Protein AF-A0A8T7FPP7-F1 (afdb_monomer_lite)

Radius of gyration: 76.96 Å; chains: 1; bounding box: 140×82×194 Å

pLDDT: mean 77.8, std 20.41, range [25.75, 98.06]

Secondary structure (DSSP, 8-state):
-B-TTS-B---------HHHHHHHHHT--SSTT-EEEEE-TT-BEEE--HHHHHHHTPPPP-PPTTPPP--BTT--S-HHHHHHHHHHHH-SEEEEEEEETTEEEEEEEEEETTTTEEEEEEEEHHHHHHHHHHHHHHHHHHHHHHHHHHHHHHHHHHHHHHHHHHHHIIIIIHHHHHHHHHHHHHHTT-TT-------SSHHHHHHHHHHHHHHHHHHHHHHHHHHHHHHHHHHHHHHHHHHHHHHHHHHHHHHHHHHHHHS-HHHHHHHHHHHHHHHHT-S--EEEEE-TTSSEEEEEEESSHHHHHHHTTT-EEETTTSHHHHHHHHH-S---HHHHHTTTTS---------------------------------------------------

Sequence (397 aa):
MYSSSGVFKGVLGADIKLASIADRIANISISPSSIAFLVDKNGFVLAMPEAGYQMFGLQPEVVPVNESPKLSILSTDSEIMLFVAQRVVISRSNLLTLPVEGVQTYLAIASLGATEYKLVILAPVNELNQEILASRSEIQNEVAGVLRNASVILVLLIIGSLAVSLLIGQFITRPLKRLTNTVEEIAGGNLTARVKIESQDETGLLARSFNTMADRLNETLRGLEEKVAERTRELERISASNAYRARQFEAIARIANTISSTQTLNRLLPQIAETISEQLGFYHVGIFLLDVHKEYAVLTAANSEGGRRMLARNHRLRVGEVGIVGFVTRSASRASPWTLERMRFSSTIPTSPTPAPRSPCPCSPARRSSARWTCKARKRTLSRRRMSTSFRRWRTR

Structure (mmCIF, N/CA/C/O backbone):
data_AF-A0A8T7FPP7-F1
#
_entry.id   AF-A0A8T7FPP7-F1
#
loop_
_atom_site.group_PDB
_atom_site.id
_atom_site.type_symbol
_atom_site.label_atom_id
_atom_site.label_alt_id
_atom_site.label_comp_id
_atom_site.label_asym_id
_atom_site.label_entity_id
_atom_site.label_seq_id
_atom_site.pdbx_PDB_ins_code
_atom_site.Cartn_x
_atom_site.Cartn_y
_atom_site.Cartn_z
_atom_site.occupancy
_atom_site.B_iso_or_equiv
_atom_site.auth_seq_id
_atom_site.auth_comp_id
_atom_site.auth_asym_id
_atom_site.auth_atom_id
_atom_site.pdbx_PDB_model_num
ATOM 1 N N . MET A 1 1 ? 75.973 -4.178 -58.934 1.00 82.12 1 MET A N 1
ATOM 2 C CA . MET A 1 1 ? 76.782 -5.407 -58.812 1.00 82.12 1 MET A CA 1
ATOM 3 C C . MET A 1 1 ? 78.248 -5.014 -58.781 1.00 82.12 1 MET A C 1
ATOM 5 O O . MET A 1 1 ? 78.742 -4.429 -59.739 1.00 82.12 1 MET A O 1
ATOM 9 N N . TYR A 1 2 ? 78.922 -5.281 -57.667 1.00 83.94 2 TYR A N 1
ATOM 10 C CA . TYR A 1 2 ? 80.354 -5.036 -57.491 1.00 83.94 2 TYR A CA 1
ATOM 11 C C . TYR A 1 2 ? 81.056 -6.376 -57.266 1.00 83.94 2 TYR A C 1
ATOM 13 O O . TYR A 1 2 ? 80.469 -7.297 -56.703 1.00 83.94 2 TYR A O 1
ATOM 21 N N . SER A 1 3 ? 82.293 -6.489 -57.737 1.00 85.94 3 SER A N 1
ATOM 22 C CA . SER A 1 3 ? 83.179 -7.611 -57.420 1.00 85.94 3 SER A CA 1
ATOM 23 C C . SER A 1 3 ? 83.539 -7.605 -55.928 1.00 85.94 3 SER A C 1
ATOM 25 O O . SER A 1 3 ? 83.521 -6.549 -55.297 1.00 85.94 3 SER A O 1
ATOM 27 N N . SER A 1 4 ? 83.963 -8.748 -55.380 1.00 81.19 4 SER A N 1
ATOM 28 C CA . SER A 1 4 ? 84.520 -8.853 -54.018 1.00 81.19 4 SER A CA 1
ATOM 29 C C . SER A 1 4 ? 85.761 -7.974 -53.793 1.00 81.19 4 SER A C 1
ATOM 31 O O . SER A 1 4 ? 86.105 -7.665 -52.660 1.00 81.19 4 SER A O 1
ATOM 33 N N . SER A 1 5 ? 86.398 -7.521 -54.875 1.00 82.88 5 SER A N 1
ATOM 34 C CA . SER A 1 5 ? 87.496 -6.548 -54.891 1.00 82.88 5 SER A CA 1
ATOM 35 C C . SER A 1 5 ? 87.050 -5.077 -54.995 1.00 82.88 5 SER A C 1
ATOM 37 O O . SER A 1 5 ? 87.885 -4.203 -55.205 1.00 82.88 5 SER A O 1
ATOM 39 N N . GLY A 1 6 ? 85.747 -4.780 -54.909 1.00 86.62 6 GLY A N 1
ATOM 40 C CA . GLY A 1 6 ? 85.201 -3.413 -54.947 1.00 86.62 6 GLY A CA 1
ATOM 41 C C . GLY A 1 6 ? 85.050 -2.799 -56.346 1.00 86.62 6 GLY A C 1
ATOM 42 O O . GLY A 1 6 ? 84.590 -1.669 -56.480 1.00 86.62 6 GLY A O 1
ATOM 43 N N . VAL A 1 7 ? 85.389 -3.532 -57.409 1.00 86.88 7 VAL A N 1
ATOM 44 C CA . VAL A 1 7 ? 85.270 -3.047 -58.795 1.00 86.88 7 VAL A CA 1
ATOM 45 C C . VAL A 1 7 ? 83.821 -3.155 -59.279 1.00 86.88 7 VAL A C 1
ATOM 47 O O . VAL A 1 7 ? 83.220 -4.228 -59.193 1.00 86.88 7 VAL A O 1
ATOM 50 N N . PHE A 1 8 ? 83.261 -2.066 -59.814 1.00 89.69 8 PHE A N 1
ATOM 51 C CA . PHE A 1 8 ? 81.918 -2.043 -60.405 1.00 89.69 8 PHE A CA 1
ATOM 52 C C . PHE A 1 8 ? 81.826 -3.006 -61.598 1.00 89.69 8 PHE A C 1
ATOM 54 O O . PHE A 1 8 ? 82.647 -2.955 -62.512 1.00 89.69 8 PHE A O 1
ATOM 61 N N . LYS A 1 9 ? 80.835 -3.904 -61.582 1.00 86.88 9 LYS A N 1
ATOM 62 C CA . LYS A 1 9 ? 80.615 -4.925 -62.622 1.00 86.88 9 LYS A CA 1
ATOM 63 C C . LYS A 1 9 ? 79.322 -4.729 -63.413 1.00 86.88 9 LYS A C 1
ATOM 65 O O . LYS A 1 9 ? 79.174 -5.340 -64.461 1.00 86.88 9 LYS A O 1
ATOM 70 N N . GLY A 1 10 ? 78.408 -3.887 -62.937 1.00 85.50 10 GLY A N 1
ATOM 71 C CA . GLY A 1 10 ? 77.156 -3.580 -63.628 1.00 85.50 10 GLY A CA 1
ATOM 72 C C . GLY A 1 10 ? 76.004 -3.328 -62.665 1.00 85.50 10 GLY A C 1
ATOM 73 O O . GLY A 1 10 ? 76.180 -3.359 -61.446 1.00 85.50 10 GLY A O 1
ATOM 74 N N . VAL A 1 11 ? 74.809 -3.102 -63.197 1.00 87.75 11 VAL A N 1
ATOM 75 C CA . VAL A 1 11 ? 73.565 -2.941 -62.428 1.00 87.75 11 VAL A CA 1
ATOM 76 C C . VAL A 1 11 ? 72.594 -4.029 -62.867 1.00 87.75 11 VAL A C 1
ATOM 78 O O . VAL A 1 11 ? 72.516 -4.336 -64.052 1.00 87.75 11 VAL A O 1
ATOM 81 N N . LEU A 1 12 ? 71.879 -4.620 -61.910 1.00 82.69 12 LEU A N 1
ATOM 82 C CA . LEU A 1 12 ? 70.742 -5.486 -62.199 1.00 82.69 12 LEU A CA 1
ATOM 83 C C . LEU A 1 12 ? 69.492 -4.621 -62.055 1.00 82.69 12 LEU A C 1
ATOM 85 O O . LEU A 1 12 ? 69.198 -4.149 -60.959 1.00 82.69 12 LEU A O 1
ATOM 89 N N . GLY A 1 13 ? 68.837 -4.346 -63.178 1.00 78.25 13 GLY A N 1
ATOM 90 C CA . GLY A 1 13 ? 67.553 -3.657 -63.223 1.00 78.25 13 GLY A CA 1
ATOM 91 C C . GLY A 1 13 ? 66.422 -4.673 -63.308 1.00 78.25 13 GLY A C 1
ATOM 92 O O . GLY A 1 13 ? 66.565 -5.705 -63.962 1.00 78.25 13 GLY A O 1
ATOM 93 N N . ALA A 1 14 ? 65.313 -4.388 -62.636 1.00 77.94 14 ALA A N 1
ATOM 94 C CA . ALA A 1 14 ? 64.059 -5.102 -62.809 1.00 77.94 14 ALA A CA 1
ATOM 95 C C . ALA A 1 14 ? 62.982 -4.064 -63.120 1.00 77.94 14 ALA A C 1
ATOM 97 O O . ALA A 1 14 ? 62.756 -3.156 -62.320 1.00 77.94 14 ALA A O 1
ATOM 98 N N . ASP A 1 15 ? 62.336 -4.202 -64.273 1.00 72.81 15 ASP A N 1
ATOM 99 C CA . ASP A 1 15 ? 61.278 -3.290 -64.687 1.00 72.81 15 ASP A CA 1
ATOM 100 C C . ASP A 1 15 ? 59.934 -3.785 -64.155 1.00 72.81 15 ASP A C 1
ATOM 102 O O . ASP A 1 15 ? 59.521 -4.923 -64.397 1.00 72.81 15 ASP A O 1
ATOM 106 N N . ILE A 1 16 ? 59.233 -2.917 -63.428 1.00 73.31 16 ILE A N 1
ATOM 107 C CA . ILE A 1 16 ? 57.866 -3.168 -62.974 1.00 73.31 16 ILE A CA 1
ATOM 108 C C . ILE A 1 16 ? 56.936 -2.305 -63.816 1.00 73.31 16 ILE A C 1
ATOM 110 O O . ILE A 1 16 ? 57.084 -1.085 -63.878 1.00 73.31 16 ILE A O 1
ATOM 114 N N . LYS A 1 17 ? 55.942 -2.934 -64.448 1.00 72.44 17 LYS A N 1
ATOM 115 C CA . LYS A 1 17 ? 54.902 -2.203 -65.172 1.00 72.44 17 LYS A CA 1
ATOM 116 C C . LYS A 1 17 ? 54.069 -1.398 -64.179 1.00 72.44 17 LYS A C 1
ATOM 118 O O . LYS A 1 17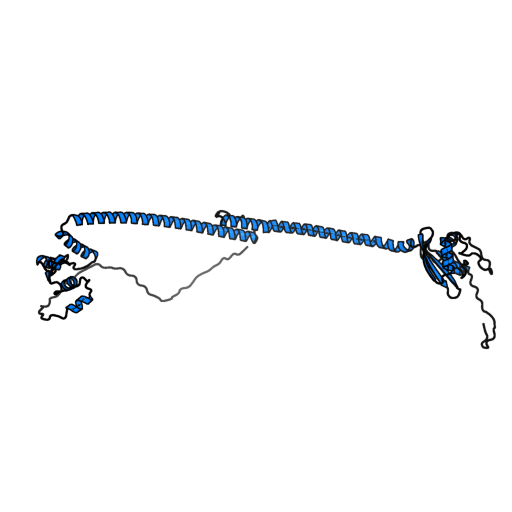 ? 53.385 -1.978 -63.335 1.00 72.44 17 LYS A O 1
ATOM 123 N N . LEU A 1 18 ? 54.083 -0.074 -64.326 1.00 70.12 18 LEU A N 1
ATOM 124 C CA . LEU A 1 18 ? 53.302 0.842 -63.492 1.00 70.12 18 LEU A CA 1
ATOM 125 C C . LEU A 1 18 ? 51.799 0.515 -63.535 1.00 70.12 18 LEU A C 1
ATOM 127 O O . LEU A 1 18 ? 51.142 0.556 -62.500 1.00 70.12 18 LEU A O 1
ATOM 131 N N . ALA A 1 19 ? 51.295 0.059 -64.688 1.00 68.44 19 ALA A N 1
ATOM 132 C CA . ALA A 1 19 ? 49.918 -0.410 -64.858 1.00 68.44 19 ALA A CA 1
ATOM 133 C C . ALA A 1 19 ? 49.518 -1.504 -63.845 1.00 68.44 19 ALA A C 1
ATOM 135 O O . ALA A 1 19 ? 48.435 -1.456 -63.281 1.00 68.44 19 ALA A O 1
ATOM 136 N N . SER A 1 20 ? 50.414 -2.444 -63.518 1.00 72.88 20 SER A N 1
ATOM 137 C CA . SER A 1 20 ? 50.111 -3.520 -62.562 1.00 72.88 20 SER A CA 1
ATOM 138 C C . SER A 1 20 ? 50.024 -3.043 -61.108 1.00 72.88 20 SER A C 1
ATOM 140 O O . SER A 1 20 ? 49.361 -3.678 -60.289 1.00 72.88 20 SER A O 1
ATOM 142 N N . ILE A 1 21 ? 50.707 -1.945 -60.770 1.00 74.56 21 ILE A N 1
ATOM 143 C CA . ILE A 1 21 ? 50.561 -1.273 -59.472 1.00 74.56 21 ILE A CA 1
ATOM 144 C C . ILE A 1 21 ? 49.274 -0.447 -59.482 1.00 74.56 21 ILE A C 1
ATOM 146 O O . ILE A 1 21 ? 48.534 -0.460 -58.500 1.00 74.56 21 ILE A O 1
ATOM 150 N N . ALA A 1 22 ? 48.986 0.210 -60.607 1.00 69.75 22 ALA A N 1
ATOM 151 C CA . ALA A 1 22 ? 47.796 1.020 -60.775 1.00 69.75 22 ALA A CA 1
ATOM 152 C C . ALA A 1 22 ? 46.509 0.214 -60.603 1.00 69.75 22 ALA A C 1
ATOM 154 O O . ALA A 1 22 ? 45.671 0.594 -59.789 1.00 69.75 22 ALA A O 1
ATOM 155 N N . ASP A 1 23 ? 46.411 -0.946 -61.251 1.00 74.12 23 ASP A N 1
ATOM 156 C CA . ASP A 1 23 ? 45.255 -1.839 -61.130 1.00 74.12 23 ASP A CA 1
ATOM 157 C C . ASP A 1 23 ? 45.066 -2.349 -59.694 1.00 74.12 23 ASP A C 1
ATOM 159 O O . ASP A 1 23 ? 43.945 -2.513 -59.216 1.00 74.12 23 ASP A O 1
ATOM 163 N N . ARG A 1 24 ? 46.159 -2.594 -58.961 1.00 81.12 24 ARG A N 1
ATOM 164 C CA . ARG A 1 24 ? 46.081 -3.037 -57.560 1.00 81.12 24 ARG A CA 1
ATOM 165 C C . ARG A 1 24 ? 45.603 -1.931 -56.630 1.00 81.12 24 ARG A C 1
ATOM 167 O O . ARG A 1 24 ? 44.870 -2.229 -55.695 1.00 81.12 24 ARG A O 1
ATOM 174 N N . ILE A 1 25 ? 46.019 -0.690 -56.872 1.00 81.06 25 ILE A N 1
ATOM 175 C CA . ILE A 1 25 ? 45.627 0.466 -56.059 1.00 81.06 25 ILE A CA 1
ATOM 176 C C . ILE A 1 25 ? 44.193 0.891 -56.378 1.00 81.06 25 ILE A C 1
ATOM 178 O O . ILE A 1 25 ? 43.431 1.150 -55.454 1.00 81.06 25 ILE A O 1
ATOM 182 N N . ALA A 1 26 ? 43.800 0.877 -57.653 1.00 69.88 26 ALA A N 1
ATOM 183 C CA . ALA A 1 26 ? 42.439 1.191 -58.083 1.00 69.88 26 ALA A CA 1
ATOM 184 C C . ALA A 1 26 ? 41.389 0.219 -57.511 1.00 69.88 26 ALA A C 1
ATOM 186 O O . ALA A 1 26 ? 40.236 0.598 -57.340 1.00 69.88 26 ALA A O 1
ATOM 187 N N . ASN A 1 27 ? 41.793 -1.009 -57.169 1.00 78.19 27 ASN A N 1
ATOM 188 C CA . ASN A 1 27 ? 40.935 -2.015 -56.537 1.00 78.19 27 ASN A CA 1
ATOM 189 C C . ASN A 1 27 ? 40.874 -1.919 -54.998 1.00 78.19 27 ASN A C 1
ATOM 191 O O . ASN A 1 27 ? 40.245 -2.764 -54.360 1.00 78.19 27 ASN A O 1
ATOM 195 N N . ILE A 1 28 ? 41.524 -0.933 -54.370 1.00 82.56 28 ILE A N 1
ATOM 196 C CA . ILE A 1 28 ? 41.408 -0.714 -52.922 1.00 82.56 28 ILE A CA 1
ATOM 197 C C . ILE A 1 28 ? 40.096 0.031 -52.647 1.00 82.56 28 ILE A C 1
ATOM 199 O O . ILE A 1 28 ? 40.033 1.250 -52.783 1.00 82.56 28 ILE A O 1
ATOM 203 N N . SER A 1 29 ? 39.066 -0.699 -52.217 1.00 73.25 29 SER A N 1
ATOM 204 C CA . SER A 1 29 ? 37.784 -0.138 -51.771 1.00 73.25 29 SER A CA 1
ATOM 205 C C . SER A 1 29 ? 37.620 -0.295 -50.252 1.00 73.25 29 SER A C 1
ATOM 207 O O . SER A 1 29 ? 37.478 -1.413 -49.759 1.00 73.25 29 SER A O 1
ATOM 209 N N . ILE A 1 30 ? 37.635 0.814 -49.507 1.00 80.12 30 ILE A N 1
ATOM 210 C CA . ILE A 1 30 ? 37.319 0.862 -48.063 1.00 80.12 30 ILE A CA 1
ATOM 211 C C . ILE A 1 30 ? 35.808 1.013 -47.840 1.00 80.12 30 ILE A C 1
ATOM 213 O O . ILE A 1 30 ? 35.257 0.442 -46.906 1.00 80.12 30 ILE A O 1
ATOM 217 N N . SER A 1 31 ? 35.143 1.766 -48.714 1.00 82.38 31 SER A N 1
ATOM 218 C CA . SER A 1 31 ? 33.687 1.901 -48.803 1.00 82.38 31 SER A CA 1
ATOM 219 C C . SER A 1 31 ? 33.256 1.872 -50.281 1.00 82.38 31 SER A C 1
ATOM 221 O O . SER A 1 31 ? 34.119 2.026 -51.156 1.00 82.38 31 SER A O 1
ATOM 223 N N . PRO A 1 32 ? 31.957 1.681 -50.590 1.00 81.81 32 PRO A N 1
ATOM 224 C CA . PRO A 1 32 ? 31.458 1.606 -51.966 1.00 81.81 32 PRO A CA 1
ATOM 225 C C . PRO A 1 32 ? 31.878 2.775 -52.868 1.00 81.81 32 PRO A C 1
ATOM 227 O O . PRO A 1 32 ? 32.200 2.542 -54.029 1.00 81.81 32 PRO A O 1
ATOM 230 N N . SER A 1 33 ? 31.936 3.998 -52.334 1.00 85.31 33 SER A N 1
ATOM 231 C CA . SER A 1 33 ? 32.345 5.197 -53.084 1.00 85.31 33 SER A CA 1
ATOM 232 C C . SER A 1 33 ? 33.749 5.693 -52.721 1.00 85.31 33 SER A C 1
ATOM 234 O O . SER A 1 33 ? 34.108 6.831 -53.027 1.00 85.31 33 SER A O 1
ATOM 236 N N . SER A 1 34 ? 34.556 4.876 -52.034 1.00 89.00 34 SER A N 1
ATOM 237 C CA . SER A 1 34 ? 35.936 5.250 -51.717 1.00 89.00 34 SER A CA 1
ATOM 238 C C . SER A 1 34 ? 36.844 5.159 -52.943 1.00 89.00 34 SER A C 1
ATOM 240 O O . SER A 1 34 ? 36.713 4.258 -53.769 1.00 89.00 34 SER A O 1
ATOM 242 N N . ILE A 1 35 ? 37.792 6.086 -53.043 1.00 89.62 35 ILE A N 1
ATOM 243 C CA . ILE A 1 35 ? 38.738 6.174 -54.154 1.00 89.62 35 ILE A CA 1
ATOM 244 C C . ILE A 1 35 ? 40.153 6.127 -53.594 1.00 89.62 35 ILE A C 1
ATOM 246 O O . ILE A 1 35 ? 40.511 6.932 -52.735 1.00 89.62 35 ILE A O 1
ATOM 250 N N . ALA A 1 36 ? 40.970 5.216 -54.116 1.00 92.00 36 ALA A N 1
ATOM 251 C CA . ALA A 1 36 ? 42.392 5.136 -53.820 1.00 92.00 36 ALA A CA 1
ATOM 252 C C . ALA A 1 36 ? 43.214 5.413 -55.081 1.00 92.00 36 ALA A C 1
ATOM 254 O O . ALA A 1 36 ? 42.943 4.864 -56.149 1.00 92.00 36 ALA A O 1
ATOM 255 N N . PHE A 1 37 ? 44.226 6.266 -54.966 1.00 91.06 37 PHE A N 1
ATOM 256 C CA . PHE A 1 37 ? 45.094 6.627 -56.081 1.00 91.06 37 PHE A CA 1
ATOM 257 C C . PHE A 1 37 ? 46.528 6.889 -55.612 1.00 91.06 37 PHE A C 1
ATOM 259 O O . PHE A 1 37 ? 46.793 7.121 -54.430 1.00 91.06 37 PHE A O 1
ATOM 266 N N . LEU A 1 38 ? 47.471 6.810 -56.545 1.00 90.81 38 LEU A N 1
ATOM 267 C CA . LEU A 1 38 ? 48.899 6.962 -56.308 1.00 90.81 38 LEU A CA 1
ATOM 268 C C . LEU A 1 38 ? 49.433 8.167 -57.073 1.00 90.81 38 LEU A C 1
ATOM 270 O O . LEU A 1 38 ? 49.200 8.302 -58.276 1.00 90.81 38 LEU A O 1
ATOM 274 N N . VAL A 1 39 ? 50.211 8.995 -56.383 1.00 90.94 39 VAL A N 1
ATOM 275 C CA . VAL A 1 39 ? 50.917 10.127 -56.987 1.00 90.94 39 VAL A CA 1
ATOM 276 C C . VAL A 1 39 ? 52.394 10.120 -56.639 1.00 90.94 39 VAL A C 1
ATOM 278 O O . VAL A 1 39 ? 52.814 9.528 -55.640 1.00 90.94 39 VAL A O 1
ATOM 281 N N . ASP A 1 40 ? 53.191 10.784 -57.466 1.00 89.88 40 ASP A N 1
ATOM 282 C CA . ASP A 1 40 ? 54.596 11.027 -57.173 1.00 89.88 40 ASP A CA 1
ATOM 283 C C . ASP A 1 40 ? 54.779 12.151 -56.125 1.00 89.88 40 ASP A C 1
ATOM 285 O O . ASP A 1 40 ? 53.822 12.745 -55.617 1.00 89.88 40 ASP A O 1
ATOM 289 N N . LYS A 1 41 ? 56.036 12.470 -55.802 1.00 88.12 41 LYS A N 1
ATOM 290 C CA . LYS A 1 41 ? 56.380 13.527 -54.839 1.00 88.12 41 LYS A CA 1
ATOM 291 C C . LYS A 1 41 ? 55.962 14.941 -55.257 1.00 88.12 41 LYS A C 1
ATOM 293 O O . LYS A 1 41 ? 55.821 15.797 -54.388 1.00 88.12 41 LYS A O 1
ATOM 298 N N . ASN A 1 42 ? 55.776 15.179 -56.553 1.00 89.12 42 ASN A N 1
ATOM 299 C CA . ASN A 1 42 ? 55.389 16.467 -57.125 1.00 89.12 42 ASN A CA 1
ATOM 300 C C . ASN A 1 42 ? 53.877 16.548 -57.416 1.00 89.12 42 ASN A C 1
ATOM 302 O O . ASN A 1 42 ? 53.392 17.602 -57.821 1.00 89.12 42 ASN A O 1
ATOM 306 N N . GLY A 1 43 ? 53.126 15.463 -57.201 1.00 88.88 43 GLY A N 1
ATOM 307 C CA . GLY A 1 43 ? 51.692 15.389 -57.477 1.00 88.88 43 GLY A CA 1
ATOM 308 C C . GLY A 1 43 ? 51.345 14.940 -58.899 1.00 88.88 43 GLY A C 1
ATOM 309 O O . GLY A 1 43 ? 50.219 15.157 -59.337 1.00 88.88 43 GLY A O 1
ATOM 310 N N . PHE A 1 44 ? 52.267 14.329 -59.641 1.00 90.69 44 PHE A N 1
ATOM 311 C CA . PHE A 1 44 ? 51.938 13.668 -60.903 1.00 90.69 44 PHE A CA 1
ATOM 312 C C . PHE A 1 44 ? 51.210 12.350 -60.646 1.00 90.69 44 PHE A C 1
ATOM 314 O O . PHE A 1 44 ? 51.594 11.575 -59.765 1.00 90.69 44 PHE A O 1
ATOM 321 N N . VAL A 1 45 ? 50.148 12.100 -61.410 1.00 90.00 45 VAL A N 1
ATOM 322 C CA . VAL A 1 45 ? 49.304 10.913 -61.255 1.00 90.00 45 VAL A CA 1
ATOM 323 C C . VAL A 1 45 ? 50.036 9.685 -61.793 1.00 90.00 45 VAL A C 1
ATOM 325 O O . VAL A 1 45 ? 50.375 9.620 -62.971 1.00 90.00 45 VAL A O 1
ATOM 328 N N . LEU A 1 46 ? 50.268 8.700 -60.923 1.00 87.25 46 LEU A N 1
ATOM 329 C CA . LEU A 1 46 ? 50.861 7.406 -61.281 1.00 87.25 46 LEU A CA 1
ATOM 330 C C . LEU A 1 46 ? 49.788 6.346 -61.531 1.00 87.25 46 LEU A C 1
ATOM 332 O O . LEU A 1 46 ? 49.946 5.483 -62.390 1.00 87.25 46 LEU A O 1
ATOM 336 N N . ALA A 1 47 ? 48.712 6.403 -60.749 1.00 87.00 47 ALA A N 1
ATOM 337 C CA . ALA A 1 47 ? 47.580 5.500 -60.841 1.00 87.00 47 ALA A CA 1
ATOM 338 C C . ALA A 1 47 ? 46.348 6.161 -60.247 1.00 87.00 47 ALA A C 1
ATOM 340 O O . ALA A 1 47 ? 46.413 6.618 -59.111 1.00 87.00 47 ALA A O 1
ATOM 341 N N . MET A 1 48 ? 45.229 6.174 -60.958 1.00 87.31 48 MET A N 1
ATOM 342 C CA . MET A 1 48 ? 43.976 6.719 -60.449 1.00 87.31 48 MET A CA 1
ATOM 343 C C . MET A 1 48 ? 42.806 6.001 -61.132 1.00 87.31 48 MET A C 1
ATOM 345 O O . MET A 1 48 ? 42.895 5.724 -62.327 1.00 87.31 48 MET A O 1
ATOM 349 N N . PRO A 1 49 ? 41.731 5.650 -60.409 1.00 87.50 49 PRO A N 1
ATOM 350 C CA . PRO A 1 49 ? 40.526 5.114 -61.028 1.00 87.50 49 PRO A CA 1
ATOM 351 C C . PRO A 1 49 ? 39.743 6.228 -61.734 1.00 87.50 49 PRO A C 1
ATOM 353 O O . PRO A 1 49 ? 39.911 7.410 -61.434 1.00 87.50 49 PRO A O 1
ATOM 356 N N . GLU A 1 50 ? 38.837 5.853 -62.635 1.00 86.00 50 GLU A N 1
ATOM 357 C CA . GLU A 1 50 ? 38.039 6.796 -63.434 1.00 86.00 50 GLU A CA 1
ATOM 358 C C . GLU A 1 50 ? 37.286 7.830 -62.581 1.00 86.00 50 GLU A C 1
ATOM 360 O O . GLU A 1 50 ? 37.319 9.023 -62.878 1.00 86.00 50 GLU A O 1
ATOM 365 N N . ALA A 1 51 ? 36.706 7.395 -61.460 1.00 86.25 51 ALA A N 1
ATOM 366 C CA . ALA A 1 51 ? 36.029 8.279 -60.513 1.00 86.25 51 ALA A CA 1
ATOM 367 C C . ALA A 1 51 ? 36.963 9.356 -59.925 1.00 86.25 51 ALA A C 1
ATOM 369 O O . ALA A 1 51 ? 36.536 10.480 -59.674 1.00 86.25 51 ALA A O 1
ATOM 370 N N . GLY A 1 52 ? 38.253 9.045 -59.746 1.00 87.44 52 GLY A N 1
ATOM 371 C CA . GLY A 1 52 ? 39.251 10.018 -59.304 1.00 87.44 52 GLY A CA 1
ATOM 372 C C . GLY A 1 52 ? 39.526 11.078 -60.369 1.00 87.44 52 GLY A C 1
ATOM 373 O O . GLY A 1 52 ? 39.551 12.264 -60.053 1.00 87.44 52 GLY A O 1
ATOM 374 N N . TYR A 1 53 ? 39.659 10.680 -61.638 1.00 88.31 53 TYR A N 1
ATOM 375 C CA . TYR A 1 53 ? 39.852 11.633 -62.737 1.00 88.31 53 TYR A CA 1
ATOM 376 C C . TYR A 1 53 ? 38.679 12.610 -62.842 1.00 88.31 53 TYR A C 1
ATOM 378 O O . TYR A 1 53 ? 38.897 13.817 -62.925 1.00 88.31 53 TYR A O 1
ATOM 386 N N . GLN A 1 54 ? 37.446 12.108 -62.739 1.00 87.12 54 GLN A N 1
ATOM 387 C CA . GLN A 1 54 ? 36.243 12.943 -62.738 1.00 87.12 54 GLN A CA 1
ATOM 388 C C . GLN A 1 54 ? 36.215 13.904 -61.543 1.00 87.12 54 GLN A C 1
ATOM 390 O O . GLN A 1 54 ? 35.989 15.098 -61.728 1.00 87.12 54 GLN A O 1
ATOM 395 N N . MET A 1 55 ? 36.534 13.415 -60.342 1.00 86.62 55 MET A N 1
ATOM 396 C CA . MET A 1 55 ? 36.546 14.220 -59.117 1.00 86.62 55 MET A CA 1
ATOM 397 C C . MET A 1 55 ? 37.561 15.369 -59.167 1.00 86.62 55 MET A C 1
ATOM 399 O O . MET A 1 55 ? 37.281 16.464 -58.685 1.00 86.62 55 MET A O 1
ATOM 403 N N . PHE A 1 56 ? 38.738 15.148 -59.760 1.00 88.12 56 PHE A N 1
ATOM 404 C CA . PHE A 1 56 ? 39.741 16.200 -59.949 1.00 88.12 56 PHE A CA 1
ATOM 405 C C . PHE A 1 56 ? 39.530 17.021 -61.238 1.00 88.12 56 PHE A C 1
ATOM 407 O O . PHE A 1 56 ? 40.274 17.976 -61.461 1.00 88.12 56 PHE A O 1
ATOM 414 N N . GLY A 1 57 ? 38.540 16.700 -62.080 1.00 86.38 57 GLY A N 1
ATOM 415 C CA . GLY A 1 57 ? 38.320 17.375 -63.367 1.00 86.38 57 GLY A CA 1
ATOM 416 C C . GLY A 1 57 ? 39.435 17.126 -64.391 1.00 86.38 57 GLY A C 1
ATOM 417 O O . GLY A 1 57 ? 39.710 17.970 -65.237 1.00 86.38 57 GLY A O 1
ATOM 418 N N . LEU A 1 58 ? 40.115 15.985 -64.293 1.00 88.06 58 LEU A N 1
ATOM 419 C CA . LEU A 1 58 ? 41.268 15.624 -65.114 1.00 88.06 58 LEU A CA 1
ATOM 420 C C . LEU A 1 58 ? 40.872 14.618 -66.198 1.00 88.06 58 LEU A C 1
ATOM 422 O O . LEU A 1 58 ? 39.965 13.809 -66.014 1.00 88.06 58 LEU A O 1
ATOM 426 N N . GLN A 1 59 ? 41.595 14.618 -67.317 1.00 84.69 59 GLN A N 1
ATOM 427 C CA . GLN A 1 59 ? 41.448 13.593 -68.353 1.00 84.69 59 GLN A CA 1
ATOM 428 C C . GLN A 1 59 ? 42.571 12.554 -68.237 1.00 84.69 59 GLN A C 1
ATOM 430 O O . GLN A 1 59 ? 43.725 12.953 -68.062 1.00 84.69 59 GLN A O 1
ATOM 435 N N . PRO A 1 60 ? 42.275 11.243 -68.340 1.00 82.56 60 PRO A N 1
ATOM 436 C CA . PRO A 1 60 ? 43.301 10.206 -68.294 1.00 82.56 60 PRO A CA 1
ATOM 437 C C . PRO A 1 60 ? 44.348 10.394 -69.398 1.00 82.56 60 PRO A C 1
ATOM 439 O O . PRO A 1 60 ? 44.020 10.446 -70.583 1.00 82.56 60 PRO A O 1
ATOM 442 N N . GLU A 1 61 ? 45.620 10.464 -69.012 1.00 76.81 61 GLU A N 1
ATOM 443 C CA . GLU A 1 61 ? 46.748 10.515 -69.942 1.00 76.81 61 GLU A CA 1
ATOM 444 C C . GLU A 1 61 ? 47.277 9.094 -70.187 1.00 76.81 61 GLU A C 1
ATOM 446 O O . GLU A 1 61 ? 47.605 8.369 -69.245 1.00 76.81 61 GLU A O 1
ATOM 451 N N . VAL A 1 62 ? 47.393 8.686 -71.455 1.00 71.38 62 VAL A N 1
ATOM 452 C CA . VAL A 1 62 ? 48.090 7.444 -71.814 1.00 71.38 62 VAL A CA 1
ATOM 453 C C . VAL A 1 62 ? 49.582 7.744 -71.878 1.00 71.38 62 VAL A C 1
ATOM 455 O O . VAL A 1 62 ? 50.058 8.325 -72.850 1.00 71.38 62 VAL A O 1
ATOM 458 N N . VAL A 1 63 ? 50.322 7.355 -70.840 1.00 68.62 63 VAL A N 1
ATOM 459 C CA . VAL A 1 63 ? 51.771 7.582 -70.766 1.00 68.62 63 VAL A CA 1
ATOM 460 C C . VAL A 1 63 ? 52.507 6.495 -71.566 1.00 68.62 63 VAL A C 1
ATOM 462 O O . VAL A 1 63 ? 52.413 5.314 -71.212 1.00 68.62 63 VAL A O 1
ATOM 465 N N . PRO A 1 64 ? 53.230 6.838 -72.649 1.00 69.00 64 PRO A N 1
ATOM 466 C CA . PRO A 1 64 ? 54.018 5.869 -73.400 1.00 69.00 64 PRO A CA 1
ATOM 467 C C . PRO A 1 64 ? 55.216 5.362 -72.584 1.00 69.00 64 PRO A C 1
ATOM 469 O O . PRO A 1 64 ? 55.704 6.004 -71.653 1.00 69.00 64 PRO A O 1
ATOM 472 N N . VAL A 1 65 ? 55.704 4.174 -72.942 1.00 64.12 65 VAL A N 1
ATOM 473 C CA . VAL A 1 65 ? 56.846 3.538 -72.273 1.00 64.12 65 VAL A CA 1
ATOM 474 C C . VAL A 1 65 ? 58.080 4.443 -72.414 1.00 64.12 65 VAL A C 1
ATOM 476 O O . VAL A 1 65 ? 58.470 4.757 -73.534 1.00 64.12 65 VAL A O 1
ATOM 479 N N . ASN A 1 66 ? 58.695 4.816 -71.284 1.00 67.81 66 ASN A N 1
ATOM 480 C CA . ASN A 1 66 ? 59.839 5.740 -71.129 1.00 67.81 66 ASN A CA 1
ATOM 481 C C . ASN A 1 66 ? 59.527 7.247 -71.072 1.00 67.81 66 ASN A C 1
ATOM 483 O O . ASN A 1 66 ? 60.466 8.043 -71.058 1.00 67.81 66 ASN A O 1
ATOM 487 N N . GLU A 1 67 ? 58.262 7.656 -70.972 1.00 74.75 67 GLU A N 1
ATOM 488 C CA . GLU A 1 67 ? 57.915 9.041 -70.631 1.00 74.75 67 GLU A CA 1
ATOM 489 C C . GLU A 1 67 ? 57.463 9.172 -69.174 1.00 74.75 67 GLU A C 1
ATOM 491 O O . GLU A 1 67 ? 56.862 8.266 -68.596 1.00 74.75 67 GLU A O 1
ATOM 496 N N . SER A 1 68 ? 57.769 10.320 -68.567 1.00 72.19 68 SER A N 1
ATOM 497 C CA . SER A 1 68 ? 57.231 10.677 -67.255 1.00 72.19 68 SER A CA 1
ATOM 498 C C . SER A 1 68 ? 55.774 11.132 -67.391 1.00 72.19 68 SER A C 1
ATOM 500 O O . SER A 1 68 ? 55.453 11.817 -68.365 1.00 72.19 68 SER A O 1
ATOM 502 N N . PRO A 1 69 ? 54.906 10.822 -66.412 1.00 77.56 69 PRO A N 1
ATOM 503 C CA . PRO A 1 69 ? 53.539 11.337 -66.383 1.00 77.56 69 PRO A CA 1
ATOM 504 C C . PRO A 1 69 ? 53.544 12.870 -66.346 1.00 77.56 69 PRO A C 1
ATOM 506 O O . PRO A 1 69 ? 54.312 13.465 -65.587 1.00 77.56 69 PRO A O 1
ATOM 509 N N . LYS A 1 70 ? 52.699 13.510 -67.164 1.00 80.44 70 LYS A N 1
ATOM 510 C CA . LYS A 1 70 ? 52.594 14.979 -67.244 1.00 80.44 70 LYS A CA 1
ATOM 511 C C . LYS A 1 70 ? 51.348 15.492 -66.529 1.00 80.44 70 LYS A C 1
ATOM 513 O O . LYS A 1 70 ? 51.319 16.645 -66.104 1.00 80.44 70 LYS A O 1
ATOM 518 N N . LEU A 1 71 ? 50.348 14.636 -66.344 1.00 86.12 71 LEU A N 1
ATOM 519 C CA . LEU A 1 71 ? 49.131 14.964 -65.620 1.00 86.12 71 LEU A CA 1
ATOM 520 C C . LEU A 1 71 ? 49.381 15.142 -64.115 1.00 86.12 71 LEU A C 1
ATOM 522 O O . LEU A 1 71 ? 49.765 14.203 -63.412 1.00 86.12 71 LEU A O 1
ATOM 526 N N . SER A 1 72 ? 49.118 16.348 -63.614 1.00 89.25 72 SER A N 1
ATOM 527 C CA . SER A 1 72 ? 49.253 16.703 -62.200 1.00 89.25 72 SER A CA 1
ATOM 528 C C . SER A 1 72 ? 47.891 16.840 -61.527 1.00 89.25 72 SER A C 1
ATOM 530 O O . SER A 1 72 ? 46.974 17.428 -62.087 1.00 89.25 72 SER A O 1
ATOM 532 N N . ILE A 1 73 ? 47.773 16.398 -60.273 1.00 90.38 73 ILE A N 1
ATOM 533 C CA . ILE A 1 73 ? 46.575 16.660 -59.457 1.00 90.38 73 ILE A CA 1
ATOM 534 C C . ILE A 1 73 ? 46.397 18.148 -59.111 1.00 90.38 73 ILE A C 1
ATOM 536 O O . ILE A 1 73 ? 45.331 18.549 -58.654 1.00 90.38 73 ILE A O 1
ATOM 540 N N . LEU A 1 74 ? 47.433 18.969 -59.318 1.00 90.19 74 LEU A N 1
ATOM 541 C CA . LEU A 1 74 ? 47.403 20.413 -59.075 1.00 90.19 74 LEU A CA 1
ATOM 542 C C . LEU A 1 74 ? 46.710 21.199 -60.200 1.00 90.19 74 LEU A C 1
ATOM 544 O O . LEU A 1 74 ? 46.421 22.374 -60.002 1.00 90.19 74 LEU A O 1
ATOM 548 N N . SER A 1 75 ? 46.437 20.588 -61.358 1.00 87.94 75 SER A N 1
ATOM 549 C CA . SER A 1 75 ? 45.765 21.247 -62.490 1.00 87.94 75 SER A CA 1
ATOM 550 C C . SER A 1 75 ? 44.237 21.123 -62.443 1.00 87.94 75 SER A C 1
ATOM 552 O O . SER A 1 75 ? 43.596 21.054 -63.485 1.00 87.94 75 SER A O 1
ATOM 554 N N . THR A 1 76 ? 43.661 21.016 -61.246 1.00 88.94 76 THR A N 1
ATOM 555 C CA . THR A 1 76 ? 42.213 20.899 -61.039 1.00 88.94 76 THR A CA 1
ATOM 556 C C . THR A 1 76 ? 41.543 22.272 -60.994 1.00 88.94 76 THR A C 1
ATOM 558 O O . THR A 1 76 ? 42.085 23.210 -60.410 1.00 88.94 76 THR A O 1
ATOM 561 N N . ASP A 1 77 ? 40.339 22.372 -61.559 1.00 85.81 77 ASP A N 1
ATOM 562 C CA . ASP A 1 77 ? 39.544 23.610 -61.575 1.00 85.81 77 ASP A CA 1
ATOM 563 C C . ASP A 1 77 ? 38.763 23.847 -60.264 1.00 85.81 77 ASP A C 1
ATOM 565 O O . ASP A 1 77 ? 38.214 24.926 -60.042 1.00 85.81 77 ASP A O 1
ATOM 569 N N . SER A 1 78 ? 38.694 22.847 -59.377 1.00 87.88 78 SER A N 1
ATOM 570 C CA . SER A 1 78 ? 37.958 22.927 -58.109 1.00 87.88 78 SER A CA 1
ATOM 571 C C . SER A 1 78 ? 38.843 23.437 -56.970 1.00 87.88 78 SER A C 1
ATOM 573 O O . SER A 1 78 ? 39.887 22.857 -56.677 1.00 87.88 78 SER A O 1
ATOM 575 N N . GLU A 1 79 ? 38.396 24.474 -56.254 1.00 88.44 79 GLU A N 1
ATOM 576 C CA . GLU A 1 79 ? 39.125 25.057 -55.113 1.00 88.44 79 GLU A CA 1
ATOM 577 C C . GLU A 1 79 ? 39.375 24.031 -53.991 1.00 88.44 79 GLU A C 1
ATOM 579 O O . GLU A 1 79 ? 40.468 23.956 -53.422 1.00 88.44 79 GLU A O 1
ATOM 584 N N . ILE A 1 80 ? 38.384 23.177 -53.715 1.00 87.44 80 ILE A N 1
ATOM 585 C CA . ILE A 1 80 ? 38.472 22.129 -52.689 1.00 87.44 80 ILE A CA 1
ATOM 586 C C . ILE A 1 80 ? 39.470 21.049 -53.118 1.00 87.44 80 ILE A C 1
ATOM 588 O O . ILE A 1 80 ? 40.294 20.608 -52.314 1.00 87.44 80 ILE A O 1
ATOM 592 N N . MET A 1 81 ? 39.442 20.648 -54.391 1.00 89.75 81 MET A N 1
ATOM 593 C CA . MET A 1 81 ? 40.365 19.635 -54.906 1.00 89.75 81 MET A CA 1
ATOM 594 C C . MET A 1 81 ? 41.785 20.176 -55.042 1.00 89.75 81 MET A C 1
ATOM 596 O O . MET A 1 81 ? 42.738 19.434 -54.809 1.00 89.75 81 MET A O 1
ATOM 600 N N . LEU A 1 82 ? 41.947 21.472 -55.317 1.00 90.88 82 LEU A N 1
ATOM 601 C CA . LEU A 1 82 ? 43.248 22.130 -55.316 1.00 90.88 82 LEU A CA 1
ATOM 602 C C . LEU A 1 82 ? 43.848 22.142 -53.905 1.00 90.88 82 LEU A C 1
ATOM 604 O O . LEU A 1 82 ? 45.032 21.846 -53.733 1.00 90.88 82 LEU A O 1
ATOM 608 N N . PHE A 1 83 ? 43.032 22.397 -52.876 1.00 89.94 83 PHE A N 1
ATOM 609 C CA . PHE A 1 83 ? 43.456 22.271 -51.480 1.00 89.94 83 PHE A CA 1
ATOM 610 C C . PHE A 1 83 ? 43.882 20.834 -51.136 1.00 89.94 83 PHE A C 1
ATOM 612 O O . PHE A 1 83 ? 44.935 20.632 -50.520 1.00 89.94 83 PHE A O 1
ATOM 619 N N . VAL A 1 84 ? 43.110 19.827 -51.566 1.00 90.06 84 VAL A N 1
ATOM 620 C CA . VAL A 1 84 ? 43.471 18.405 -51.417 1.00 90.06 84 VAL A CA 1
ATOM 621 C C . VAL A 1 84 ? 44.807 18.123 -52.104 1.00 90.06 84 VAL A C 1
ATOM 623 O O . VAL A 1 84 ? 45.714 17.583 -51.472 1.00 90.06 84 VAL A O 1
ATOM 626 N N . ALA A 1 85 ? 44.968 18.547 -53.355 1.00 91.69 85 ALA A N 1
ATOM 627 C CA . ALA A 1 85 ? 46.173 18.343 -54.148 1.00 91.69 85 ALA A CA 1
ATOM 628 C C . ALA A 1 85 ? 47.418 18.960 -53.494 1.00 91.69 85 ALA A C 1
ATOM 630 O O . ALA A 1 85 ? 48.435 18.286 -53.323 1.00 91.69 85 ALA A O 1
ATOM 631 N N . GLN A 1 86 ? 47.326 20.208 -53.029 1.00 91.88 86 GLN A N 1
ATOM 632 C CA . GLN A 1 86 ? 48.411 20.868 -52.299 1.00 91.88 86 GLN A CA 1
ATOM 633 C C . GLN A 1 86 ? 48.763 20.120 -51.008 1.00 91.88 86 GLN A C 1
ATOM 635 O O . GLN A 1 86 ? 49.939 19.905 -50.704 1.00 91.88 86 GLN A O 1
ATOM 640 N N . ARG A 1 87 ? 47.757 19.668 -50.248 1.00 90.56 87 ARG A N 1
ATOM 641 C CA . ARG A 1 87 ? 47.979 18.893 -49.019 1.00 90.56 87 ARG A CA 1
ATOM 642 C C . ARG A 1 87 ? 48.624 17.543 -49.292 1.00 90.56 87 ARG A C 1
ATOM 644 O O . ARG A 1 87 ? 49.497 17.152 -48.513 1.00 90.56 87 ARG A O 1
ATOM 651 N N . VAL A 1 88 ? 48.245 16.874 -50.379 1.00 91.62 88 VAL A N 1
ATOM 652 C CA . VAL A 1 88 ? 48.876 15.637 -50.846 1.00 91.62 88 VAL A CA 1
ATOM 653 C C . VAL A 1 88 ? 50.347 15.886 -51.154 1.00 91.62 88 VAL A C 1
ATOM 655 O O . VAL A 1 88 ? 51.186 15.151 -50.647 1.00 91.62 88 VAL A O 1
ATOM 658 N N . VAL A 1 89 ? 50.700 16.944 -51.887 1.00 91.50 89 VAL A N 1
ATOM 659 C CA . VAL A 1 89 ? 52.099 17.244 -52.257 1.00 91.50 89 VAL A CA 1
ATOM 660 C C . VAL A 1 89 ? 52.951 17.666 -51.052 1.00 91.50 89 VAL A C 1
ATOM 662 O O . VAL A 1 89 ? 54.091 17.223 -50.921 1.00 91.50 89 VAL A O 1
ATOM 665 N N . ILE A 1 90 ? 52.399 18.427 -50.106 1.00 90.06 90 ILE A N 1
ATOM 666 C CA . ILE A 1 90 ? 53.160 18.950 -48.957 1.00 90.06 90 ILE A CA 1
ATOM 667 C C . ILE A 1 90 ? 53.296 17.922 -47.818 1.00 90.06 90 ILE A C 1
ATOM 669 O O . ILE A 1 90 ? 54.331 17.859 -47.155 1.00 90.06 90 ILE A O 1
ATOM 673 N N . SER A 1 91 ? 52.280 17.090 -47.569 1.00 87.81 91 SER A N 1
ATOM 674 C CA . SER A 1 91 ? 52.255 16.213 -46.383 1.00 87.81 91 SER A CA 1
ATOM 675 C C . SER A 1 91 ? 52.928 14.861 -46.647 1.00 87.81 91 SER A C 1
ATOM 677 O O . SER A 1 91 ? 52.739 14.272 -47.708 1.00 87.81 91 SER A O 1
ATOM 679 N N . ARG A 1 92 ? 53.681 14.319 -45.678 1.00 83.44 92 ARG A N 1
ATOM 680 C CA . ARG A 1 92 ? 54.183 12.925 -45.743 1.00 83.44 92 ARG A CA 1
ATOM 681 C C . ARG A 1 92 ? 53.116 11.903 -45.359 1.00 83.44 92 ARG A C 1
ATOM 683 O O . ARG A 1 92 ? 53.005 10.855 -45.982 1.00 83.44 92 ARG A O 1
ATOM 690 N N . SER A 1 93 ? 52.336 12.224 -44.340 1.00 87.00 93 SER A N 1
ATOM 691 C CA . SER A 1 93 ? 51.168 11.464 -43.924 1.00 87.00 93 SER A CA 1
ATOM 692 C C . SER A 1 93 ? 50.156 12.425 -43.330 1.00 87.00 93 SER A C 1
ATOM 694 O O . SER A 1 93 ? 50.551 13.365 -42.636 1.00 87.00 93 SER A O 1
ATOM 696 N N . ASN A 1 94 ? 48.875 12.226 -43.606 1.00 88.75 94 ASN A N 1
ATOM 697 C CA . ASN A 1 94 ? 47.828 13.082 -43.062 1.00 88.75 94 ASN A CA 1
ATOM 698 C C . ASN A 1 94 ? 46.491 12.340 -43.038 1.00 88.75 94 ASN A C 1
ATOM 700 O O . ASN A 1 94 ? 46.259 11.483 -43.887 1.00 88.75 94 ASN A O 1
ATOM 704 N N . LEU A 1 95 ? 45.626 12.693 -42.093 1.00 90.25 95 LEU A N 1
ATOM 705 C CA . LEU A 1 95 ? 44.232 12.273 -42.072 1.00 90.25 95 LEU A CA 1
ATOM 706 C C . LEU A 1 95 ? 43.388 13.496 -41.739 1.00 90.25 95 LEU A C 1
ATOM 708 O O . LEU A 1 95 ? 43.537 14.085 -40.669 1.00 90.25 95 LEU A O 1
ATOM 712 N N . LEU A 1 96 ? 42.523 13.890 -42.662 1.00 90.06 96 LEU A N 1
ATOM 713 C CA . LEU A 1 96 ? 41.687 15.073 -42.512 1.00 90.06 96 LEU A CA 1
ATOM 714 C C . LEU A 1 96 ? 40.314 14.840 -43.128 1.00 90.06 96 LEU A C 1
ATOM 716 O O . LEU A 1 96 ? 40.151 13.969 -43.976 1.00 90.06 96 LEU A O 1
ATOM 720 N N . THR A 1 97 ? 39.326 15.606 -42.687 1.00 90.06 97 THR A N 1
ATOM 721 C CA . THR A 1 97 ? 37.953 15.507 -43.185 1.00 90.06 97 THR A CA 1
ATOM 722 C C . THR A 1 97 ? 37.610 16.774 -43.947 1.00 90.06 97 THR A C 1
ATOM 724 O O . THR A 1 97 ? 37.838 17.873 -43.440 1.00 90.06 97 THR A O 1
ATOM 727 N N . LEU A 1 98 ? 37.090 16.622 -45.163 1.00 89.75 98 LEU A N 1
ATOM 728 C CA . LEU A 1 98 ? 36.722 17.731 -46.038 1.00 89.75 98 LEU A CA 1
ATOM 729 C C . LEU A 1 98 ? 35.373 17.477 -46.710 1.00 89.75 98 LEU A C 1
ATOM 731 O O . LEU A 1 98 ? 35.062 16.328 -47.022 1.00 89.75 98 LEU A O 1
ATOM 735 N N . PRO A 1 99 ? 34.596 18.531 -46.996 1.00 88.75 99 PRO A N 1
ATOM 736 C CA . PRO A 1 99 ? 33.376 18.412 -47.777 1.00 88.75 99 PRO A CA 1
ATOM 737 C C . PRO A 1 99 ? 33.719 18.308 -49.271 1.00 88.75 99 PRO A C 1
ATOM 739 O O . PRO A 1 99 ? 33.915 19.322 -49.934 1.00 88.75 99 PRO A O 1
ATOM 742 N N . VAL A 1 100 ? 33.787 17.093 -49.812 1.00 85.25 100 VAL A N 1
ATOM 743 C CA . VAL A 1 100 ? 33.915 16.859 -51.261 1.00 85.25 100 VAL A CA 1
ATOM 744 C C . VAL A 1 100 ? 32.506 16.666 -51.815 1.00 85.25 100 VAL A C 1
ATOM 746 O O . VAL A 1 100 ? 31.760 15.837 -51.302 1.00 85.25 100 VAL A O 1
ATOM 749 N N . GLU A 1 101 ? 32.101 17.495 -52.783 1.00 82.69 101 GLU A N 1
ATOM 750 C CA . GLU A 1 101 ? 30.747 17.471 -53.378 1.00 82.69 101 GLU A CA 1
ATOM 751 C C . GLU A 1 101 ? 29.597 17.540 -52.344 1.00 82.69 101 GLU A C 1
ATOM 753 O O . GLU A 1 101 ? 28.518 16.985 -52.526 1.00 82.69 101 GLU A O 1
ATOM 758 N N . GLY A 1 102 ? 29.822 18.230 -51.218 1.00 81.81 102 GLY A N 1
ATOM 759 C CA . GLY A 1 102 ? 28.838 18.370 -50.135 1.00 81.81 102 GLY A CA 1
ATOM 760 C C . GLY A 1 102 ? 28.790 17.201 -49.142 1.00 81.81 102 GLY A C 1
ATOM 761 O O . GLY A 1 102 ? 28.067 17.284 -48.148 1.00 81.81 102 GLY A O 1
ATOM 762 N N . VAL A 1 103 ? 29.593 16.150 -49.342 1.00 87.44 103 VAL A N 1
ATOM 763 C CA . VAL A 1 103 ? 29.710 15.005 -48.428 1.00 87.44 103 VAL A CA 1
ATOM 764 C C . VAL A 1 103 ? 31.027 15.080 -47.657 1.00 87.44 103 VAL A C 1
ATOM 766 O O . VAL A 1 103 ? 32.109 15.210 -48.233 1.00 87.44 103 VAL A O 1
ATOM 769 N N . GLN A 1 104 ? 30.954 14.982 -46.327 1.00 90.94 104 GLN A N 1
ATOM 770 C CA . GLN A 1 104 ? 32.156 14.899 -45.494 1.00 90.94 104 GLN A CA 1
ATOM 771 C C . GLN A 1 104 ? 32.937 13.634 -45.855 1.00 90.94 104 GLN A C 1
ATOM 773 O O . GLN A 1 104 ? 32.404 12.532 -45.763 1.00 90.94 104 GLN A O 1
ATOM 778 N N . THR A 1 105 ? 34.191 13.798 -46.259 1.00 90.81 105 THR A N 1
ATOM 779 C CA . THR A 1 105 ? 35.047 12.748 -46.816 1.00 90.81 105 THR A CA 1
ATOM 780 C C . THR A 1 105 ? 36.388 12.754 -46.094 1.00 90.81 105 THR A C 1
ATOM 782 O O . THR A 1 105 ? 37.009 13.806 -45.931 1.00 90.81 105 THR A O 1
ATOM 785 N N . TYR A 1 106 ? 36.838 11.586 -45.638 1.00 92.31 106 TYR A N 1
ATOM 786 C CA . TYR A 1 106 ? 38.179 11.405 -45.095 1.00 92.31 106 TYR A CA 1
ATOM 787 C C . TYR A 1 106 ? 39.201 11.366 -46.227 1.00 92.31 106 TYR A C 1
ATOM 789 O O . TYR A 1 106 ? 39.121 10.511 -47.101 1.00 92.31 106 TYR A O 1
ATOM 797 N N . LEU A 1 107 ? 40.184 12.259 -46.170 1.00 92.81 107 LEU A N 1
ATOM 798 C CA . LEU A 1 107 ? 41.407 12.215 -46.956 1.00 92.81 107 LEU A CA 1
ATOM 799 C C . LEU A 1 107 ? 42.511 11.601 -46.097 1.00 92.81 107 LEU A C 1
ATOM 801 O O . LEU A 1 107 ? 42.972 12.233 -45.144 1.00 92.81 107 LEU A O 1
ATOM 805 N N . ALA A 1 108 ? 42.957 10.404 -46.459 1.00 93.31 108 ALA A N 1
ATOM 806 C CA . ALA A 1 108 ? 44.134 9.766 -45.888 1.00 93.31 108 ALA A CA 1
ATOM 807 C C . ALA A 1 108 ? 45.293 9.822 -46.889 1.00 93.31 108 ALA A C 1
ATOM 809 O O . ALA A 1 108 ? 45.146 9.453 -48.051 1.00 93.31 108 ALA A O 1
ATOM 810 N N . ILE A 1 109 ? 46.455 10.280 -46.431 1.00 93.31 109 ILE A N 1
ATOM 811 C CA . ILE A 1 109 ? 47.688 10.360 -47.216 1.00 93.31 109 ILE A CA 1
ATOM 812 C C . ILE A 1 109 ? 48.741 9.520 -46.507 1.00 93.31 109 ILE A C 1
ATOM 814 O O . ILE A 1 109 ? 48.965 9.699 -45.308 1.00 93.31 109 ILE A O 1
ATOM 818 N N . ALA A 1 110 ? 49.422 8.651 -47.249 1.00 92.56 110 ALA A N 1
ATOM 819 C CA . ALA A 1 110 ? 50.539 7.858 -46.752 1.00 92.56 110 ALA A CA 1
ATOM 820 C C . ALA A 1 110 ? 51.687 7.832 -47.771 1.00 92.56 110 ALA A C 1
ATOM 822 O O . ALA A 1 110 ? 51.513 7.397 -48.908 1.00 92.56 110 ALA A O 1
ATOM 823 N N . SER A 1 111 ? 52.874 8.287 -47.368 1.00 89.38 111 SER A N 1
ATOM 824 C CA . SER A 1 111 ? 54.080 8.211 -48.196 1.00 89.38 111 SER A CA 1
ATOM 825 C C . SER A 1 111 ? 54.736 6.827 -48.119 1.00 89.38 111 SER A C 1
ATOM 827 O O . SER A 1 111 ? 54.908 6.257 -47.042 1.00 89.38 111 SER A O 1
ATOM 829 N N . LEU A 1 112 ? 55.127 6.299 -49.277 1.00 86.25 112 LEU A N 1
ATOM 830 C CA . LEU A 1 112 ? 55.801 5.020 -49.455 1.00 86.25 112 LEU A CA 1
ATOM 831 C C . LEU A 1 112 ? 57.320 5.247 -49.400 1.00 86.25 112 LEU A C 1
ATOM 833 O O . LEU A 1 112 ? 57.919 5.835 -50.301 1.00 86.25 112 LEU A O 1
ATOM 837 N N . GLY A 1 113 ? 57.943 4.796 -48.308 1.00 68.44 113 GLY A N 1
ATOM 838 C CA . GLY A 1 113 ? 59.274 5.245 -47.872 1.00 68.44 113 GLY A CA 1
ATOM 839 C C . GLY A 1 113 ? 60.454 5.011 -48.827 1.00 68.44 113 GLY A C 1
ATOM 840 O O . GLY A 1 113 ? 61.471 5.674 -48.663 1.00 68.44 113 GLY A O 1
ATOM 841 N N . ALA A 1 114 ? 60.345 4.115 -49.814 1.00 70.06 114 ALA A N 1
ATOM 842 C CA . ALA A 1 114 ? 61.426 3.840 -50.770 1.00 70.06 114 ALA A CA 1
ATOM 843 C C . ALA A 1 114 ? 61.330 4.648 -52.078 1.00 70.06 114 ALA A C 1
ATOM 845 O O . ALA A 1 114 ? 62.330 4.784 -52.777 1.00 70.06 114 ALA A O 1
ATOM 846 N N . THR A 1 115 ? 60.150 5.172 -52.423 1.00 74.69 115 THR A N 1
ATOM 847 C CA . THR A 1 115 ? 59.887 5.799 -53.733 1.00 74.69 115 THR A CA 1
ATOM 848 C C . THR A 1 115 ? 59.425 7.252 -53.640 1.00 74.69 115 THR A C 1
ATOM 850 O O . THR A 1 115 ? 59.256 7.899 -54.668 1.00 74.69 115 THR A O 1
ATOM 853 N N . GLU A 1 116 ? 59.194 7.771 -52.427 1.00 81.56 116 GLU A N 1
ATOM 854 C CA . GLU A 1 116 ? 58.553 9.076 -52.171 1.00 81.56 116 GLU A CA 1
ATOM 855 C C . GLU A 1 116 ? 57.151 9.223 -52.796 1.00 81.56 116 GLU A C 1
ATOM 857 O O . GLU A 1 116 ? 56.569 10.308 -52.781 1.00 81.56 116 GLU A O 1
ATOM 862 N N . TYR A 1 117 ? 56.575 8.130 -53.303 1.00 89.44 117 TYR A N 1
ATOM 863 C CA . TYR A 1 117 ? 55.207 8.102 -53.810 1.00 89.44 117 TYR A CA 1
ATOM 864 C C . TYR A 1 117 ? 54.220 8.208 -52.658 1.00 89.44 117 TYR A C 1
ATOM 866 O O . TYR A 1 117 ? 54.522 7.829 -51.524 1.00 89.44 117 TYR A O 1
ATOM 874 N N . LYS A 1 118 ? 53.029 8.719 -52.943 1.00 91.62 118 LYS A N 1
ATOM 875 C CA . LYS A 1 118 ? 51.986 8.925 -51.944 1.00 91.62 118 LYS A CA 1
ATOM 876 C C . LYS A 1 118 ? 50.735 8.181 -52.355 1.00 91.62 118 LYS A C 1
ATOM 878 O O . LYS A 1 118 ? 50.199 8.415 -53.435 1.00 91.62 118 LYS A O 1
ATOM 883 N N . LEU A 1 119 ? 50.294 7.289 -51.476 1.00 91.19 119 LEU A N 1
ATOM 884 C CA . LEU A 1 119 ? 48.986 6.666 -51.548 1.00 91.19 119 LEU A CA 1
ATOM 885 C C . LEU A 1 119 ? 47.977 7.629 -50.930 1.00 91.19 119 LEU A C 1
ATOM 887 O O . LEU A 1 119 ? 48.142 8.060 -49.785 1.00 91.19 119 LEU A O 1
ATOM 891 N N . VAL A 1 120 ? 46.956 7.965 -51.703 1.00 92.56 120 VAL A N 1
ATOM 892 C CA . VAL A 1 120 ? 45.878 8.855 -51.297 1.00 92.56 120 VAL A CA 1
ATOM 893 C C . VAL A 1 120 ? 44.581 8.076 -51.327 1.00 92.56 120 VAL A C 1
ATOM 895 O O . VAL A 1 120 ? 44.291 7.396 -52.307 1.00 92.56 120 VAL A O 1
ATOM 898 N N . ILE A 1 121 ? 43.815 8.171 -50.247 1.00 92.69 121 ILE A N 1
ATOM 899 C CA . ILE A 1 121 ? 42.518 7.521 -50.116 1.00 92.69 121 ILE A CA 1
ATOM 900 C C . ILE A 1 121 ? 41.491 8.574 -49.719 1.00 92.69 121 ILE A C 1
ATOM 902 O O . ILE A 1 121 ? 41.695 9.316 -48.758 1.00 92.69 121 ILE A O 1
ATOM 906 N N . LEU A 1 122 ? 40.396 8.625 -50.466 1.00 91.06 122 LEU A N 1
ATOM 907 C CA . LEU A 1 122 ? 39.227 9.456 -50.218 1.00 91.06 122 LEU A CA 1
ATOM 908 C C . LEU A 1 122 ? 38.061 8.534 -49.862 1.00 91.06 122 LEU A C 1
ATOM 910 O O . LEU A 1 122 ? 37.683 7.698 -50.676 1.00 91.06 122 LEU A O 1
ATOM 914 N N . ALA A 1 123 ? 37.517 8.646 -48.649 1.00 91.44 123 ALA A N 1
ATOM 915 C CA . ALA A 1 123 ? 36.443 7.776 -48.162 1.00 91.44 123 ALA A CA 1
ATOM 916 C C . ALA A 1 123 ? 35.298 8.588 -47.520 1.00 91.44 123 ALA A C 1
ATOM 918 O O . ALA A 1 123 ? 35.535 9.271 -46.516 1.00 91.44 123 ALA A O 1
ATOM 919 N N . PRO A 1 124 ? 34.066 8.543 -48.060 1.00 90.38 124 PRO A N 1
ATOM 920 C CA . PRO A 1 124 ? 32.923 9.270 -47.505 1.00 90.38 124 PRO A CA 1
ATOM 921 C C . PRO A 1 124 ? 32.554 8.826 -46.079 1.00 90.38 124 PRO A C 1
ATOM 923 O O . PRO A 1 124 ? 32.369 7.645 -45.786 1.00 90.38 124 PRO A O 1
ATOM 926 N N . VAL A 1 125 ? 32.410 9.795 -45.172 1.00 87.75 125 VAL A N 1
ATOM 927 C CA . VAL A 1 125 ? 32.124 9.577 -43.740 1.00 87.75 125 VAL A CA 1
ATOM 928 C C . VAL A 1 125 ? 30.732 8.973 -43.531 1.00 87.75 125 VAL A C 1
ATOM 930 O O . VAL A 1 125 ? 30.518 8.180 -42.618 1.00 87.75 125 VAL A O 1
ATOM 933 N N . ASN A 1 126 ? 29.763 9.356 -44.361 1.00 84.94 126 ASN A N 1
ATOM 934 C CA . ASN A 1 126 ? 28.394 8.847 -44.296 1.00 84.94 126 ASN A CA 1
ATOM 935 C C . ASN A 1 126 ? 28.320 7.338 -44.576 1.00 84.94 126 ASN A C 1
ATOM 937 O O . ASN A 1 126 ? 27.558 6.657 -43.900 1.00 84.94 126 ASN A O 1
ATOM 941 N N . GLU A 1 127 ? 29.123 6.814 -45.502 1.00 84.12 127 GLU A N 1
ATOM 942 C CA . GLU A 1 127 ? 29.172 5.381 -45.819 1.00 84.12 127 GLU A CA 1
ATOM 943 C C . GLU A 1 127 ? 29.852 4.578 -44.708 1.00 84.12 127 GLU A C 1
ATOM 945 O O . GLU A 1 127 ? 29.304 3.577 -44.256 1.00 84.12 127 GLU A O 1
ATOM 950 N N . LEU A 1 128 ? 30.978 5.074 -44.183 1.00 78.06 128 LEU A N 1
ATOM 951 C CA . LEU A 1 128 ? 31.653 4.483 -43.017 1.00 78.06 128 LEU A CA 1
ATOM 952 C C . LEU A 1 128 ? 30.739 4.427 -41.778 1.00 78.06 128 LEU A C 1
ATOM 954 O O . LEU A 1 128 ? 30.816 3.502 -40.974 1.00 78.06 128 LEU A O 1
ATOM 958 N N . ASN A 1 129 ? 29.840 5.402 -41.628 1.00 74.75 129 ASN A N 1
ATOM 959 C CA . ASN A 1 129 ? 28.888 5.449 -40.520 1.00 74.75 129 ASN A CA 1
ATOM 960 C C . ASN A 1 129 ? 27.634 4.585 -40.740 1.00 74.75 129 ASN A C 1
ATOM 962 O O . ASN A 1 129 ? 26.957 4.260 -39.763 1.00 74.75 129 ASN A O 1
ATOM 966 N N . GLN A 1 130 ? 27.288 4.213 -41.976 1.00 67.38 130 GLN A N 1
ATOM 967 C CA . GLN A 1 130 ? 26.074 3.433 -42.256 1.00 67.38 130 GLN A CA 1
ATOM 968 C C . GLN A 1 130 ? 26.141 2.012 -41.677 1.00 67.38 130 GLN A C 1
ATOM 970 O O . GLN A 1 130 ? 25.124 1.517 -41.186 1.00 67.38 130 GLN A O 1
ATOM 975 N N . GLU A 1 131 ? 27.329 1.405 -41.602 1.00 61.81 131 GLU A N 1
ATOM 976 C CA . GLU A 1 131 ? 27.532 0.120 -40.910 1.00 61.81 131 GLU A CA 1
ATOM 977 C C . GLU A 1 131 ? 27.221 0.213 -39.405 1.00 61.81 131 GLU A C 1
ATOM 979 O O . GLU A 1 131 ? 26.621 -0.690 -38.818 1.00 61.81 131 GLU A O 1
ATOM 984 N N . ILE A 1 132 ? 27.532 1.352 -38.778 1.00 64.12 132 ILE A N 1
ATOM 985 C CA . ILE A 1 132 ? 27.257 1.610 -37.356 1.00 64.12 132 ILE A CA 1
ATOM 986 C C . ILE A 1 132 ? 25.757 1.848 -37.120 1.00 64.12 132 ILE A C 1
ATOM 988 O O . ILE A 1 132 ? 25.220 1.502 -36.065 1.00 64.12 132 ILE A O 1
ATOM 992 N N . LEU A 1 133 ? 25.062 2.444 -38.093 1.00 62.88 133 LEU A N 1
ATOM 993 C CA . LEU A 1 133 ? 23.637 2.760 -37.984 1.00 62.88 133 LEU A CA 1
ATOM 994 C C . LEU A 1 133 ? 22.744 1.526 -38.170 1.00 62.88 133 LEU A C 1
ATOM 996 O O . LEU A 1 133 ? 21.749 1.405 -37.454 1.00 62.88 133 LEU A O 1
ATOM 1000 N N . ALA A 1 134 ? 23.113 0.586 -39.046 1.00 63.19 134 ALA A N 1
ATOM 1001 C CA . ALA A 1 134 ? 22.361 -0.656 -39.247 1.00 63.19 134 ALA A CA 1
ATOM 1002 C C . ALA A 1 134 ? 22.280 -1.505 -37.960 1.00 63.19 134 ALA A C 1
ATOM 1004 O O . ALA A 1 134 ? 21.207 -2.002 -37.610 1.00 63.19 134 ALA A O 1
ATOM 1005 N N . SER A 1 135 ? 23.372 -1.558 -37.186 1.00 63.41 135 SER A N 1
ATOM 1006 C CA . SER A 1 135 ? 23.445 -2.277 -35.904 1.00 63.41 135 SER A CA 1
ATOM 1007 C C . SER A 1 135 ? 22.541 -1.689 -34.800 1.00 63.41 135 SER A C 1
ATOM 1009 O O . SER A 1 135 ? 22.127 -2.399 -33.885 1.00 63.41 135 SER A O 1
ATOM 1011 N N . ARG A 1 136 ? 22.150 -0.407 -34.878 1.00 63.62 136 ARG A N 1
ATOM 1012 C CA . ARG A 1 136 ? 21.306 0.233 -33.844 1.00 63.62 136 ARG A CA 1
ATOM 1013 C C . ARG A 1 136 ? 19.830 -0.165 -33.908 1.00 63.62 136 ARG A C 1
ATOM 1015 O O . ARG A 1 136 ? 19.138 -0.037 -32.899 1.00 63.62 136 ARG A O 1
ATOM 1022 N N . SER A 1 137 ? 19.342 -0.621 -35.062 1.00 62.50 137 SER A N 1
ATOM 1023 C CA . SER A 1 137 ? 17.917 -0.930 -35.259 1.00 62.50 137 SER A CA 1
ATOM 1024 C C . SER A 1 137 ? 17.461 -2.193 -34.516 1.00 62.50 137 SER A C 1
ATOM 1026 O O . SER A 1 137 ? 16.331 -2.249 -34.032 1.00 62.50 137 SER A O 1
ATOM 1028 N N . GLU A 1 138 ? 18.356 -3.165 -34.337 1.00 64.69 138 GLU A N 1
ATOM 1029 C CA . GLU A 1 138 ? 18.071 -4.411 -33.618 1.00 64.69 138 GLU A CA 1
ATOM 1030 C C . GLU A 1 138 ? 17.951 -4.171 -32.103 1.00 64.69 138 GLU A C 1
ATOM 1032 O O . GLU A 1 138 ? 16.992 -4.606 -31.464 1.00 64.69 138 GLU A O 1
ATOM 1037 N N . ILE A 1 139 ? 18.834 -3.333 -31.552 1.00 70.00 139 ILE A N 1
ATOM 1038 C CA . ILE A 1 139 ? 18.861 -2.985 -30.123 1.00 70.00 139 ILE A CA 1
ATOM 1039 C C . ILE A 1 139 ? 17.586 -2.242 -29.693 1.00 70.00 139 ILE A C 1
ATOM 1041 O O . ILE A 1 139 ? 17.091 -2.440 -28.582 1.00 70.00 139 ILE A O 1
ATOM 1045 N N . GLN A 1 140 ? 17.015 -1.387 -30.547 1.00 74.81 140 GLN A N 1
ATOM 1046 C CA . GLN A 1 140 ? 15.846 -0.592 -30.151 1.00 74.81 140 GLN A CA 1
ATOM 1047 C C . GLN A 1 140 ? 14.587 -1.434 -29.917 1.00 74.81 140 GLN A C 1
ATOM 1049 O O . GLN A 1 140 ? 13.813 -1.122 -29.009 1.00 74.81 140 GLN A O 1
ATOM 1054 N N . ASN A 1 141 ? 14.396 -2.518 -30.671 1.00 75.12 141 ASN A N 1
ATOM 1055 C CA . ASN A 1 141 ? 13.240 -3.397 -30.491 1.00 75.12 141 ASN A CA 1
ATOM 1056 C C . ASN A 1 141 ? 13.341 -4.221 -29.201 1.00 75.12 141 ASN A C 1
ATOM 1058 O O . ASN A 1 141 ? 12.341 -4.391 -28.498 1.00 75.12 141 ASN A O 1
ATOM 1062 N N . GLU A 1 142 ? 14.545 -4.670 -28.842 1.00 80.00 142 GLU A N 1
ATOM 1063 C CA . GLU A 1 142 ? 14.774 -5.366 -27.573 1.00 80.00 142 GLU A CA 1
ATOM 1064 C C . GLU A 1 142 ? 14.550 -4.440 -26.372 1.00 80.00 142 GLU A C 1
ATOM 1066 O O . GLU A 1 142 ? 13.826 -4.790 -25.434 1.00 80.00 142 GLU A O 1
ATOM 1071 N N . VAL A 1 143 ? 15.084 -3.214 -26.431 1.00 84.00 143 VAL A N 1
ATOM 1072 C CA . VAL A 1 143 ? 14.895 -2.207 -25.375 1.00 84.00 143 VAL A CA 1
ATOM 1073 C C . VAL A 1 143 ? 13.414 -1.840 -25.221 1.00 84.00 143 VAL A C 1
ATOM 1075 O O . VAL A 1 143 ? 12.910 -1.768 -24.096 1.00 84.00 143 VAL A O 1
ATOM 1078 N N . ALA A 1 144 ? 12.682 -1.668 -26.325 1.00 86.25 144 ALA A N 1
ATOM 1079 C CA . ALA A 1 144 ? 11.248 -1.383 -26.287 1.00 86.25 144 ALA A CA 1
ATOM 1080 C C . ALA A 1 144 ? 10.438 -2.531 -25.652 1.00 86.25 144 ALA A C 1
ATOM 1082 O O . ALA A 1 144 ? 9.507 -2.280 -24.880 1.00 86.25 144 ALA A O 1
ATOM 1083 N N . GLY A 1 145 ? 10.810 -3.788 -25.920 1.00 86.62 145 GLY A N 1
ATOM 1084 C CA . GLY A 1 145 ? 10.188 -4.964 -25.308 1.00 86.62 145 GLY A CA 1
ATOM 1085 C C . GLY A 1 145 ? 10.364 -5.008 -23.788 1.00 86.62 145 GLY A C 1
ATOM 1086 O O . GLY A 1 145 ? 9.391 -5.225 -23.057 1.00 86.62 145 GLY A O 1
ATOM 1087 N N . VAL A 1 146 ? 11.578 -4.733 -23.302 1.00 89.50 146 VAL A N 1
ATOM 1088 C CA . VAL A 1 146 ? 11.880 -4.678 -21.861 1.00 89.50 146 VAL A CA 1
ATOM 1089 C C . VAL A 1 146 ? 11.088 -3.565 -21.175 1.00 89.50 146 VAL A C 1
ATOM 1091 O O . VAL A 1 146 ? 10.444 -3.818 -20.155 1.00 89.50 146 VAL A O 1
ATOM 1094 N N . LEU A 1 147 ? 11.064 -2.357 -21.750 1.00 91.62 147 LEU A N 1
ATOM 1095 C CA . LEU A 1 147 ? 10.317 -1.228 -21.186 1.00 91.62 147 LEU A CA 1
ATOM 1096 C C . LEU A 1 147 ? 8.803 -1.486 -21.149 1.00 91.62 147 LEU A C 1
ATOM 1098 O O . LEU A 1 147 ? 8.150 -1.133 -20.166 1.00 91.62 147 LEU A O 1
ATOM 1102 N N . ARG A 1 148 ? 8.240 -2.144 -22.172 1.00 92.31 148 ARG A N 1
ATOM 1103 C CA . ARG A 1 148 ? 6.821 -2.538 -22.189 1.00 92.31 148 ARG A CA 1
ATOM 1104 C C . ARG A 1 148 ? 6.497 -3.546 -21.089 1.00 92.31 148 ARG A C 1
ATOM 1106 O O . ARG A 1 148 ? 5.501 -3.393 -20.390 1.00 92.31 148 ARG A O 1
ATOM 1113 N N . ASN A 1 149 ? 7.322 -4.575 -20.919 1.00 92.44 149 ASN A N 1
ATOM 1114 C CA . ASN A 1 149 ? 7.085 -5.572 -19.875 1.00 92.44 149 ASN A CA 1
ATOM 1115 C C . ASN A 1 149 ? 7.238 -4.951 -18.479 1.00 92.44 149 ASN A C 1
ATOM 1117 O O . ASN A 1 149 ? 6.411 -5.201 -17.603 1.00 92.44 149 ASN A O 1
ATOM 1121 N N . ALA A 1 150 ? 8.241 -4.089 -18.287 1.00 94.38 150 ALA A N 1
ATOM 1122 C CA . ALA A 1 150 ? 8.439 -3.361 -17.039 1.00 94.38 150 ALA A CA 1
ATOM 1123 C C . ALA A 1 150 ? 7.244 -2.455 -16.696 1.00 94.38 150 ALA A C 1
ATOM 1125 O O . ALA A 1 150 ? 6.795 -2.449 -15.549 1.00 94.38 150 ALA A O 1
ATOM 1126 N N . SER A 1 151 ? 6.680 -1.735 -17.674 1.00 95.00 151 SER A N 1
ATOM 1127 C CA . SER A 1 151 ? 5.511 -0.877 -17.442 1.00 95.00 151 SER A CA 1
ATOM 1128 C C . SER A 1 151 ? 4.246 -1.680 -17.123 1.00 95.00 151 SER A C 1
ATOM 1130 O O . SER A 1 151 ? 3.502 -1.299 -16.221 1.00 95.00 151 SER A O 1
ATOM 1132 N N . VAL A 1 152 ? 4.032 -2.832 -17.770 1.00 96.88 152 VAL A N 1
ATOM 1133 C CA . VAL A 1 152 ? 2.922 -3.746 -17.439 1.00 96.88 152 VAL A CA 1
ATOM 1134 C C . VAL A 1 152 ? 3.053 -4.282 -16.012 1.00 96.88 152 VAL A C 1
ATOM 1136 O O . VAL A 1 152 ? 2.081 -4.249 -15.257 1.00 96.88 152 VAL A O 1
ATOM 1139 N N . ILE A 1 153 ? 4.250 -4.724 -15.611 1.00 97.12 153 ILE A N 1
ATOM 1140 C CA . ILE A 1 153 ? 4.511 -5.192 -14.241 1.00 97.12 153 ILE A CA 1
ATOM 1141 C C . ILE A 1 153 ? 4.242 -4.069 -13.234 1.00 97.12 153 ILE A C 1
ATOM 1143 O O . ILE A 1 153 ? 3.566 -4.297 -12.233 1.00 97.12 153 ILE A O 1
ATOM 1147 N N . LEU A 1 154 ? 4.709 -2.848 -13.510 1.00 97.38 154 LEU A N 1
ATOM 1148 C CA . LEU A 1 154 ? 4.478 -1.692 -12.644 1.00 97.38 154 LEU A CA 1
ATOM 1149 C C . LEU A 1 154 ? 2.981 -1.401 -12.463 1.00 97.38 154 LEU A C 1
ATOM 1151 O O . LEU A 1 154 ? 2.522 -1.223 -11.336 1.00 97.38 154 LEU A O 1
ATOM 1155 N N . VAL A 1 155 ? 2.208 -1.395 -13.551 1.00 97.75 155 VAL A N 1
ATOM 1156 C CA . VAL A 1 155 ? 0.754 -1.175 -13.496 1.00 97.75 155 VAL A CA 1
ATOM 1157 C C . VAL A 1 155 ? 0.061 -2.275 -12.690 1.00 97.75 155 VAL A C 1
ATOM 1159 O O . VAL A 1 155 ? -0.783 -1.972 -11.846 1.00 97.75 155 VAL A O 1
ATOM 1162 N N . LEU A 1 156 ? 0.445 -3.541 -12.879 1.00 97.69 156 LEU A N 1
ATOM 1163 C CA . LEU A 1 156 ? -0.098 -4.659 -12.101 1.00 97.69 156 LEU A CA 1
ATOM 1164 C C . LEU A 1 156 ? 0.222 -4.538 -10.607 1.00 97.69 156 LEU A C 1
ATOM 1166 O O . LEU A 1 156 ? -0.648 -4.808 -9.781 1.00 97.69 156 LEU A O 1
ATOM 1170 N N . LEU A 1 157 ? 1.428 -4.090 -10.247 1.00 98.06 157 LEU A N 1
ATOM 1171 C CA . LEU A 1 157 ? 1.799 -3.843 -8.852 1.00 98.06 157 LEU A CA 1
ATOM 1172 C C . LEU A 1 157 ? 0.975 -2.710 -8.234 1.00 98.06 157 LEU A C 1
ATOM 1174 O O . LEU A 1 157 ? 0.502 -2.847 -7.106 1.00 98.06 157 LEU A O 1
ATOM 1178 N N . ILE A 1 158 ? 0.747 -1.621 -8.973 1.00 98.00 158 ILE A N 1
ATOM 1179 C CA . ILE A 1 158 ? -0.093 -0.507 -8.511 1.00 98.00 158 ILE A CA 1
ATOM 1180 C C . ILE A 1 158 ? -1.527 -0.993 -8.272 1.00 98.00 158 ILE A C 1
ATOM 1182 O O . ILE A 1 158 ? -2.068 -0.790 -7.183 1.00 98.00 158 ILE A O 1
ATOM 1186 N N . ILE A 1 159 ? -2.122 -1.696 -9.239 1.00 98.06 159 ILE A N 1
ATOM 1187 C CA . ILE A 1 159 ? -3.483 -2.240 -9.120 1.00 98.06 159 ILE A CA 1
ATOM 1188 C C . ILE A 1 159 ? -3.569 -3.243 -7.963 1.00 98.06 159 ILE A C 1
ATOM 1190 O O . ILE A 1 159 ? -4.496 -3.172 -7.155 1.00 98.06 159 ILE A O 1
ATOM 1194 N N . GLY A 1 160 ? -2.586 -4.137 -7.839 1.00 98.06 160 GLY A N 1
ATOM 1195 C CA . GLY A 1 160 ? -2.505 -5.107 -6.750 1.00 98.06 160 GLY A CA 1
ATOM 1196 C C . GLY A 1 160 ? -2.425 -4.436 -5.379 1.00 98.06 160 GLY A C 1
ATOM 1197 O O . GLY A 1 160 ? -3.168 -4.804 -4.471 1.00 98.06 160 GLY A O 1
ATOM 1198 N N . SER A 1 161 ? -1.596 -3.398 -5.235 1.00 97.38 161 SER A N 1
ATOM 1199 C CA . SER A 1 161 ? -1.478 -2.642 -3.982 1.00 97.38 161 SER A CA 1
ATOM 1200 C C . SER A 1 161 ? -2.790 -1.951 -3.591 1.00 97.38 161 SER A C 1
ATOM 1202 O O . SER A 1 161 ? -3.199 -1.998 -2.428 1.00 97.38 161 SER A O 1
ATOM 1204 N N . LEU A 1 162 ? -3.501 -1.381 -4.570 1.00 97.75 162 LEU A N 1
ATOM 1205 C CA . LEU A 1 162 ? -4.793 -0.740 -4.354 1.00 97.75 162 LEU A CA 1
ATOM 1206 C C . LEU A 1 162 ? -5.857 -1.764 -3.939 1.00 97.75 162 LEU A C 1
ATOM 1208 O O . LEU A 1 162 ? -6.605 -1.522 -2.992 1.00 97.75 162 LEU A O 1
ATOM 1212 N N . ALA A 1 163 ? -5.890 -2.927 -4.593 1.00 97.44 163 ALA A N 1
ATOM 1213 C CA . ALA A 1 163 ? -6.801 -4.013 -4.243 1.00 97.44 163 ALA A CA 1
ATOM 1214 C C . ALA A 1 163 ? -6.574 -4.508 -2.804 1.00 97.44 163 ALA A C 1
ATOM 1216 O O . ALA A 1 163 ? -7.530 -4.621 -2.036 1.00 97.44 163 ALA A O 1
ATOM 1217 N N . VAL A 1 164 ? -5.316 -4.733 -2.405 1.00 97.19 164 VAL A N 1
ATOM 1218 C CA . VAL A 1 164 ? -4.964 -5.149 -1.035 1.00 97.19 164 VAL A CA 1
ATOM 1219 C C . VAL A 1 164 ? -5.367 -4.088 -0.007 1.00 97.19 164 VAL A C 1
ATOM 1221 O O . VAL A 1 164 ? -5.957 -4.423 1.020 1.00 97.19 164 VAL A O 1
ATOM 1224 N N . SER A 1 165 ? -5.114 -2.808 -0.289 1.00 96.31 165 SER A N 1
ATOM 1225 C CA . SER A 1 165 ? -5.513 -1.697 0.586 1.00 96.31 165 SER A CA 1
ATOM 1226 C C . SER A 1 165 ? -7.032 -1.660 0.820 1.00 96.31 165 SER A C 1
ATOM 1228 O O . SER A 1 165 ? -7.497 -1.567 1.961 1.00 96.31 165 SER A O 1
ATOM 1230 N N . LEU A 1 166 ? -7.824 -1.824 -0.245 1.00 96.88 166 LEU A N 1
ATOM 1231 C CA . LEU A 1 166 ? -9.286 -1.873 -0.154 1.00 96.88 166 LEU A CA 1
ATOM 1232 C C . LEU A 1 166 ? -9.784 -3.099 0.624 1.00 96.88 166 LEU A C 1
ATOM 1234 O O . LEU A 1 166 ? -10.720 -2.970 1.420 1.00 96.88 166 LEU A O 1
ATOM 1238 N N . LEU A 1 167 ? -9.149 -4.261 0.441 1.00 95.50 167 LEU A N 1
ATOM 1239 C CA . LEU A 1 167 ? -9.464 -5.476 1.197 1.00 95.50 167 LEU A CA 1
ATOM 1240 C C . LEU A 1 167 ? -9.231 -5.271 2.698 1.00 95.50 167 LEU A C 1
ATOM 1242 O O . LEU A 1 167 ? -10.143 -5.504 3.489 1.00 95.50 167 LEU A O 1
ATOM 1246 N N . ILE A 1 168 ? -8.065 -4.763 3.104 1.00 94.50 168 ILE A N 1
ATOM 1247 C CA . ILE A 1 168 ? -7.769 -4.486 4.522 1.00 94.50 168 ILE A CA 1
ATOM 1248 C C . ILE A 1 168 ? -8.806 -3.522 5.114 1.00 94.50 168 ILE A C 1
ATOM 1250 O O . ILE A 1 168 ? -9.333 -3.755 6.207 1.00 94.50 168 ILE A O 1
ATOM 1254 N N . GLY A 1 169 ? -9.159 -2.470 4.369 1.00 93.50 169 GLY A N 1
ATOM 1255 C CA . GLY A 1 169 ? -10.174 -1.510 4.790 1.00 93.50 169 GLY A CA 1
ATOM 1256 C C . GLY A 1 169 ? -11.542 -2.152 5.053 1.00 93.50 169 GLY A C 1
ATOM 1257 O O . GLY A 1 169 ? -12.222 -1.791 6.017 1.00 93.50 169 GLY A O 1
ATOM 1258 N N . GLN A 1 170 ? -11.952 -3.111 4.220 1.00 91.69 170 GLN A N 1
ATOM 1259 C CA . GLN A 1 170 ? -13.246 -3.783 4.347 1.00 91.69 170 GLN A CA 1
ATOM 1260 C C . GLN A 1 170 ? -13.262 -4.884 5.410 1.00 91.69 170 GLN A C 1
ATOM 1262 O O . GLN A 1 170 ? -14.231 -4.955 6.165 1.00 91.69 170 GLN A O 1
ATOM 1267 N N . PHE A 1 171 ? -12.212 -5.700 5.489 1.00 90.06 171 PHE A N 1
ATOM 1268 C CA . PHE A 1 171 ? -12.175 -6.880 6.356 1.00 90.06 171 PHE A CA 1
ATOM 1269 C C . PHE A 1 171 ? -11.650 -6.597 7.767 1.00 90.06 171 PHE A C 1
ATOM 1271 O O . PHE A 1 171 ? -12.006 -7.315 8.692 1.00 90.06 171 PHE A O 1
ATOM 1278 N N . ILE A 1 172 ? -10.853 -5.541 7.963 1.00 92.00 172 ILE A N 1
ATOM 1279 C CA . ILE A 1 172 ? -10.246 -5.232 9.269 1.00 92.00 172 ILE A CA 1
ATOM 1280 C C . ILE A 1 172 ? -10.708 -3.864 9.770 1.00 92.00 172 ILE A C 1
ATOM 1282 O O . ILE A 1 172 ? -11.336 -3.756 10.825 1.00 92.00 172 ILE A O 1
ATOM 1286 N N . THR A 1 173 ? -10.442 -2.799 9.011 1.00 94.75 173 THR A N 1
ATOM 1287 C CA . THR A 1 173 ? -10.639 -1.426 9.503 1.00 94.75 173 THR A CA 1
ATOM 1288 C C . THR A 1 173 ? -12.109 -1.098 9.770 1.00 94.75 173 THR A C 1
ATOM 1290 O O . THR A 1 173 ? -12.431 -0.515 10.807 1.00 94.75 173 THR A O 1
ATOM 1293 N N . ARG A 1 174 ? -13.026 -1.467 8.864 1.00 93.19 174 ARG A N 1
ATOM 1294 C CA . ARG A 1 174 ? -14.468 -1.211 9.034 1.00 93.19 174 ARG A CA 1
ATOM 1295 C C . ARG A 1 174 ? -15.071 -1.951 10.242 1.00 93.19 174 ARG A C 1
ATOM 1297 O O . ARG A 1 174 ? -15.731 -1.273 11.033 1.00 93.19 174 ARG A O 1
ATOM 1304 N N . PRO A 1 175 ? -14.866 -3.272 10.430 1.00 92.00 175 PRO A N 1
ATOM 1305 C CA . PRO A 1 175 ? -15.331 -3.978 11.626 1.00 92.00 175 PRO A CA 1
ATOM 1306 C C . PRO A 1 175 ? -14.780 -3.394 12.927 1.00 92.00 175 PRO A C 1
ATOM 1308 O O . PRO A 1 175 ? -15.551 -3.183 13.862 1.00 92.00 175 PRO A O 1
ATOM 1311 N N . LEU A 1 176 ? -13.486 -3.053 12.971 1.00 94.19 176 LEU A N 1
ATOM 1312 C CA . LEU A 1 176 ? -12.879 -2.441 14.157 1.00 94.19 176 LEU A CA 1
ATOM 1313 C C . LEU A 1 176 ? -13.492 -1.077 14.475 1.00 94.19 176 LEU A C 1
ATOM 1315 O O . LEU A 1 176 ? -13.869 -0.838 15.616 1.00 94.19 176 LEU A O 1
ATOM 1319 N N . LYS A 1 177 ? -13.680 -0.211 13.471 1.00 95.19 177 LYS A N 1
ATOM 1320 C CA . LYS A 1 177 ? -14.313 1.099 13.677 1.00 95.19 177 LYS A CA 1
ATOM 1321 C C . LYS A 1 177 ? -15.751 0.970 14.184 1.00 95.19 177 LYS A C 1
ATOM 1323 O O . LYS A 1 177 ? -16.157 1.715 15.068 1.00 95.19 177 LYS A O 1
ATOM 1328 N N . ARG A 1 178 ? -16.524 0.012 13.658 1.00 93.19 178 ARG A N 1
ATOM 1329 C CA . ARG A 1 178 ? -17.878 -0.269 14.165 1.00 93.19 178 ARG A CA 1
ATOM 1330 C C . ARG A 1 178 ? -17.849 -0.740 15.615 1.00 93.19 178 ARG A C 1
ATOM 1332 O O . ARG A 1 178 ? -18.658 -0.268 16.401 1.00 93.19 178 ARG A O 1
ATOM 1339 N N . LEU A 1 179 ? -16.915 -1.625 15.964 1.00 94.62 179 LEU A N 1
ATOM 1340 C CA . LEU A 1 179 ? -16.737 -2.085 17.338 1.00 94.62 179 LEU A CA 1
ATOM 1341 C C . LEU A 1 179 ? -16.416 -0.912 18.271 1.00 94.62 179 LEU A C 1
ATOM 1343 O O . LEU A 1 179 ? -17.076 -0.772 19.294 1.00 94.62 179 LEU A O 1
ATOM 1347 N N . THR A 1 180 ? -15.477 -0.039 17.894 1.00 95.88 180 THR A N 1
ATOM 1348 C CA . THR A 1 180 ? -15.144 1.173 18.659 1.00 95.88 180 THR A CA 1
ATOM 1349 C C . THR A 1 180 ? -16.362 2.071 18.861 1.00 95.88 180 THR A C 1
ATOM 1351 O O . THR A 1 180 ? -16.644 2.450 19.992 1.00 95.88 180 THR A O 1
ATOM 1354 N N . ASN A 1 181 ? -17.139 2.339 17.810 1.00 96.38 181 ASN A N 1
ATOM 1355 C CA . ASN A 1 181 ? -18.346 3.159 17.927 1.00 96.38 181 ASN A CA 1
ATOM 1356 C C . ASN A 1 181 ? -19.379 2.534 18.883 1.00 96.38 181 ASN A C 1
ATOM 1358 O O . ASN A 1 181 ? -19.965 3.230 19.704 1.00 96.38 181 ASN A O 1
ATOM 1362 N N . THR A 1 182 ? -19.590 1.213 18.827 1.00 95.75 182 THR A N 1
ATOM 1363 C CA . THR A 1 182 ? -20.497 0.531 19.766 1.00 95.75 182 THR A CA 1
ATOM 1364 C C . THR A 1 182 ? -19.981 0.595 21.205 1.00 95.75 182 THR A C 1
ATOM 1366 O O . THR A 1 182 ? -20.775 0.714 22.135 1.00 95.75 182 THR A O 1
ATOM 1369 N N . VAL A 1 183 ? -18.663 0.536 21.411 1.00 95.44 183 VAL A N 1
ATOM 1370 C CA . VAL A 1 183 ? -18.062 0.723 22.741 1.00 95.44 183 VAL A CA 1
ATOM 1371 C C . VAL A 1 183 ? -18.360 2.123 23.271 1.00 95.44 183 VAL A C 1
ATOM 1373 O O . VAL A 1 183 ? -18.759 2.253 24.426 1.00 95.44 183 VAL A O 1
ATOM 1376 N N . GLU A 1 184 ? -18.207 3.152 22.438 1.00 96.81 184 GLU A N 1
ATOM 1377 C CA . GLU A 1 184 ? -18.531 4.535 22.802 1.00 96.81 184 GLU A CA 1
ATOM 1378 C C . GLU A 1 184 ? -20.019 4.706 23.140 1.00 96.81 184 GLU A C 1
ATOM 1380 O O . GLU A 1 184 ? -20.342 5.354 24.133 1.00 96.81 184 GLU A O 1
ATOM 1385 N N . GLU A 1 185 ? -20.929 4.067 22.398 1.00 96.38 185 GLU A N 1
ATOM 1386 C CA . GLU A 1 185 ? -22.365 4.078 22.716 1.00 96.38 185 GLU A CA 1
ATOM 1387 C C . GLU A 1 185 ? -22.673 3.438 24.079 1.00 96.38 185 GLU A C 1
ATOM 1389 O O . GLU A 1 185 ? -23.446 3.992 24.866 1.00 96.38 185 GLU A O 1
ATOM 1394 N N . ILE A 1 186 ? -22.053 2.293 24.388 1.00 95.62 186 ILE A N 1
ATOM 1395 C CA . ILE A 1 186 ? -22.210 1.626 25.689 1.00 95.62 186 ILE A CA 1
ATOM 1396 C C . ILE A 1 186 ? -21.630 2.496 26.807 1.00 95.62 186 ILE A C 1
ATOM 1398 O O . ILE A 1 186 ? -22.267 2.651 27.849 1.00 95.62 186 ILE A O 1
ATOM 1402 N N . ALA A 1 187 ? -20.456 3.095 26.592 1.00 94.25 187 ALA A N 1
ATOM 1403 C CA . ALA A 1 187 ? -19.835 4.016 27.542 1.00 94.25 187 ALA A CA 1
ATOM 1404 C C . ALA A 1 187 ? -20.685 5.280 27.768 1.00 94.25 187 ALA A C 1
ATOM 1406 O O . ALA A 1 187 ? -20.712 5.809 28.877 1.00 94.25 187 ALA A O 1
ATOM 1407 N N . GLY A 1 188 ? -21.425 5.724 26.748 1.00 95.31 188 GLY A N 1
ATOM 1408 C CA . GLY A 1 188 ? -22.408 6.807 26.826 1.00 95.31 188 GLY A CA 1
ATOM 1409 C C . GLY A 1 188 ? -23.725 6.436 27.522 1.00 95.31 188 GLY A C 1
ATOM 1410 O O . GLY A 1 188 ? -24.601 7.288 27.644 1.00 95.31 188 GLY A O 1
ATOM 1411 N N . GLY A 1 189 ? -23.881 5.189 27.984 1.00 93.25 189 GLY A N 1
ATOM 1412 C CA . GLY A 1 189 ? -25.045 4.716 28.739 1.00 93.25 189 GLY A CA 1
ATOM 1413 C C . GLY A 1 189 ? -26.037 3.865 27.940 1.00 93.25 189 GLY A C 1
ATOM 1414 O O . GLY A 1 189 ? -26.965 3.309 28.528 1.00 93.25 189 GLY A O 1
ATOM 1415 N N . ASN A 1 190 ? -25.850 3.687 26.626 1.00 95.88 190 ASN A N 1
ATOM 1416 C CA . ASN A 1 190 ? -26.691 2.785 25.839 1.00 95.88 190 ASN A CA 1
ATOM 1417 C C . ASN A 1 190 ? -26.231 1.323 25.984 1.00 95.88 190 ASN A C 1
ATOM 1419 O O . ASN A 1 190 ? -25.595 0.746 25.102 1.00 95.88 190 ASN A O 1
ATOM 1423 N N . LEU A 1 191 ? -26.611 0.681 27.090 1.00 93.31 191 LEU A N 1
ATOM 1424 C CA . LEU A 1 191 ? -26.250 -0.711 27.400 1.00 93.31 191 LEU A CA 1
ATOM 1425 C C . LEU A 1 191 ? -26.917 -1.758 26.492 1.00 93.31 191 LEU A C 1
ATOM 1427 O O . LEU A 1 191 ? -26.627 -2.951 26.622 1.00 93.31 191 LEU A O 1
ATOM 1431 N N . THR A 1 192 ? -27.813 -1.349 25.590 1.00 93.88 192 THR A N 1
ATOM 1432 C CA . THR A 1 192 ? -28.480 -2.246 24.631 1.00 93.88 192 THR A CA 1
ATOM 1433 C C . THR A 1 192 ? -27.734 -2.364 23.302 1.00 93.88 192 THR A C 1
ATOM 1435 O O . THR A 1 192 ? -27.991 -3.302 22.549 1.00 93.88 192 THR A O 1
ATOM 1438 N N . ALA A 1 193 ? -26.781 -1.467 23.027 1.00 94.75 193 ALA A N 1
ATOM 1439 C CA . ALA A 1 193 ? -25.998 -1.484 21.797 1.00 94.75 193 ALA A CA 1
ATOM 1440 C C . ALA A 1 193 ? -25.157 -2.769 21.692 1.00 94.75 193 ALA A C 1
ATOM 1442 O O . ALA A 1 193 ? -24.544 -3.214 22.664 1.00 94.75 193 ALA A O 1
ATOM 1443 N N . ARG A 1 194 ? -25.136 -3.406 20.517 1.00 95.44 194 ARG A N 1
ATOM 1444 C CA . ARG A 1 194 ? -24.399 -4.658 20.270 1.00 95.44 194 ARG A CA 1
ATOM 1445 C C . ARG A 1 194 ? -23.683 -4.602 18.930 1.00 95.44 194 ARG A C 1
ATOM 1447 O O . ARG A 1 194 ? -24.203 -4.064 17.955 1.00 95.44 194 ARG A O 1
ATOM 1454 N N . VAL A 1 195 ? -22.503 -5.210 18.874 1.00 95.44 195 VAL A N 1
ATOM 1455 C CA . VAL A 1 195 ? -21.708 -5.302 17.648 1.00 95.44 195 VAL A CA 1
ATOM 1456 C C . VAL A 1 195 ? -22.264 -6.430 16.785 1.00 95.44 195 VAL A C 1
ATOM 1458 O O . VAL A 1 195 ? -22.387 -7.571 17.241 1.00 95.44 195 VAL A O 1
ATOM 1461 N N . LYS A 1 196 ? -22.579 -6.139 15.521 1.00 93.31 196 LYS A N 1
ATOM 1462 C CA . LYS A 1 196 ? -22.982 -7.161 14.548 1.00 93.31 196 LYS A CA 1
ATOM 1463 C C . LYS A 1 196 ? -21.780 -8.034 14.176 1.00 93.31 196 LYS A C 1
ATOM 1465 O O . LYS A 1 196 ? -20.740 -7.527 13.766 1.00 93.31 196 LYS A O 1
ATOM 1470 N N . ILE A 1 197 ? -21.938 -9.349 14.295 1.00 92.50 197 ILE A N 1
ATOM 1471 C CA . ILE A 1 197 ? -20.886 -10.321 13.985 1.00 92.50 197 ILE A CA 1
ATOM 1472 C C . ILE A 1 197 ? -20.979 -10.672 12.497 1.00 92.50 197 ILE A C 1
ATOM 1474 O O . ILE A 1 197 ? -21.897 -11.375 12.085 1.00 92.50 197 ILE A O 1
ATOM 1478 N N . GLU A 1 198 ? -20.047 -10.161 11.693 1.00 87.50 198 GLU A N 1
ATOM 1479 C CA . GLU A 1 198 ? -20.008 -10.388 10.236 1.00 87.50 198 GLU A CA 1
ATOM 1480 C C . GLU A 1 198 ? -18.868 -11.322 9.799 1.00 87.50 198 GLU A C 1
ATOM 1482 O O . GLU A 1 198 ? -18.874 -11.787 8.664 1.00 87.50 198 GLU A O 1
ATOM 1487 N N . SER A 1 199 ? -17.925 -11.640 10.697 1.00 88.38 199 SER A N 1
ATOM 1488 C CA . SER A 1 199 ? -16.780 -12.509 10.408 1.00 88.38 199 SER A CA 1
ATOM 1489 C C . SER A 1 199 ? -16.680 -13.705 11.364 1.00 88.38 199 SER A C 1
ATOM 1491 O O . SER A 1 199 ? -17.176 -13.680 12.498 1.00 88.38 199 SER A O 1
ATOM 1493 N N . GLN A 1 200 ? -16.034 -14.773 10.892 1.00 92.00 200 GLN A N 1
ATOM 1494 C CA . GLN A 1 200 ? -15.709 -15.975 11.671 1.00 92.00 200 GLN A CA 1
ATOM 1495 C C . GLN A 1 200 ? -14.245 -16.010 12.147 1.00 92.00 200 GLN A C 1
ATOM 1497 O O . GLN A 1 200 ? -13.845 -16.979 12.784 1.00 92.00 200 GLN A O 1
ATOM 1502 N N . ASP A 1 201 ? -13.479 -14.953 11.885 1.00 93.12 201 ASP A N 1
ATOM 1503 C CA . ASP A 1 201 ? -12.080 -14.783 12.295 1.00 93.12 201 ASP A CA 1
ATOM 1504 C C . ASP A 1 201 ? -11.930 -14.193 13.719 1.00 93.12 201 ASP A C 1
ATOM 1506 O O . ASP A 1 201 ? -12.882 -14.134 14.512 1.00 93.12 201 ASP A O 1
ATOM 1510 N N . GLU A 1 202 ? -10.720 -13.735 14.048 1.00 93.69 202 GLU A N 1
ATOM 1511 C CA . GLU A 1 202 ? -10.364 -13.077 15.306 1.00 93.69 202 GLU A CA 1
ATOM 1512 C C . GLU A 1 202 ? -11.174 -11.798 15.560 1.00 93.69 202 GLU A C 1
ATOM 1514 O O . GLU A 1 202 ? -11.536 -11.518 16.705 1.00 93.69 202 GLU A O 1
ATOM 1519 N N . THR A 1 203 ? -11.521 -11.037 14.516 1.00 92.81 203 THR A N 1
ATOM 1520 C CA . THR A 1 203 ? -12.368 -9.840 14.653 1.00 92.81 203 THR A CA 1
ATOM 1521 C C . THR A 1 203 ? -13.794 -10.228 15.043 1.00 92.81 203 THR A C 1
ATOM 1523 O O . THR A 1 203 ? -14.404 -9.603 15.916 1.00 92.81 203 THR A O 1
ATOM 1526 N N . GLY A 1 204 ? -14.306 -11.326 14.479 1.00 93.75 204 GLY A N 1
ATOM 1527 C CA . GLY A 1 204 ? -15.589 -11.909 14.861 1.00 93.75 204 GLY A CA 1
ATOM 1528 C C . GLY A 1 204 ? -15.594 -12.457 16.289 1.00 93.75 204 GLY A C 1
ATOM 1529 O O . GLY A 1 204 ? -16.574 -12.290 17.022 1.00 93.75 204 GLY A O 1
ATOM 1530 N N . LEU A 1 205 ? -14.497 -13.093 16.710 1.00 95.62 205 LEU A N 1
ATOM 1531 C CA . LEU A 1 205 ? -14.316 -13.563 18.085 1.00 95.62 205 LEU A CA 1
ATOM 1532 C C . LEU A 1 205 ? -14.280 -12.398 19.083 1.00 95.62 205 LEU A C 1
ATOM 1534 O O . LEU A 1 205 ? -14.904 -12.479 20.147 1.00 95.62 205 LEU A O 1
ATOM 1538 N N . LEU A 1 206 ? -13.599 -11.307 18.728 1.00 94.62 206 LEU A N 1
ATOM 1539 C CA . LEU A 1 206 ? -13.547 -10.094 19.537 1.00 94.62 206 LEU A CA 1
ATOM 1540 C C . LEU A 1 206 ? -14.941 -9.473 19.691 1.00 94.62 206 LEU A C 1
ATOM 1542 O O . LEU A 1 206 ? -15.352 -9.182 20.813 1.00 94.62 206 LEU A O 1
ATOM 1546 N N . ALA A 1 207 ? -15.707 -9.363 18.601 1.00 95.69 207 ALA A N 1
ATOM 1547 C CA . ALA A 1 207 ? -17.085 -8.871 18.641 1.00 95.69 207 ALA A CA 1
ATOM 1548 C C . ALA A 1 207 ? -17.987 -9.722 19.558 1.00 95.69 207 ALA A C 1
ATOM 1550 O O . ALA A 1 207 ? -18.731 -9.179 20.376 1.00 95.69 207 ALA A O 1
ATOM 1551 N N . ARG A 1 208 ? -17.886 -11.060 19.489 1.00 96.12 208 ARG A N 1
ATOM 1552 C CA . ARG A 1 208 ? -18.611 -11.979 20.395 1.00 96.12 208 ARG A CA 1
ATOM 1553 C C . ARG A 1 208 ? -18.241 -11.765 21.863 1.00 96.12 208 ARG A C 1
ATOM 1555 O O . ARG A 1 208 ? -19.120 -11.706 22.726 1.00 96.12 208 ARG A O 1
ATOM 1562 N N . SER A 1 209 ? -16.947 -11.642 22.139 1.00 95.94 209 SER A N 1
ATOM 1563 C CA . SER A 1 209 ? -16.431 -11.431 23.495 1.00 95.94 209 SER A CA 1
ATOM 1564 C C . SER A 1 209 ? -16.902 -10.092 24.064 1.00 95.94 209 SER A C 1
ATOM 1566 O O . SER A 1 209 ? -17.322 -10.021 25.218 1.00 95.94 209 SER A O 1
ATOM 1568 N N . PHE A 1 210 ? -16.911 -9.047 23.233 1.00 94.81 210 PHE A N 1
ATOM 1569 C CA . PHE A 1 210 ? -17.404 -7.730 23.612 1.00 94.81 210 PHE A CA 1
ATOM 1570 C C . PHE A 1 210 ? -18.911 -7.731 23.904 1.00 94.81 210 PHE A C 1
ATOM 1572 O O . PHE A 1 210 ? -19.327 -7.243 24.951 1.00 94.81 210 PHE A O 1
ATOM 1579 N N . ASN A 1 211 ? -19.727 -8.362 23.054 1.00 96.00 211 ASN A N 1
ATOM 1580 C CA . ASN A 1 211 ? -21.163 -8.503 23.317 1.00 96.00 211 ASN A CA 1
ATOM 1581 C C . ASN A 1 211 ? -21.434 -9.246 24.637 1.00 96.00 211 ASN A C 1
ATOM 1583 O O . ASN A 1 211 ? -22.264 -8.808 25.425 1.00 96.00 211 ASN A O 1
ATOM 1587 N N . THR A 1 212 ? -20.668 -10.304 24.929 1.00 96.69 212 THR A N 1
ATOM 1588 C CA . THR A 1 212 ? -20.772 -11.038 26.205 1.00 96.69 212 THR A CA 1
ATOM 1589 C C . THR A 1 212 ? -20.444 -10.144 27.407 1.00 96.69 212 THR A C 1
ATOM 1591 O O . THR A 1 212 ? -21.094 -10.230 28.449 1.00 96.69 212 THR A O 1
ATOM 1594 N N . MET A 1 213 ? -19.436 -9.274 27.285 1.00 96.12 213 MET A N 1
ATOM 1595 C CA . MET A 1 213 ? -19.105 -8.289 28.319 1.00 96.12 213 MET A CA 1
ATOM 1596 C C . MET A 1 213 ? -20.247 -7.283 28.514 1.00 96.12 213 MET A C 1
ATOM 1598 O O . MET A 1 213 ? -20.628 -7.014 29.652 1.00 96.12 213 MET A O 1
ATOM 1602 N N . ALA A 1 214 ? -20.816 -6.772 27.419 1.00 95.94 214 ALA A N 1
ATOM 1603 C CA . ALA A 1 214 ? -21.939 -5.840 27.446 1.00 95.94 214 ALA A CA 1
ATOM 1604 C C . ALA A 1 214 ? -23.189 -6.452 28.103 1.00 95.94 214 ALA A C 1
ATOM 1606 O O . ALA A 1 214 ? -23.870 -5.780 28.878 1.00 95.94 214 ALA A O 1
ATOM 1607 N N . ASP A 1 215 ? -23.465 -7.735 27.852 1.00 96.44 215 ASP A N 1
ATOM 1608 C CA . ASP A 1 215 ? -24.559 -8.467 28.498 1.00 96.44 215 ASP A CA 1
ATOM 1609 C C . ASP A 1 215 ? -24.351 -8.567 30.014 1.00 96.44 215 ASP A C 1
ATOM 1611 O O . ASP A 1 215 ? -25.245 -8.210 30.781 1.00 96.44 215 ASP A O 1
ATOM 1615 N N . ARG A 1 216 ? -23.148 -8.960 30.457 1.00 96.25 216 ARG A N 1
ATOM 1616 C CA . ARG A 1 216 ? -22.807 -9.039 31.889 1.00 96.25 216 ARG A CA 1
ATOM 1617 C C . ARG A 1 216 ? -22.868 -7.683 32.582 1.00 96.25 216 ARG A C 1
ATOM 1619 O O . ARG A 1 216 ? -23.298 -7.606 33.732 1.00 96.25 216 ARG A O 1
ATOM 1626 N N . LEU A 1 217 ? -22.432 -6.620 31.906 1.00 95.50 217 LEU A N 1
ATOM 1627 C CA . LEU A 1 217 ? -22.509 -5.260 32.433 1.00 95.50 217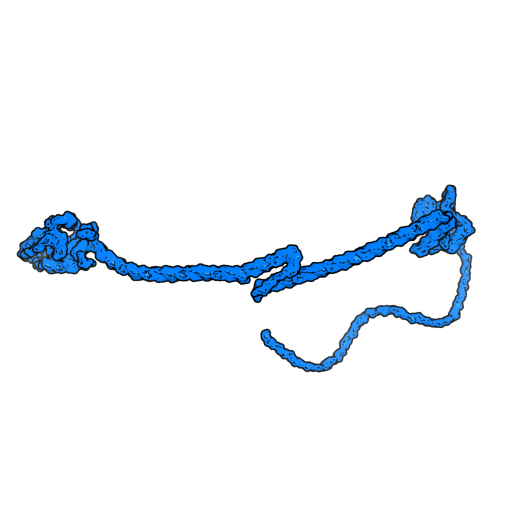 LEU A CA 1
ATOM 1628 C C . LEU A 1 217 ? -23.968 -4.837 32.637 1.00 95.50 217 LEU A C 1
ATOM 1630 O O . LEU A 1 217 ? -24.319 -4.365 33.716 1.00 95.50 217 LEU A O 1
ATOM 1634 N N . ASN A 1 218 ? -24.820 -5.063 31.634 1.00 95.25 218 ASN A N 1
ATOM 1635 C CA . ASN A 1 218 ? -26.245 -4.754 31.714 1.00 95.25 218 ASN A CA 1
ATOM 1636 C C . ASN A 1 218 ? -26.943 -5.559 32.826 1.00 95.25 218 ASN A C 1
ATOM 1638 O O . ASN A 1 218 ? -27.698 -5.002 33.617 1.00 95.25 218 ASN A O 1
ATOM 1642 N N . GLU A 1 219 ? -26.651 -6.856 32.940 1.00 95.88 219 GLU A N 1
ATOM 1643 C CA . GLU A 1 219 ? -27.181 -7.706 34.013 1.00 95.88 219 GLU A CA 1
ATOM 1644 C C . GLU A 1 219 ? -26.735 -7.222 35.402 1.00 95.88 219 GLU A C 1
ATOM 1646 O O . GLU A 1 219 ? -27.549 -7.119 36.320 1.00 95.88 219 GLU A O 1
ATOM 1651 N N . THR A 1 220 ? -25.460 -6.852 35.546 1.00 95.75 220 THR A N 1
ATOM 1652 C CA . THR A 1 220 ? -24.914 -6.338 36.810 1.00 95.75 220 THR A CA 1
ATOM 1653 C C . THR A 1 220 ? -25.574 -5.021 37.211 1.00 95.75 220 THR A C 1
ATOM 1655 O O . THR A 1 220 ? -25.918 -4.847 38.381 1.00 95.75 220 THR A O 1
ATOM 1658 N N . LEU A 1 221 ? -25.782 -4.105 36.259 1.00 94.50 221 LEU A N 1
ATOM 1659 C CA . LEU A 1 221 ? -26.439 -2.824 36.519 1.00 94.50 221 LEU A CA 1
ATOM 1660 C C . LEU A 1 221 ? -27.911 -3.006 36.887 1.00 94.50 221 LEU A C 1
ATOM 1662 O O . LEU A 1 221 ? -28.338 -2.467 37.904 1.00 94.50 221 LEU A O 1
ATOM 1666 N N . ARG A 1 222 ? -28.652 -3.857 36.168 1.00 94.12 222 ARG A N 1
ATOM 1667 C CA . ARG A 1 222 ? -30.039 -4.201 36.527 1.00 94.12 222 ARG A CA 1
ATOM 1668 C C . ARG A 1 222 ? -30.134 -4.828 37.919 1.00 94.12 222 ARG A C 1
ATOM 1670 O O . ARG A 1 222 ? -31.001 -4.458 38.704 1.00 94.12 222 ARG A O 1
ATOM 1677 N N . GLY A 1 223 ? -29.218 -5.736 38.256 1.00 95.50 223 GLY A N 1
ATOM 1678 C CA . GLY A 1 223 ? -29.160 -6.330 39.592 1.00 95.50 223 GLY A CA 1
ATOM 1679 C C . GLY A 1 223 ? -28.803 -5.317 40.687 1.00 95.50 223 GLY A C 1
ATOM 1680 O O . GLY A 1 223 ? -29.262 -5.444 41.824 1.00 95.50 223 GLY A O 1
ATOM 1681 N N . LEU A 1 224 ? -27.997 -4.299 40.371 1.00 96.00 224 LEU A N 1
ATOM 1682 C CA . LEU A 1 224 ? -27.694 -3.209 41.297 1.00 96.00 224 LEU A CA 1
ATOM 1683 C C . LEU A 1 224 ? -28.910 -2.300 41.503 1.00 96.00 224 LEU A C 1
ATOM 1685 O O . LEU A 1 224 ? -29.220 -1.975 42.645 1.00 96.00 224 LEU A O 1
ATOM 1689 N N . GLU A 1 225 ? -29.618 -1.939 40.434 1.00 95.19 225 GLU A N 1
ATOM 1690 C CA . GLU A 1 225 ? -30.861 -1.162 40.499 1.00 95.19 225 GLU A CA 1
ATOM 1691 C C . GLU A 1 225 ? -31.931 -1.874 41.332 1.00 95.19 225 GLU A C 1
ATOM 1693 O O . GLU A 1 225 ? -32.563 -1.252 42.186 1.00 95.19 225 GLU A O 1
ATOM 1698 N N . GLU A 1 226 ? -32.088 -3.188 41.155 1.00 96.19 226 GLU A N 1
ATOM 1699 C CA . GLU A 1 226 ? -33.019 -3.991 41.949 1.00 96.19 226 GLU A CA 1
ATOM 1700 C C . GLU A 1 226 ? -32.640 -3.992 43.437 1.00 96.19 226 GLU A C 1
ATOM 1702 O O . GLU A 1 226 ? -33.491 -3.739 44.292 1.00 96.19 226 GLU A O 1
ATOM 1707 N N . LYS A 1 227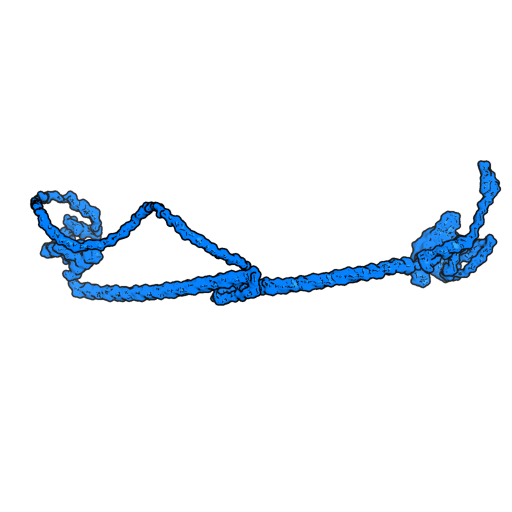 ? -31.351 -4.172 43.758 1.00 95.44 227 LYS A N 1
ATOM 1708 C CA . LYS A 1 227 ? -30.851 -4.081 45.141 1.00 95.44 227 LYS A CA 1
ATOM 1709 C C . LYS A 1 227 ? -31.039 -2.692 45.740 1.00 95.44 227 LYS A C 1
ATOM 1711 O O . LYS A 1 227 ? -31.373 -2.579 46.917 1.00 95.44 227 LYS A O 1
ATOM 1716 N N . VAL A 1 228 ? -30.819 -1.633 44.962 1.00 96.94 228 VAL A N 1
ATOM 1717 C CA . VAL A 1 228 ? -31.063 -0.255 45.406 1.00 96.94 228 VAL A CA 1
ATOM 1718 C C . VAL A 1 228 ? -32.550 -0.064 45.695 1.00 96.94 228 VAL A C 1
ATOM 1720 O O . VAL A 1 228 ? -32.892 0.425 46.767 1.00 96.94 228 VAL A O 1
ATOM 1723 N N . ALA A 1 229 ? -33.441 -0.515 44.811 1.00 95.38 229 ALA A N 1
ATOM 1724 C CA . ALA A 1 229 ? -34.884 -0.434 45.024 1.00 95.38 229 ALA A CA 1
ATOM 1725 C C . ALA A 1 229 ? -35.343 -1.236 46.256 1.00 95.38 229 ALA A C 1
ATOM 1727 O O . ALA A 1 229 ? -36.182 -0.762 47.025 1.00 95.38 229 ALA A O 1
ATOM 1728 N N . GLU A 1 230 ? -34.781 -2.426 46.479 1.00 96.25 230 GLU A N 1
ATOM 1729 C CA . GLU A 1 230 ? -35.036 -3.233 47.675 1.00 96.25 230 GLU A CA 1
ATOM 1730 C C . GLU A 1 230 ? -34.602 -2.497 48.949 1.00 96.25 230 GLU A C 1
ATOM 1732 O O . GLU A 1 230 ? -35.398 -2.355 49.881 1.00 96.25 230 GLU A O 1
ATOM 1737 N N . ARG A 1 231 ? -33.375 -1.959 48.972 1.00 95.56 231 ARG A N 1
ATOM 1738 C CA . ARG A 1 231 ? -32.843 -1.205 50.116 1.00 95.56 231 ARG A CA 1
ATOM 1739 C C . ARG A 1 231 ? -33.625 0.070 50.395 1.00 95.56 231 ARG A C 1
ATOM 1741 O O . ARG A 1 231 ? -33.884 0.367 51.557 1.00 95.56 231 ARG A O 1
ATOM 1748 N N . THR A 1 232 ? -34.048 0.796 49.365 1.00 96.06 232 THR A N 1
ATOM 1749 C CA . THR A 1 232 ? -34.890 1.987 49.529 1.00 96.06 232 THR A CA 1
ATOM 1750 C C . THR A 1 232 ? -36.229 1.621 50.171 1.00 96.06 232 THR A C 1
ATOM 1752 O O . THR A 1 232 ? -36.618 2.240 51.159 1.00 96.06 232 THR A O 1
ATOM 1755 N N . ARG A 1 233 ? -36.888 0.547 49.710 1.00 95.75 233 ARG A N 1
ATOM 1756 C CA . ARG A 1 233 ? -38.137 0.052 50.323 1.00 95.75 233 ARG A CA 1
ATOM 1757 C C . ARG A 1 233 ? -37.936 -0.413 51.767 1.00 95.75 233 ARG A C 1
ATOM 1759 O O . ARG A 1 233 ? -38.814 -0.218 52.606 1.00 95.75 233 ARG A O 1
ATOM 1766 N N . GLU A 1 234 ? -36.808 -1.050 52.072 1.00 95.75 234 GLU A N 1
ATOM 1767 C CA . GLU A 1 234 ? -36.458 -1.449 53.439 1.00 95.75 234 GLU A CA 1
ATOM 1768 C C . GLU A 1 234 ? -36.287 -0.221 54.349 1.00 95.75 234 GLU A C 1
ATOM 1770 O O . GLU A 1 234 ? -36.879 -0.165 55.430 1.00 95.75 234 GLU A O 1
ATOM 1775 N N . LEU A 1 235 ? -35.547 0.793 53.889 1.00 95.94 235 LEU A N 1
ATOM 1776 C CA . LEU A 1 235 ? -35.341 2.048 54.616 1.00 95.94 235 LEU A CA 1
ATOM 1777 C C . LEU A 1 235 ? -36.655 2.796 54.860 1.00 95.94 235 LEU A C 1
ATOM 1779 O O . LEU A 1 235 ? -36.885 3.268 55.974 1.00 95.94 235 LEU A O 1
ATOM 1783 N N . GLU A 1 236 ? -37.543 2.860 53.868 1.00 95.25 236 GLU A N 1
ATOM 1784 C CA . GLU A 1 236 ? -38.874 3.460 54.015 1.00 95.25 236 GLU A CA 1
ATOM 1785 C C . GLU A 1 236 ? -39.706 2.748 55.090 1.00 95.25 236 GLU A C 1
ATOM 1787 O O . GLU A 1 236 ? -40.308 3.401 55.946 1.00 95.25 236 GLU A O 1
ATOM 1792 N N . ARG A 1 237 ? -39.692 1.407 55.113 1.00 95.75 237 ARG A N 1
ATOM 1793 C CA . ARG A 1 237 ? -40.389 0.614 56.142 1.00 95.75 237 ARG A CA 1
ATOM 1794 C C . ARG A 1 237 ? -39.832 0.873 57.540 1.00 95.75 237 ARG A C 1
ATOM 1796 O O . ARG A 1 237 ? -40.605 1.039 58.486 1.00 95.75 237 ARG A O 1
ATOM 1803 N N . ILE A 1 238 ? -38.507 0.916 57.680 1.00 95.81 238 ILE A N 1
ATOM 1804 C CA . ILE A 1 238 ? -37.846 1.199 58.962 1.00 95.81 238 ILE A CA 1
ATOM 1805 C C . ILE A 1 238 ? -38.174 2.623 59.424 1.00 95.81 238 ILE A C 1
ATOM 1807 O O . ILE A 1 238 ? -38.540 2.819 60.583 1.00 95.81 238 ILE A O 1
ATOM 1811 N N . SER A 1 239 ? -38.102 3.602 58.521 1.00 95.75 239 SER A N 1
ATOM 1812 C CA . SER A 1 239 ? -38.450 4.999 58.796 1.00 95.75 239 SER A CA 1
ATOM 1813 C C . SER A 1 239 ? -39.895 5.136 59.287 1.00 95.75 239 SER A C 1
ATOM 1815 O O . SER A 1 239 ? -40.139 5.720 60.345 1.00 95.75 239 SER A O 1
ATOM 1817 N N . ALA A 1 240 ? -40.851 4.505 58.596 1.00 94.94 240 ALA A N 1
ATOM 1818 C CA . ALA A 1 240 ? -42.257 4.505 58.994 1.00 94.94 240 ALA A CA 1
ATOM 1819 C C . ALA A 1 240 ? -42.479 3.864 60.378 1.00 94.94 240 ALA A C 1
ATOM 1821 O O . ALA A 1 240 ? -43.209 4.411 61.209 1.00 94.94 240 ALA A O 1
ATOM 1822 N N . SER A 1 241 ? -41.813 2.740 60.661 1.00 95.06 241 SER A N 1
ATOM 1823 C CA . SER A 1 241 ? -41.869 2.070 61.969 1.00 95.06 241 SER A CA 1
ATOM 1824 C C . SER A 1 241 ? -41.289 2.938 63.092 1.00 95.06 241 SER A C 1
ATOM 1826 O O . SER A 1 241 ? -41.886 3.062 64.164 1.00 95.06 241 SER A O 1
ATOM 1828 N N . ASN A 1 242 ? -40.162 3.608 62.845 1.00 95.19 242 ASN A N 1
ATOM 1829 C CA . ASN A 1 242 ? -39.554 4.524 63.808 1.00 95.19 242 ASN A CA 1
ATOM 1830 C C . ASN A 1 242 ? -40.446 5.739 64.082 1.00 95.19 242 ASN A C 1
ATOM 1832 O O . ASN A 1 242 ? -40.623 6.107 65.242 1.00 95.19 242 ASN A O 1
ATOM 1836 N N . ALA A 1 243 ? -41.061 6.320 63.048 1.00 93.69 243 ALA A N 1
ATOM 1837 C CA . ALA A 1 243 ? -42.019 7.410 63.209 1.00 93.69 243 ALA A CA 1
ATOM 1838 C C . ALA A 1 243 ? -43.240 6.975 64.039 1.00 93.69 243 ALA A C 1
ATOM 1840 O O . ALA A 1 243 ? -43.691 7.710 64.919 1.00 93.69 243 ALA A O 1
ATOM 1841 N N . TYR A 1 244 ? -43.747 5.759 63.814 1.00 92.06 244 TYR A N 1
ATOM 1842 C CA . TYR A 1 244 ? -44.822 5.188 64.626 1.00 92.06 244 TYR A CA 1
ATOM 1843 C C . TYR A 1 244 ? -44.405 5.017 66.095 1.00 92.06 244 TYR A C 1
ATOM 1845 O O . TYR A 1 244 ? -45.120 5.457 66.998 1.00 92.06 244 TYR A O 1
ATOM 1853 N N . ARG A 1 245 ? -43.219 4.448 66.346 1.00 94.19 245 ARG A N 1
ATOM 1854 C CA . ARG A 1 245 ? -42.660 4.283 67.698 1.00 94.19 245 ARG A CA 1
ATOM 1855 C C . ARG A 1 245 ? -42.449 5.618 68.410 1.00 94.19 245 ARG A C 1
ATOM 1857 O O . ARG A 1 245 ? -42.788 5.731 69.583 1.00 94.19 245 ARG A O 1
ATOM 1864 N N . ALA A 1 246 ? -41.948 6.636 67.712 1.00 92.38 246 ALA A N 1
ATOM 1865 C CA . ALA A 1 246 ? -41.774 7.977 68.269 1.00 92.38 246 ALA A CA 1
ATOM 1866 C C . ALA A 1 246 ? -43.112 8.571 68.742 1.00 92.38 246 ALA A C 1
ATOM 1868 O O . ALA A 1 246 ? -43.206 9.046 69.873 1.00 92.38 246 ALA A O 1
ATOM 1869 N N . ARG A 1 247 ? -44.180 8.446 67.937 1.00 92.75 247 ARG A N 1
ATOM 1870 C CA . ARG A 1 247 ? -45.534 8.884 68.332 1.00 92.75 247 ARG A CA 1
ATOM 1871 C C . ARG A 1 247 ? -46.050 8.151 69.572 1.00 92.75 247 ARG A C 1
ATOM 1873 O O . ARG A 1 247 ? -46.685 8.773 70.423 1.00 92.75 247 ARG A O 1
ATOM 1880 N N . GLN A 1 248 ? -45.779 6.848 69.695 1.00 91.38 248 GLN A N 1
ATOM 1881 C CA . GLN A 1 248 ? -46.140 6.087 70.896 1.00 91.38 248 GLN A CA 1
ATOM 1882 C C . GLN A 1 248 ? -45.399 6.598 72.138 1.00 91.38 248 GLN A C 1
ATOM 1884 O O . GLN A 1 248 ? -46.031 6.822 73.170 1.00 91.38 248 GLN A O 1
ATOM 1889 N N . PHE A 1 249 ? -44.089 6.839 72.036 1.00 89.81 249 PHE A N 1
ATOM 1890 C CA . PHE A 1 249 ? -43.309 7.399 73.141 1.00 89.81 249 PHE A CA 1
ATOM 1891 C C . PHE A 1 249 ? -43.804 8.786 73.564 1.00 89.81 249 PHE A C 1
ATOM 1893 O O . PHE A 1 249 ? -43.945 9.028 74.761 1.00 89.81 249 PHE A O 1
ATOM 1900 N N . GLU A 1 250 ? -44.141 9.673 72.623 1.00 90.38 250 GLU A N 1
ATOM 1901 C CA . GLU A 1 250 ? -44.723 10.982 72.953 1.00 90.38 250 GLU A CA 1
ATOM 1902 C C . GLU A 1 250 ? -46.062 10.868 73.691 1.00 90.38 250 GLU A C 1
ATOM 1904 O O . GLU A 1 250 ? -46.331 11.632 74.619 1.00 90.38 250 GLU A O 1
ATOM 1909 N N . ALA A 1 251 ? -46.929 9.936 73.284 1.00 85.75 251 ALA A N 1
ATOM 1910 C CA . ALA A 1 251 ? -48.207 9.709 73.955 1.00 85.75 251 ALA A CA 1
ATOM 1911 C C . ALA A 1 251 ? -48.006 9.212 75.395 1.00 85.75 251 ALA A C 1
ATOM 1913 O O . ALA A 1 251 ? -48.623 9.748 76.315 1.00 85.75 251 ALA A O 1
ATOM 1914 N N . ILE A 1 252 ? -47.095 8.254 75.598 1.00 87.06 252 ILE A N 1
ATOM 1915 C CA . ILE A 1 252 ? -46.732 7.752 76.930 1.00 87.06 252 ILE A CA 1
ATOM 1916 C C . ILE A 1 252 ? -46.144 8.880 77.786 1.00 87.06 252 ILE A C 1
ATOM 1918 O O . ILE A 1 252 ? -46.556 9.049 78.930 1.00 87.06 252 ILE A O 1
ATOM 1922 N N . ALA A 1 253 ? -45.234 9.687 77.234 1.00 83.06 253 ALA A N 1
ATOM 1923 C CA . ALA A 1 253 ? -44.632 10.815 77.940 1.00 83.06 253 ALA A CA 1
ATOM 1924 C C . ALA A 1 253 ? -45.675 11.870 78.348 1.00 83.06 253 ALA A C 1
ATOM 1926 O O . ALA A 1 253 ?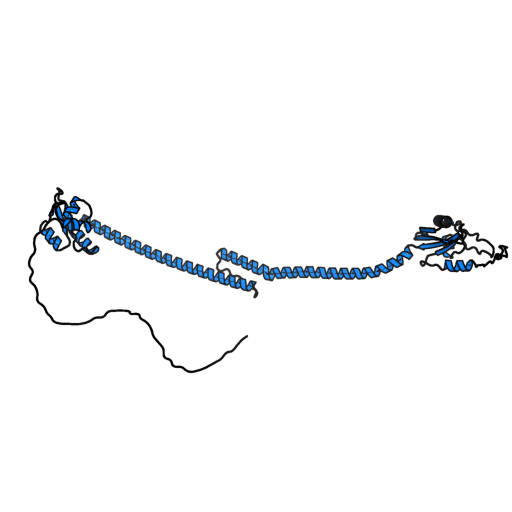 -45.640 12.363 79.475 1.00 83.06 253 ALA A O 1
ATOM 1927 N N . ARG A 1 254 ? -46.647 12.179 77.475 1.00 80.50 254 ARG A N 1
ATOM 1928 C CA . ARG A 1 254 ? -47.782 13.058 77.812 1.00 80.50 254 ARG A CA 1
ATOM 1929 C C . ARG A 1 254 ? -48.608 12.497 78.966 1.00 80.50 254 ARG A C 1
ATOM 1931 O O . ARG A 1 254 ? -48.857 13.222 79.923 1.00 80.50 254 ARG A O 1
ATOM 1938 N N . ILE A 1 255 ? -48.981 11.217 78.907 1.00 80.44 255 ILE A N 1
ATOM 1939 C CA . ILE A 1 255 ? -49.761 10.555 79.965 1.00 80.44 255 ILE A CA 1
ATOM 1940 C C . ILE A 1 255 ? -48.992 10.565 81.292 1.00 80.44 255 ILE A C 1
ATOM 1942 O O . ILE A 1 255 ? -49.550 10.951 82.317 1.00 80.44 255 ILE A O 1
ATOM 1946 N N . ALA A 1 256 ? -47.708 10.199 81.277 1.00 74.44 256 ALA A N 1
ATOM 1947 C CA . ALA A 1 256 ? -46.854 10.209 82.462 1.00 74.44 256 ALA A CA 1
ATOM 1948 C C . ALA A 1 256 ? -46.757 11.611 83.089 1.00 74.44 256 ALA A C 1
ATOM 1950 O O . ALA A 1 256 ? -46.901 11.748 84.304 1.00 74.44 256 ALA A O 1
ATOM 1951 N N . ASN A 1 257 ? -46.600 12.658 82.270 1.00 75.69 257 ASN A N 1
ATOM 1952 C CA . ASN A 1 257 ? -46.579 14.043 82.743 1.00 75.69 257 ASN A CA 1
ATOM 1953 C C . ASN A 1 257 ? -47.926 14.475 83.348 1.00 75.69 257 ASN A C 1
ATOM 1955 O O . ASN A 1 257 ? -47.944 15.069 84.425 1.00 75.69 257 ASN A O 1
ATOM 1959 N N . THR A 1 258 ? -49.060 14.139 82.721 1.00 64.88 258 THR A N 1
ATOM 1960 C CA . THR A 1 258 ? -50.393 14.446 83.271 1.00 64.88 258 THR A CA 1
ATOM 1961 C C . THR A 1 258 ? -50.634 13.733 84.607 1.00 64.88 258 THR A C 1
ATOM 1963 O O . THR A 1 258 ? -51.076 14.369 85.568 1.00 64.88 258 THR A O 1
ATOM 1966 N N . ILE A 1 259 ? -50.278 12.447 84.715 1.00 65.56 259 ILE A N 1
ATOM 1967 C CA . ILE A 1 259 ? -50.379 11.676 85.967 1.00 65.56 259 ILE A CA 1
ATOM 1968 C C . ILE A 1 259 ? -49.493 12.298 87.054 1.00 65.56 259 ILE A C 1
ATOM 1970 O O . ILE A 1 259 ? -49.968 12.535 88.167 1.00 65.56 259 ILE A O 1
ATOM 1974 N N . SER A 1 260 ? -48.241 12.628 86.722 1.00 63.59 260 SER A N 1
ATOM 1975 C CA . SER A 1 260 ? -47.306 13.253 87.662 1.00 63.59 260 SER A CA 1
ATOM 1976 C C . SER A 1 260 ? -47.770 14.633 88.134 1.00 63.59 260 SER A C 1
ATOM 1978 O O . SER A 1 260 ? -47.466 15.014 89.259 1.00 63.59 260 SER A O 1
ATOM 1980 N N . SER A 1 261 ? -48.516 15.378 87.313 1.00 62.59 261 SER A N 1
ATOM 1981 C CA . SER A 1 261 ? -49.054 16.694 87.690 1.00 62.59 261 SER A CA 1
ATOM 1982 C C . SER A 1 261 ? -50.325 16.641 88.555 1.00 62.59 261 SER A C 1
ATOM 1984 O O . SER A 1 261 ? -50.702 17.658 89.129 1.00 62.59 261 SER A O 1
ATOM 1986 N N . THR A 1 262 ? -50.977 15.473 88.680 1.00 60.12 262 THR A N 1
ATOM 1987 C CA . THR A 1 262 ? -52.293 15.336 89.344 1.00 60.12 262 THR A CA 1
ATOM 1988 C C . THR A 1 262 ? -52.217 14.688 90.733 1.00 60.12 262 THR A C 1
ATOM 1990 O O . THR A 1 262 ? -53.120 14.869 91.549 1.00 60.12 262 THR A O 1
ATOM 1993 N N . GLN A 1 263 ? -51.161 13.930 91.047 1.00 54.28 263 GLN A N 1
ATOM 1994 C CA . GLN A 1 263 ? -51.041 13.247 92.341 1.00 54.28 263 GLN A CA 1
ATOM 1995 C C . GLN A 1 263 ? -50.015 13.924 93.252 1.00 54.28 263 GLN A C 1
ATOM 1997 O O . GLN A 1 263 ? -48.842 14.054 92.918 1.00 54.28 263 GLN A O 1
ATOM 2002 N N . THR A 1 264 ? -50.462 14.323 94.443 1.00 57.69 264 THR A N 1
ATOM 2003 C CA . THR A 1 264 ? -49.615 14.813 95.536 1.00 57.69 264 THR A CA 1
ATOM 2004 C C . THR A 1 264 ? -48.491 13.816 95.853 1.00 57.69 264 THR A C 1
ATOM 2006 O O . THR A 1 264 ? -48.686 12.599 95.795 1.00 57.69 264 THR A O 1
ATOM 2009 N N . LEU A 1 265 ? -47.319 14.346 96.230 1.00 59.62 265 LEU A N 1
ATOM 2010 C CA . LEU A 1 265 ? -46.046 13.658 96.530 1.00 59.62 265 LEU A CA 1
ATOM 2011 C C . LEU A 1 265 ? -46.180 12.310 97.284 1.00 59.62 265 LEU A C 1
ATOM 2013 O O . LEU A 1 265 ? -45.387 11.396 97.066 1.00 59.62 265 LEU A O 1
ATOM 2017 N N . ASN A 1 266 ? -47.224 12.154 98.103 1.00 61.03 266 ASN A N 1
ATOM 2018 C CA . ASN A 1 266 ? -47.530 10.960 98.895 1.00 61.03 266 ASN A CA 1
ATOM 2019 C C . ASN A 1 266 ? -47.893 9.696 98.087 1.00 61.03 266 ASN A C 1
ATOM 2021 O O . ASN A 1 266 ? -47.804 8.602 98.640 1.00 61.03 266 ASN A O 1
ATOM 2025 N N . ARG A 1 267 ? -48.299 9.797 96.810 1.00 68.69 267 ARG A N 1
ATOM 2026 C CA . ARG A 1 267 ? -48.601 8.614 95.965 1.00 68.69 267 ARG A CA 1
ATOM 2027 C C . ARG A 1 267 ? -47.553 8.314 94.891 1.00 68.69 267 ARG A C 1
ATOM 2029 O O . ARG A 1 267 ? -47.400 7.154 94.516 1.00 68.69 267 ARG A O 1
ATOM 2036 N N . LEU A 1 268 ? -46.790 9.318 94.456 1.00 73.69 268 LEU A N 1
ATOM 2037 C CA . LEU A 1 268 ? -45.792 9.172 93.390 1.00 73.69 268 LEU A CA 1
ATOM 2038 C C . LEU A 1 268 ? -44.540 8.415 93.843 1.00 73.69 268 LEU A C 1
ATOM 2040 O O . LEU A 1 268 ? -44.065 7.524 93.143 1.00 73.69 268 LEU A O 1
ATOM 2044 N N . LEU A 1 269 ? -44.010 8.739 95.025 1.00 81.06 269 LEU A N 1
ATOM 2045 C CA . LEU A 1 269 ? -42.764 8.135 95.505 1.00 81.06 269 LEU A CA 1
ATOM 2046 C C . LEU A 1 269 ? -42.877 6.604 95.691 1.00 81.06 269 LEU A C 1
ATOM 2048 O O . LEU A 1 269 ? -41.961 5.899 95.259 1.00 81.06 269 LEU A O 1
ATOM 2052 N N . PRO A 1 270 ? -43.981 6.049 96.241 1.00 80.94 270 PRO A N 1
ATOM 2053 C CA . PRO A 1 270 ? -44.188 4.598 96.282 1.00 80.94 270 PRO A CA 1
ATOM 2054 C C . PRO A 1 270 ? -44.214 3.939 94.898 1.00 80.94 270 PRO A C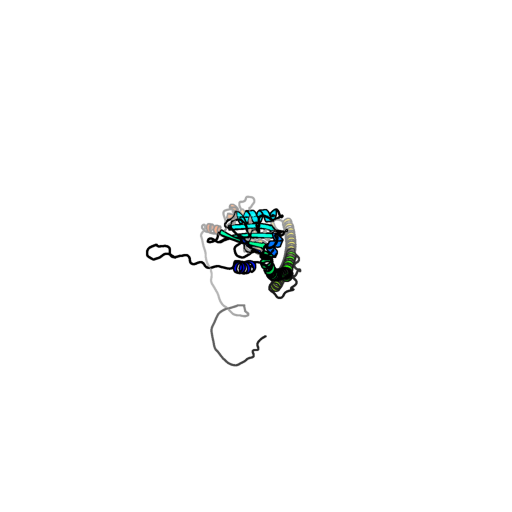 1
ATOM 2056 O O . PRO A 1 270 ? -43.544 2.928 94.702 1.00 80.94 270 PRO A O 1
ATOM 2059 N N . GLN A 1 271 ? -44.910 4.528 93.919 1.00 78.81 271 GLN A N 1
ATOM 2060 C CA . GLN A 1 271 ? -45.000 3.969 92.562 1.00 78.81 271 GLN A CA 1
ATOM 2061 C C . GLN A 1 271 ? -43.662 3.986 91.815 1.00 78.81 271 GLN A C 1
ATOM 2063 O O . GLN A 1 271 ? -43.339 3.032 91.105 1.00 78.81 271 GLN A O 1
ATOM 2068 N N . ILE A 1 272 ? -42.860 5.040 91.992 1.00 81.81 272 ILE A N 1
ATOM 2069 C CA . ILE A 1 272 ? -41.505 5.112 91.430 1.00 81.81 272 ILE A CA 1
ATOM 2070 C C . ILE A 1 272 ? -40.636 3.989 92.012 1.00 81.81 272 ILE A C 1
ATOM 2072 O O . ILE A 1 272 ? -39.951 3.296 91.262 1.00 81.81 272 ILE A O 1
ATOM 2076 N N . ALA A 1 273 ? -40.686 3.770 93.331 1.00 84.00 273 ALA A N 1
ATOM 2077 C CA . ALA A 1 273 ? -39.924 2.701 93.976 1.00 84.00 273 ALA A CA 1
ATOM 2078 C C . ALA A 1 273 ? -40.331 1.301 93.472 1.00 84.00 273 ALA A C 1
ATOM 2080 O O . ALA A 1 273 ? -39.458 0.459 93.255 1.00 84.00 273 ALA A O 1
ATOM 2081 N N . GLU A 1 274 ? -41.630 1.066 93.255 1.00 83.44 274 GLU A N 1
ATOM 2082 C CA . GLU A 1 274 ? -42.165 -0.184 92.692 1.00 83.44 274 GLU A CA 1
ATOM 2083 C C . GLU A 1 274 ? -41.682 -0.397 91.244 1.00 83.44 274 GLU A C 1
ATOM 2085 O O . GLU A 1 274 ? -41.067 -1.414 90.933 1.00 83.44 274 GLU A O 1
ATOM 2090 N N . THR A 1 275 ? -41.842 0.610 90.378 1.00 82.69 275 THR A N 1
ATOM 2091 C CA . THR A 1 275 ? -41.501 0.513 88.945 1.00 82.69 275 THR A CA 1
ATOM 2092 C C . THR A 1 275 ? -40.003 0.290 88.724 1.00 82.69 275 THR A C 1
ATOM 2094 O O . THR A 1 275 ? -39.602 -0.522 87.892 1.00 82.69 275 THR A O 1
ATOM 2097 N N . ILE A 1 276 ? -39.152 0.979 89.496 1.00 79.44 276 ILE A N 1
ATOM 2098 C CA . ILE A 1 276 ? -37.693 0.808 89.436 1.00 79.44 276 ILE A CA 1
ATOM 2099 C C . ILE A 1 276 ? -37.297 -0.619 89.836 1.00 79.44 276 ILE A C 1
ATOM 2101 O O . ILE A 1 276 ? -36.395 -1.196 89.228 1.00 79.44 276 ILE A O 1
ATOM 2105 N N . SER A 1 277 ? -37.960 -1.196 90.841 1.00 84.31 277 SER A N 1
ATOM 2106 C CA . SER A 1 277 ? -37.725 -2.585 91.240 1.00 84.31 277 SER A CA 1
ATOM 2107 C C . SER A 1 277 ? -38.085 -3.559 90.118 1.00 84.31 277 SER A C 1
ATOM 2109 O O . SER A 1 277 ? -37.262 -4.410 89.782 1.00 84.31 277 SER A O 1
ATOM 2111 N N . GLU A 1 278 ? -39.253 -3.395 89.493 1.00 80.19 278 GLU A N 1
ATOM 2112 C CA . GLU A 1 278 ? -39.731 -4.282 88.427 1.00 80.19 278 GLU A CA 1
ATOM 2113 C C . GLU A 1 278 ? -38.900 -4.174 87.139 1.00 80.19 278 GLU A C 1
ATOM 2115 O O . GLU A 1 278 ? -38.529 -5.195 86.560 1.00 80.19 278 GLU A O 1
ATOM 2120 N N . GLN A 1 279 ? -38.557 -2.959 86.695 1.00 78.44 279 GLN A N 1
ATOM 2121 C CA . GLN A 1 279 ? -37.814 -2.760 85.442 1.00 78.44 279 GLN A CA 1
ATOM 2122 C C . GLN A 1 279 ? -36.318 -3.060 85.554 1.00 78.44 279 GLN A C 1
ATOM 2124 O O . GLN A 1 279 ? -35.714 -3.480 84.567 1.00 78.44 279 GLN A O 1
ATOM 2129 N N . LEU A 1 280 ? -35.704 -2.829 86.719 1.00 73.56 280 LEU A N 1
ATOM 2130 C CA . LEU A 1 280 ? -34.256 -2.998 86.907 1.00 73.56 280 LEU A CA 1
ATOM 2131 C C . LEU A 1 280 ? -33.890 -4.242 87.731 1.00 73.56 280 LEU A C 1
ATOM 2133 O O . LEU A 1 280 ? -32.707 -4.539 87.891 1.00 73.56 280 LEU A O 1
ATOM 2137 N N . GLY A 1 281 ? -34.881 -4.982 88.237 1.00 74.19 281 GLY A N 1
ATOM 2138 C CA . GLY A 1 281 ? -34.690 -6.247 88.952 1.00 74.19 281 GLY A CA 1
ATOM 2139 C C . GLY A 1 281 ? -34.130 -6.105 90.371 1.00 74.19 281 GLY A C 1
ATOM 2140 O O . GLY A 1 281 ? -33.530 -7.045 90.893 1.00 74.19 281 GLY A O 1
ATOM 2141 N N . PHE A 1 282 ? -34.281 -4.942 91.012 1.00 77.38 282 PHE A N 1
ATOM 2142 C CA . PHE A 1 282 ? -33.784 -4.728 92.374 1.00 77.38 282 PHE A CA 1
ATOM 2143 C C . PHE A 1 282 ? -34.740 -5.297 93.426 1.00 77.38 282 PHE A C 1
ATOM 2145 O O . PHE A 1 282 ? -35.921 -4.965 93.435 1.00 77.38 282 PHE A O 1
ATOM 2152 N N . TYR A 1 283 ? -34.217 -6.079 94.377 1.00 79.44 283 TYR A N 1
ATOM 2153 C CA . TYR A 1 283 ? -35.012 -6.660 95.472 1.00 79.44 283 TYR A CA 1
ATOM 2154 C C . TYR A 1 283 ? -35.640 -5.598 96.394 1.00 79.44 283 TYR A C 1
ATOM 2156 O O . TYR A 1 283 ? -36.777 -5.738 96.841 1.00 79.44 283 TYR A O 1
ATOM 2164 N N . HIS A 1 284 ? -34.906 -4.521 96.686 1.00 84.38 284 HIS A N 1
ATOM 2165 C CA . HIS A 1 284 ? -35.381 -3.443 97.545 1.00 84.38 284 HIS A CA 1
ATOM 2166 C C . HIS A 1 284 ? -34.938 -2.078 97.020 1.00 84.38 284 HIS A C 1
ATOM 2168 O O . HIS A 1 284 ? -33.752 -1.833 96.815 1.00 84.38 284 HIS A O 1
ATOM 2174 N N . VAL A 1 285 ? -35.913 -1.192 96.860 1.00 84.19 285 VAL A N 1
ATOM 2175 C CA . VAL A 1 285 ? -35.777 0.224 96.544 1.00 84.19 285 VAL A CA 1
ATOM 2176 C C . VAL A 1 285 ? -36.480 0.995 97.657 1.00 84.19 285 VAL A C 1
ATOM 2178 O O . VAL A 1 285 ? -37.656 0.759 97.943 1.00 84.19 285 VAL A O 1
ATOM 2181 N N . GLY A 1 286 ? -35.746 1.898 98.304 1.00 88.31 286 GLY A N 1
ATOM 2182 C CA . GLY A 1 286 ? -36.255 2.804 99.328 1.00 88.31 286 GLY A CA 1
ATOM 2183 C C . GLY A 1 286 ? -35.858 4.239 98.997 1.00 88.31 286 GLY A C 1
ATOM 2184 O O . GLY A 1 286 ? -34.688 4.509 98.728 1.00 88.31 286 GLY A O 1
ATOM 2185 N N . ILE A 1 287 ? -36.826 5.149 99.003 1.00 87.19 287 ILE A N 1
ATOM 2186 C CA . ILE A 1 287 ? -36.632 6.578 98.771 1.00 87.19 287 ILE A CA 1
ATOM 2187 C C . ILE A 1 287 ? -36.646 7.273 100.125 1.00 87.19 287 ILE A C 1
ATOM 2189 O O . ILE A 1 287 ? -37.652 7.242 100.837 1.00 87.19 287 ILE A O 1
ATOM 2193 N N . PHE A 1 288 ? -35.527 7.904 100.463 1.00 86.69 288 PHE A N 1
ATOM 2194 C CA . PHE A 1 288 ? -35.382 8.709 101.667 1.00 86.69 288 PHE A CA 1
ATOM 2195 C C . PHE A 1 288 ? -35.376 10.186 101.292 1.00 86.69 288 PHE A C 1
ATOM 2197 O O . PHE A 1 288 ? -34.650 10.587 100.382 1.00 86.69 288 PHE A O 1
ATOM 2204 N N . LEU A 1 289 ? -36.155 10.985 102.014 1.00 85.12 289 LEU A N 1
ATOM 2205 C CA . LEU A 1 289 ? -36.098 12.440 101.952 1.00 85.12 289 LEU A CA 1
ATOM 2206 C C . LEU A 1 289 ? -35.455 12.970 103.229 1.00 85.12 289 LEU A C 1
ATOM 2208 O O . LEU A 1 289 ? -35.635 12.410 104.310 1.00 85.12 289 LEU A O 1
ATOM 2212 N N . LEU A 1 290 ? -34.683 14.042 103.100 1.00 82.88 290 LEU A N 1
ATOM 2213 C CA . LEU A 1 290 ? -34.154 14.742 104.264 1.00 82.88 290 LEU A CA 1
ATOM 2214 C C . LEU A 1 290 ? -35.276 15.518 104.947 1.00 82.88 290 LEU A C 1
ATOM 2216 O O . LEU A 1 290 ? -36.133 16.099 104.276 1.00 82.88 290 LEU A O 1
ATOM 2220 N N . ASP A 1 291 ? -35.256 15.529 106.275 1.00 84.56 291 ASP A N 1
ATOM 2221 C CA . ASP A 1 291 ? -36.110 16.426 107.040 1.00 84.56 291 ASP A CA 1
ATOM 2222 C C . ASP A 1 291 ? -35.691 17.898 106.856 1.00 84.56 291 ASP A C 1
ATOM 2224 O O . ASP A 1 291 ? -34.649 18.216 106.276 1.00 84.56 291 ASP A O 1
ATOM 2228 N N . VAL A 1 292 ? -36.531 18.822 107.332 1.00 81.12 292 VAL A N 1
ATOM 2229 C CA . VAL A 1 292 ? -36.369 20.270 107.095 1.00 81.12 292 VAL A CA 1
ATOM 2230 C C . VAL A 1 292 ? -35.039 20.805 107.652 1.00 81.12 292 VAL A C 1
ATOM 2232 O O . VAL A 1 292 ? -34.457 21.724 107.079 1.00 81.12 292 VAL A O 1
ATOM 2235 N N . HIS A 1 293 ? -34.522 20.194 108.721 1.00 83.06 293 HIS A N 1
ATOM 2236 C CA . HIS A 1 293 ? -33.256 20.563 109.360 1.00 83.06 293 HIS A CA 1
ATOM 2237 C C . HIS A 1 293 ? -32.045 19.769 108.833 1.00 83.06 293 HIS A C 1
ATOM 2239 O O . HIS A 1 293 ? -30.915 20.047 109.229 1.00 83.06 293 HIS A O 1
ATOM 2245 N N . LYS A 1 294 ? -32.257 18.833 107.892 1.00 82.00 294 LYS A N 1
ATOM 2246 C CA . LYS A 1 294 ? -31.253 17.923 107.306 1.00 82.00 294 LYS A CA 1
ATOM 2247 C C . LYS A 1 294 ? -30.506 17.063 108.329 1.00 82.00 294 LYS A C 1
ATOM 2249 O O . LYS A 1 294 ? -29.393 16.608 108.064 1.00 82.00 294 LYS A O 1
ATOM 2254 N N . GLU A 1 295 ? -31.116 16.811 109.476 1.00 83.38 295 GLU A N 1
ATOM 2255 C CA . GLU A 1 295 ? -30.533 15.984 110.534 1.00 83.38 295 GLU A CA 1
ATOM 2256 C C . GLU A 1 295 ? -30.853 14.503 110.322 1.00 83.38 295 GLU A C 1
ATOM 2258 O O . GLU A 1 295 ? -30.054 13.625 110.666 1.00 83.38 295 GLU A O 1
ATOM 2263 N N . TYR A 1 296 ? -32.005 14.215 109.709 1.00 84.19 296 TYR A N 1
ATOM 2264 C CA . TYR A 1 296 ? -32.483 12.857 109.488 1.00 84.19 296 TYR A CA 1
ATOM 2265 C C . TYR A 1 296 ? -32.849 12.604 108.027 1.00 84.19 296 TYR A C 1
ATOM 2267 O O . TYR A 1 296 ? -33.517 13.400 107.372 1.00 84.19 296 TYR A O 1
ATOM 2275 N N . ALA A 1 297 ? -32.462 11.428 107.540 1.00 86.50 297 ALA A N 1
ATOM 2276 C CA . ALA A 1 297 ? -32.987 10.831 106.325 1.00 86.50 297 ALA A CA 1
ATOM 2277 C C . ALA A 1 297 ? -34.216 9.991 106.689 1.00 86.50 297 ALA A C 1
ATOM 2279 O O . ALA A 1 297 ? -34.100 8.950 107.344 1.00 86.50 297 ALA A O 1
ATOM 2280 N N . VAL A 1 298 ? -35.395 10.452 106.287 1.00 86.81 298 VAL A N 1
ATOM 2281 C CA . VAL A 1 298 ? -36.684 9.823 106.580 1.00 86.81 298 VAL A CA 1
ATOM 2282 C C . VAL A 1 298 ? -37.101 8.978 105.388 1.00 86.81 298 VAL A C 1
ATOM 2284 O O . VAL A 1 298 ? -37.191 9.479 104.267 1.00 86.81 298 VAL A O 1
ATOM 2287 N N . LEU A 1 299 ? -37.365 7.689 105.608 1.00 87.94 299 LEU A N 1
ATOM 2288 C CA . LEU A 1 299 ? -37.883 6.830 104.548 1.00 87.94 299 LEU A CA 1
ATOM 2289 C C . LEU A 1 299 ? -39.289 7.314 104.173 1.00 87.94 299 LEU A C 1
ATOM 2291 O O . LEU A 1 299 ? -40.182 7.323 105.013 1.00 87.94 299 LEU A O 1
ATOM 2295 N N . THR A 1 300 ? -39.481 7.726 102.923 1.00 84.50 300 THR A N 1
ATOM 2296 C CA . THR A 1 300 ? -40.753 8.282 102.429 1.00 84.50 300 THR A CA 1
ATOM 2297 C C . THR A 1 300 ? -41.478 7.316 101.493 1.00 84.50 300 THR A C 1
ATOM 2299 O O . THR A 1 300 ? -42.703 7.337 101.415 1.00 84.50 300 THR A O 1
ATOM 2302 N N . ALA A 1 301 ? -40.752 6.422 100.815 1.00 87.50 301 ALA A N 1
ATOM 2303 C CA . ALA A 1 301 ? -41.347 5.366 99.998 1.00 87.50 301 ALA A CA 1
ATOM 2304 C C . ALA A 1 301 ? -40.462 4.120 99.910 1.00 87.50 301 ALA A C 1
ATOM 2306 O O . ALA A 1 301 ? -39.242 4.221 99.978 1.00 87.50 301 ALA A O 1
ATOM 2307 N N . ALA A 1 302 ? -41.063 2.943 99.732 1.00 87.75 302 ALA A N 1
ATOM 2308 C CA . ALA A 1 302 ? -40.350 1.685 99.547 1.00 87.75 302 ALA A CA 1
ATOM 2309 C C . ALA A 1 302 ? -41.236 0.629 98.872 1.00 87.75 302 ALA A C 1
ATOM 2311 O O . ALA A 1 302 ? -42.426 0.563 99.172 1.00 87.75 302 ALA A O 1
ATOM 2312 N N . ASN A 1 303 ? -40.651 -0.229 98.029 1.00 86.81 303 ASN A N 1
ATOM 2313 C CA . ASN A 1 303 ? -41.377 -1.305 97.331 1.00 86.81 303 ASN A CA 1
ATOM 2314 C C . ASN A 1 303 ? -41.531 -2.586 98.190 1.00 86.81 303 ASN A C 1
ATOM 2316 O O . ASN A 1 303 ? -42.598 -3.203 98.262 1.00 86.81 303 ASN A O 1
ATOM 2320 N N . SER A 1 304 ? -40.455 -2.995 98.874 1.00 87.50 304 SER A N 1
ATOM 2321 C CA . SER A 1 304 ? -40.354 -4.317 99.505 1.00 87.50 304 SER A CA 1
ATOM 2322 C C . SER A 1 304 ? -41.150 -4.419 100.808 1.00 87.50 304 SER A C 1
ATOM 2324 O O . SER A 1 304 ? -41.374 -3.429 101.506 1.00 87.50 304 SER A O 1
ATOM 2326 N N . GLU A 1 305 ? -41.521 -5.639 101.199 1.00 82.94 305 GLU A N 1
ATOM 2327 C CA . GLU A 1 305 ? -42.238 -5.903 102.455 1.00 82.94 305 GLU A CA 1
ATOM 2328 C C . GLU A 1 305 ? -41.435 -5.477 103.701 1.00 82.94 305 GLU A C 1
ATOM 2330 O O . GLU A 1 305 ? -41.988 -4.996 104.693 1.00 82.94 305 GLU A O 1
ATOM 2335 N N . GLY A 1 306 ? -40.103 -5.595 103.643 1.00 85.12 306 GLY A N 1
ATOM 2336 C CA . GLY A 1 306 ? -39.207 -5.042 104.661 1.00 85.12 306 GLY A CA 1
ATOM 2337 C C . GLY A 1 306 ? -39.278 -3.514 104.720 1.00 85.12 306 GLY A C 1
ATOM 2338 O O . GLY A 1 306 ? -39.444 -2.949 105.800 1.00 85.12 306 GLY A O 1
ATOM 2339 N N . GLY A 1 307 ? -39.239 -2.850 103.562 1.00 84.94 307 GLY A N 1
ATOM 2340 C CA . GLY A 1 307 ? -39.343 -1.396 103.455 1.00 84.94 307 GLY A CA 1
ATOM 2341 C C . GLY A 1 307 ? -40.696 -0.839 103.904 1.00 84.94 307 GLY A C 1
ATOM 2342 O O . GLY A 1 307 ? -40.742 0.178 104.590 1.00 84.94 307 GLY A O 1
ATOM 2343 N N . ARG A 1 308 ? -41.803 -1.535 103.616 1.00 85.25 308 ARG A N 1
ATOM 2344 C CA . ARG A 1 308 ? -43.147 -1.156 104.095 1.00 85.25 308 ARG A CA 1
ATOM 2345 C C . ARG A 1 308 ? -43.256 -1.207 105.618 1.00 85.25 308 ARG A C 1
ATOM 2347 O O . ARG A 1 308 ? -43.828 -0.305 106.225 1.00 85.25 308 ARG A O 1
ATOM 2354 N N . ARG A 1 309 ? -42.651 -2.216 106.257 1.00 86.12 309 ARG A N 1
ATOM 2355 C CA . ARG A 1 309 ? -42.564 -2.290 107.727 1.00 86.12 309 ARG A CA 1
ATOM 2356 C C . ARG A 1 309 ? -41.721 -1.159 108.319 1.00 86.12 309 ARG A C 1
ATOM 2358 O O . ARG A 1 309 ? -42.019 -0.701 109.419 1.00 86.12 309 ARG A O 1
ATOM 2365 N N . MET A 1 310 ? -40.694 -0.701 107.603 1.00 87.62 310 MET A N 1
ATOM 2366 C CA . MET A 1 310 ? -39.894 0.464 107.999 1.00 87.62 310 MET A CA 1
ATOM 2367 C C . MET A 1 310 ? -40.695 1.769 107.869 1.00 87.62 310 MET A C 1
ATOM 2369 O O . MET A 1 310 ? -40.691 2.570 108.801 1.00 87.62 310 MET A O 1
ATOM 2373 N N . LEU A 1 311 ? -41.446 1.950 106.776 1.00 86.94 311 LEU A N 1
ATOM 2374 C CA . LEU A 1 311 ? -42.346 3.097 106.590 1.00 86.94 311 LEU A CA 1
ATOM 2375 C C . LEU A 1 311 ? -43.378 3.205 107.718 1.00 86.94 311 LEU A C 1
ATOM 2377 O O . LEU A 1 311 ? -43.524 4.266 108.315 1.00 86.94 311 LEU A O 1
ATOM 2381 N N . ALA A 1 312 ? -44.028 2.092 108.076 1.00 83.69 312 ALA A N 1
ATOM 2382 C CA . ALA A 1 312 ? -45.039 2.052 109.138 1.00 83.69 312 ALA A CA 1
ATOM 2383 C C . ALA A 1 312 ? -44.505 2.454 110.527 1.00 83.69 312 ALA A C 1
ATOM 2385 O O . ALA A 1 312 ? -45.278 2.801 111.415 1.00 83.69 312 ALA A O 1
ATOM 2386 N N . ARG A 1 313 ? -43.183 2.410 110.727 1.00 86.75 313 ARG A N 1
ATOM 2387 C CA . ARG A 1 313 ? -42.514 2.798 111.977 1.00 86.75 313 ARG A CA 1
ATOM 2388 C C . ARG A 1 313 ? -41.915 4.206 111.924 1.00 86.75 313 ARG A C 1
ATOM 2390 O O . ARG A 1 313 ? -41.153 4.550 112.822 1.00 86.75 313 ARG A O 1
ATOM 2397 N N . ASN A 1 314 ? -42.209 4.994 110.882 1.00 85.06 314 ASN A N 1
ATOM 2398 C CA . ASN A 1 314 ? -41.559 6.282 110.605 1.00 85.06 314 ASN A CA 1
ATOM 2399 C C . ASN A 1 314 ? -40.029 6.173 110.671 1.00 85.06 314 ASN A C 1
ATOM 2401 O O . ASN A 1 314 ? -39.349 6.962 111.331 1.00 85.06 314 ASN A O 1
ATOM 2405 N N . HIS A 1 315 ? -39.487 5.132 110.030 1.00 87.19 315 HIS A N 1
ATOM 2406 C CA . HIS A 1 315 ? -38.064 4.848 110.093 1.00 87.19 315 HIS A CA 1
ATOM 2407 C C . HIS A 1 315 ? -37.249 6.023 109.546 1.00 87.19 315 HIS A C 1
ATOM 2409 O O . HIS A 1 315 ? -37.384 6.429 108.389 1.00 87.19 315 HIS A O 1
ATOM 2415 N N . ARG A 1 316 ? -36.382 6.548 110.406 1.00 85.38 316 ARG A N 1
ATOM 2416 C CA . ARG A 1 316 ? -35.470 7.643 110.108 1.00 85.38 316 ARG A CA 1
ATOM 2417 C C . ARG A 1 316 ? -34.071 7.273 110.564 1.00 85.38 316 ARG A C 1
ATOM 2419 O O . ARG A 1 316 ? -33.899 6.637 111.604 1.00 85.38 316 ARG A O 1
ATOM 2426 N N . LEU A 1 317 ? -33.085 7.679 109.783 1.00 85.69 317 LEU A N 1
ATOM 2427 C CA . LEU A 1 317 ? -31.674 7.456 110.060 1.00 85.69 317 LEU A CA 1
ATOM 2428 C C . LEU A 1 317 ? -31.000 8.809 110.211 1.00 85.69 317 LEU A C 1
ATOM 2430 O O . LEU A 1 317 ? -31.246 9.712 109.414 1.00 85.69 317 LEU A O 1
ATOM 2434 N N . ARG A 1 318 ? -30.161 8.955 111.235 1.00 82.56 318 ARG A N 1
ATOM 2435 C CA . ARG A 1 318 ? -29.418 10.196 111.437 1.00 82.56 318 ARG A CA 1
ATOM 2436 C C . ARG A 1 318 ? -28.348 10.320 110.357 1.00 82.56 318 ARG A C 1
ATOM 2438 O O . ARG A 1 318 ? -27.633 9.355 110.058 1.00 82.56 318 ARG A O 1
ATOM 2445 N N . VAL A 1 319 ? -28.292 11.485 109.726 1.00 80.31 319 VAL A N 1
ATOM 2446 C CA . VAL A 1 319 ? -27.414 11.729 108.582 1.00 80.31 319 VAL A CA 1
ATOM 2447 C C . VAL A 1 319 ? -25.956 11.583 109.026 1.00 80.31 319 VAL A C 1
ATOM 2449 O O . VAL A 1 319 ? -25.514 12.186 109.997 1.00 80.31 319 VAL A O 1
ATOM 2452 N N . GLY A 1 320 ? -25.196 10.751 108.317 1.00 74.31 320 GLY A N 1
ATOM 2453 C CA . GLY A 1 320 ? -23.771 10.516 108.554 1.00 74.31 320 GLY A CA 1
ATOM 2454 C C . GLY A 1 320 ? -23.402 9.505 109.640 1.00 74.31 320 GLY A C 1
ATOM 2455 O O . GLY A 1 320 ? -22.214 9.225 109.771 1.00 74.31 320 GLY A O 1
ATOM 2456 N N . GLU A 1 321 ? -24.361 8.957 110.390 1.00 70.12 321 GLU A N 1
ATOM 2457 C CA . GLU A 1 321 ? -24.055 8.126 111.569 1.00 70.12 321 GLU A CA 1
ATOM 2458 C C . GLU A 1 321 ? -24.465 6.658 111.428 1.00 70.12 321 GLU A C 1
ATOM 2460 O O . GLU A 1 321 ? -23.791 5.785 111.970 1.00 70.12 321 GLU A O 1
ATOM 2465 N N . VAL A 1 322 ? -25.545 6.354 110.694 1.00 65.00 322 VAL A N 1
ATOM 2466 C CA . VAL A 1 322 ? -26.107 4.993 110.658 1.00 65.00 322 VAL A CA 1
ATOM 2467 C C . VAL A 1 322 ? -26.326 4.498 109.227 1.00 65.00 322 VAL A C 1
ATOM 2469 O O . VAL A 1 322 ? -27.145 5.028 108.473 1.00 65.00 322 VAL A O 1
ATOM 2472 N N . GLY A 1 323 ? -25.622 3.417 108.878 1.00 73.12 323 GLY A N 1
ATOM 2473 C CA . GLY A 1 323 ? -25.817 2.650 107.645 1.00 73.12 323 GLY A CA 1
ATOM 2474 C C . GLY A 1 323 ? -25.447 3.377 106.343 1.00 73.12 323 GLY A C 1
ATOM 2475 O O . GLY A 1 323 ? -25.008 4.526 106.323 1.00 73.12 323 GLY A O 1
ATOM 2476 N N . ILE A 1 324 ? -25.657 2.686 105.215 1.00 77.06 324 ILE A N 1
ATOM 2477 C CA . ILE A 1 324 ? -25.337 3.190 103.864 1.00 77.06 324 ILE A CA 1
ATOM 2478 C C . ILE A 1 324 ? -26.095 4.490 103.567 1.00 77.06 324 ILE A C 1
ATOM 2480 O O . ILE A 1 324 ? -25.533 5.429 103.010 1.00 77.06 324 ILE A O 1
ATOM 2484 N N . VAL A 1 325 ? -27.369 4.551 103.960 1.00 78.38 325 VAL A N 1
ATOM 2485 C CA . VAL A 1 325 ? -28.251 5.695 103.697 1.00 78.38 325 VAL A CA 1
ATOM 2486 C C . VAL A 1 325 ? -27.777 6.937 104.452 1.00 78.38 325 VAL A C 1
ATOM 2488 O O . VAL A 1 325 ? -27.683 8.007 103.852 1.00 78.38 325 VAL A O 1
ATOM 2491 N N . GLY A 1 326 ? -27.398 6.805 105.729 1.00 78.50 326 GLY A N 1
ATOM 2492 C CA . GLY A 1 326 ? -26.818 7.907 106.502 1.00 78.50 326 GLY A CA 1
ATOM 2493 C C . GLY A 1 326 ? -25.520 8.429 105.876 1.00 78.50 326 GLY A C 1
ATOM 2494 O O . GLY A 1 326 ? -25.321 9.636 105.764 1.00 78.50 326 GLY A O 1
ATOM 2495 N N . PHE A 1 327 ? -24.653 7.542 105.389 1.00 76.75 327 PHE A N 1
ATOM 2496 C CA . PHE A 1 327 ? -23.397 7.947 104.752 1.00 76.75 327 PHE A CA 1
ATOM 2497 C C . PHE A 1 327 ? -23.596 8.684 103.418 1.00 76.75 327 PHE A C 1
ATOM 2499 O O . PHE A 1 327 ? -22.982 9.729 103.181 1.00 76.75 327 PHE A O 1
ATOM 2506 N N . VAL A 1 328 ? -24.466 8.167 102.545 1.00 79.50 328 VAL A N 1
ATOM 2507 C CA . VAL A 1 328 ? -24.749 8.771 101.229 1.00 79.50 328 VAL A CA 1
ATOM 2508 C C . VAL A 1 328 ? -25.419 10.135 101.381 1.00 79.50 328 VAL A C 1
ATOM 2510 O O . VAL A 1 328 ? -25.100 11.064 100.645 1.00 79.50 328 VAL A O 1
ATOM 2513 N N . THR A 1 329 ? -26.295 10.291 102.374 1.00 79.75 329 THR A N 1
ATOM 2514 C CA . THR A 1 329 ? -26.993 11.561 102.627 1.00 79.75 329 THR A CA 1
ATOM 2515 C C . THR A 1 329 ? -26.081 12.668 103.161 1.00 79.75 329 THR A C 1
ATOM 2517 O O . THR A 1 329 ? -26.347 13.833 102.885 1.00 79.75 329 THR A O 1
ATOM 2520 N N . ARG A 1 330 ? -24.966 12.336 103.835 1.00 78.56 330 ARG A N 1
ATOM 2521 C CA . ARG A 1 330 ? -23.939 13.317 104.246 1.00 78.56 330 ARG A CA 1
ATOM 2522 C C . ARG A 1 330 ? -22.959 13.669 103.124 1.00 78.56 330 ARG A C 1
ATOM 2524 O O . ARG A 1 330 ? -22.542 14.815 103.012 1.00 78.56 330 ARG A O 1
ATOM 2531 N N . SER A 1 331 ? -22.549 12.672 102.341 1.00 72.75 331 SER A N 1
ATOM 2532 C CA . SER A 1 331 ? -21.508 12.818 101.309 1.00 72.75 331 SER A CA 1
ATOM 2533 C C . SER A 1 331 ? -22.039 13.282 99.950 1.00 72.75 331 SER A C 1
ATOM 2535 O O . SER A 1 331 ? -21.256 13.705 99.103 1.00 72.75 331 SER A O 1
ATOM 2537 N N . ALA A 1 332 ? -23.353 13.178 99.716 1.00 64.62 332 ALA A N 1
ATOM 2538 C CA . ALA A 1 332 ? -24.012 13.448 98.435 1.00 64.62 332 ALA A CA 1
ATOM 2539 C C . ALA A 1 332 ? -23.423 12.658 97.243 1.00 64.62 332 ALA A C 1
ATOM 2541 O O . ALA A 1 332 ? -23.598 13.036 96.087 1.00 64.62 332 ALA A O 1
ATOM 2542 N N . SER A 1 333 ? -22.726 11.546 97.511 1.00 61.12 333 SER A N 1
ATOM 2543 C CA . SER A 1 333 ? -22.069 10.708 96.501 1.00 61.12 333 SER A CA 1
ATOM 2544 C C . SER A 1 333 ? -22.639 9.286 96.517 1.00 61.12 333 SER A C 1
ATOM 2546 O O . SER A 1 333 ? -22.943 8.739 97.576 1.00 61.12 333 SER A O 1
ATOM 2548 N N . ARG A 1 334 ? -22.774 8.651 95.343 1.00 60.12 334 ARG A N 1
ATOM 2549 C CA . ARG A 1 334 ? -23.315 7.284 95.221 1.00 60.12 334 ARG A CA 1
ATOM 2550 C C . ARG A 1 334 ? -22.419 6.276 95.955 1.00 60.12 334 ARG A C 1
ATOM 2552 O O . ARG A 1 334 ? -21.247 6.143 95.612 1.00 60.12 334 ARG A O 1
ATOM 2559 N N . ALA A 1 335 ? -22.971 5.519 96.905 1.00 62.84 335 ALA A N 1
ATOM 2560 C CA . ALA A 1 335 ? -22.238 4.427 97.548 1.00 62.84 335 ALA A CA 1
ATOM 2561 C C . ALA A 1 335 ? -22.000 3.268 96.567 1.00 62.84 335 ALA A C 1
ATOM 2563 O O . ALA A 1 335 ? -22.891 2.883 95.805 1.00 62.84 335 ALA A O 1
ATOM 2564 N N . SER A 1 336 ? -20.792 2.711 96.593 1.00 55.72 336 SER A N 1
ATOM 2565 C CA . SER A 1 336 ? -20.398 1.538 95.814 1.00 55.72 336 SER A CA 1
ATOM 2566 C C . SER A 1 336 ? -20.238 0.321 96.740 1.00 55.72 336 SER A C 1
ATOM 2568 O O . SER A 1 336 ? -20.172 0.484 97.961 1.00 55.72 336 SER A O 1
ATOM 2570 N N . PRO A 1 337 ? -20.162 -0.913 96.210 1.00 46.16 337 PRO A N 1
ATOM 2571 C CA . PRO A 1 337 ? -19.993 -2.116 97.031 1.00 46.16 337 PRO A CA 1
ATOM 2572 C C . PRO A 1 337 ? -18.782 -2.051 97.982 1.00 46.16 337 PRO A C 1
ATOM 2574 O O . PRO A 1 337 ? -18.839 -2.583 99.083 1.00 46.16 337 PRO A O 1
ATOM 2577 N N . TRP A 1 338 ? -17.729 -1.314 97.615 1.00 48.28 338 TRP A N 1
ATOM 2578 C CA . TRP A 1 338 ? -16.529 -1.110 98.437 1.00 48.28 338 TRP A CA 1
ATOM 2579 C C . TRP A 1 338 ? -16.730 -0.145 99.620 1.00 48.28 338 TRP A C 1
ATOM 2581 O O . TRP A 1 338 ? -15.925 -0.121 100.548 1.00 48.28 338 TRP A O 1
ATOM 2591 N N . THR A 1 339 ? -17.807 0.649 99.631 1.00 55.22 339 THR A N 1
ATOM 2592 C CA . THR A 1 339 ? -18.145 1.555 100.745 1.00 55.22 339 THR A CA 1
ATOM 2593 C C . THR A 1 339 ? -18.686 0.789 101.966 1.00 55.22 339 THR A C 1
ATOM 2595 O O . THR A 1 339 ? -18.588 1.270 103.092 1.00 55.22 339 THR A O 1
ATOM 2598 N N . LEU A 1 340 ? -19.214 -0.423 101.754 1.00 52.38 340 LEU A N 1
ATOM 2599 C CA . LEU A 1 340 ? -19.809 -1.293 102.775 1.00 52.38 340 LEU A CA 1
ATOM 2600 C C . LEU A 1 340 ? -18.779 -2.011 103.664 1.00 52.38 340 LEU A C 1
ATOM 2602 O O . LEU A 1 340 ? -19.034 -2.210 104.851 1.00 52.38 340 LEU A O 1
ATOM 2606 N N . GLU A 1 341 ? -17.611 -2.360 103.117 1.00 49.09 341 GLU A N 1
ATOM 2607 C CA . GLU A 1 341 ? -16.529 -3.057 103.835 1.00 49.09 341 GLU A CA 1
ATOM 2608 C C . GLU A 1 341 ? -15.962 -2.196 104.982 1.00 49.09 341 GLU A C 1
ATOM 2610 O O . GLU A 1 341 ? -15.717 -2.684 106.084 1.00 49.09 341 GLU A O 1
ATOM 2615 N N . ARG A 1 342 ? -15.844 -0.876 104.764 1.00 50.25 342 ARG A N 1
ATOM 2616 C CA . ARG A 1 342 ? -15.347 0.089 105.764 1.00 50.25 342 ARG A CA 1
ATOM 2617 C C . ARG A 1 342 ? -16.281 0.283 106.967 1.00 50.25 342 ARG A C 1
ATOM 2619 O O . ARG A 1 342 ? -15.814 0.740 108.004 1.00 50.25 342 ARG A O 1
ATOM 2626 N N . MET A 1 343 ? -17.571 -0.053 106.858 1.00 51.41 343 MET A N 1
ATOM 2627 C CA . MET A 1 343 ? -18.550 0.141 107.943 1.00 51.41 343 MET A CA 1
ATOM 2628 C C . MET A 1 343 ? -18.649 -1.041 108.926 1.00 51.41 343 MET A C 1
ATOM 2630 O O . MET A 1 343 ? -19.176 -0.862 110.021 1.00 51.41 343 MET A O 1
ATOM 2634 N N . ARG A 1 344 ? -18.151 -2.245 108.591 1.00 44.31 344 ARG A N 1
ATOM 2635 C CA . ARG A 1 344 ? -18.298 -3.457 109.435 1.00 44.31 344 ARG A CA 1
ATOM 2636 C C . ARG A 1 344 ? -17.344 -3.561 110.635 1.00 44.31 344 ARG A C 1
ATOM 2638 O O . ARG A 1 344 ? -17.503 -4.477 111.432 1.00 44.31 344 ARG A O 1
ATOM 2645 N N . PHE A 1 345 ? -16.396 -2.643 110.814 1.00 39.38 345 PHE A N 1
ATOM 2646 C CA . PHE A 1 345 ? -15.350 -2.755 111.845 1.00 39.38 345 PHE A CA 1
ATOM 2647 C C . PHE A 1 345 ? -15.673 -2.113 113.216 1.00 39.38 345 PHE A C 1
ATOM 2649 O O . PHE A 1 345 ? -14.773 -1.993 114.040 1.00 39.38 345 PHE A O 1
ATOM 2656 N N . SER A 1 346 ? -16.923 -1.713 113.506 1.00 38.31 346 SER A N 1
ATOM 2657 C CA . SER A 1 346 ? -17.223 -0.841 114.667 1.00 38.31 346 SER A CA 1
ATOM 2658 C C . SER A 1 346 ? -18.180 -1.372 115.759 1.00 38.31 346 SER A C 1
ATOM 2660 O O . SER A 1 346 ? -18.437 -0.630 116.702 1.00 38.31 346 SER A O 1
ATOM 2662 N N . SER A 1 347 ? -18.728 -2.595 115.727 1.00 32.72 347 SER A N 1
ATOM 2663 C CA . SER A 1 347 ? -19.481 -3.107 116.903 1.00 32.72 347 SER A CA 1
ATOM 2664 C C . SER A 1 347 ? -19.600 -4.636 116.963 1.00 32.72 347 SER A C 1
ATOM 2666 O O . SER A 1 347 ? -19.931 -5.289 115.977 1.00 32.72 347 SER A O 1
ATOM 2668 N N . THR A 1 348 ? -19.310 -5.200 118.138 1.00 31.98 348 THR A N 1
ATOM 2669 C CA . THR A 1 348 ? -19.380 -6.625 118.512 1.00 31.98 348 THR A CA 1
ATOM 2670 C C . THR A 1 348 ? -20.583 -6.918 119.432 1.00 31.98 348 THR A C 1
ATOM 2672 O O . THR A 1 348 ? -21.064 -6.011 120.106 1.00 31.98 348 THR A O 1
ATOM 2675 N N . ILE A 1 349 ? -20.932 -8.222 119.540 1.00 28.12 349 ILE A N 1
ATOM 2676 C CA . ILE A 1 349 ? -21.737 -8.938 120.582 1.00 28.12 349 ILE A CA 1
ATOM 2677 C C . ILE A 1 349 ? -23.232 -9.213 120.207 1.00 28.12 349 ILE A C 1
ATOM 2679 O O . ILE A 1 349 ? -23.882 -8.307 119.693 1.00 28.12 349 ILE A O 1
ATOM 2683 N N . PRO A 1 350 ? -23.870 -10.374 120.544 1.00 33.03 350 PRO A N 1
ATOM 2684 C CA . PRO A 1 350 ? -23.511 -11.806 120.414 1.00 33.03 350 PRO A CA 1
ATOM 2685 C C . PRO A 1 350 ? -24.655 -12.677 119.786 1.00 33.03 350 PRO A C 1
ATOM 2687 O O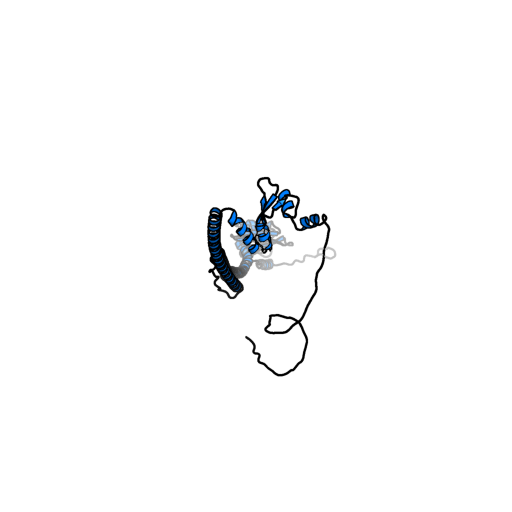 . PRO A 1 350 ? -25.770 -12.217 119.556 1.00 33.03 350 PRO A O 1
ATOM 2690 N N . THR A 1 351 ? -24.413 -13.971 119.542 1.00 38.22 351 THR A N 1
ATOM 2691 C CA . THR A 1 351 ? -25.380 -14.962 119.006 1.00 38.22 351 THR A CA 1
ATOM 2692 C C . THR A 1 351 ? -25.822 -16.014 120.039 1.00 38.22 351 THR A C 1
ATOM 2694 O O . THR A 1 351 ? -25.052 -16.344 120.938 1.00 38.22 351 THR A O 1
ATOM 2697 N N . SER A 1 352 ? -27.033 -16.582 119.868 1.00 28.50 352 SER A N 1
ATOM 2698 C CA . SER A 1 352 ? -27.423 -18.023 119.995 1.00 28.50 352 SER A CA 1
ATOM 2699 C C . SER A 1 352 ? -28.916 -18.205 120.385 1.00 28.50 352 SER A C 1
ATOM 2701 O O . SER A 1 352 ? -29.519 -17.230 120.833 1.00 28.50 352 SER A O 1
ATOM 2703 N N . PRO A 1 353 ? -29.537 -19.412 120.302 1.00 41.12 353 PRO A N 1
ATOM 2704 C CA . PRO A 1 353 ? -29.213 -20.614 119.516 1.00 41.12 353 PRO A CA 1
ATOM 2705 C C . PRO A 1 353 ? -30.395 -21.155 118.656 1.00 41.12 353 PRO A C 1
ATOM 2707 O O . PRO A 1 353 ? -31.564 -20.837 118.846 1.00 41.12 353 PRO A O 1
ATOM 2710 N N . THR A 1 354 ? -30.060 -22.033 117.710 1.00 35.38 354 THR A N 1
ATOM 2711 C CA . THR A 1 354 ? -30.938 -22.905 116.896 1.00 35.38 354 THR A CA 1
ATOM 2712 C C . THR A 1 354 ? -31.634 -24.024 117.688 1.00 35.38 354 THR A C 1
ATOM 2714 O O . THR A 1 354 ? -31.098 -24.463 118.704 1.00 35.38 354 THR A O 1
ATOM 2717 N N . PRO A 1 355 ? -32.674 -24.658 117.105 1.00 32.72 355 PRO A N 1
ATOM 2718 C CA . PRO A 1 355 ? -32.761 -26.121 117.142 1.00 32.72 355 PRO A CA 1
ATOM 2719 C C . PRO A 1 355 ? -32.896 -26.764 115.745 1.00 32.72 355 PRO A C 1
ATOM 2721 O O . PRO A 1 355 ? -33.351 -26.146 114.784 1.00 32.72 355 PRO A O 1
ATOM 2724 N N . ALA A 1 356 ? -32.455 -28.022 115.663 1.00 31.89 356 ALA A N 1
ATOM 2725 C CA . ALA A 1 356 ? -32.370 -28.881 114.476 1.00 31.89 356 ALA A CA 1
ATOM 2726 C C . ALA A 1 356 ? -33.512 -29.954 114.454 1.00 31.89 356 ALA A C 1
ATOM 2728 O O . ALA A 1 356 ? -34.501 -29.776 115.161 1.00 31.89 356 ALA A O 1
ATOM 2729 N N . PRO A 1 357 ? -33.463 -31.047 113.656 1.00 46.53 357 PRO A N 1
ATOM 2730 C CA . PRO A 1 357 ? -34.219 -31.216 112.405 1.00 46.53 357 PRO A CA 1
ATOM 2731 C C . PRO A 1 357 ? -35.198 -32.421 112.409 1.00 46.53 357 PRO A C 1
ATOM 2733 O O . PRO A 1 357 ? -35.111 -33.298 113.266 1.00 46.53 357 PRO A O 1
ATOM 2736 N N . ARG A 1 358 ? -36.080 -32.542 111.398 1.00 29.98 358 ARG A N 1
ATOM 2737 C CA . ARG A 1 358 ? -36.744 -33.817 111.031 1.00 29.98 358 ARG A CA 1
ATOM 2738 C C . ARG A 1 358 ? -36.927 -33.970 109.510 1.00 29.98 358 ARG A C 1
ATOM 2740 O O . ARG A 1 358 ? -37.301 -33.027 108.823 1.00 29.98 358 ARG A O 1
ATOM 2747 N N . SER A 1 359 ? -36.677 -35.185 109.029 1.00 34.38 359 SER A N 1
ATOM 2748 C CA . SER A 1 359 ? -36.951 -35.782 107.703 1.00 34.38 359 SER A CA 1
ATOM 2749 C C . SER A 1 359 ? -37.802 -37.069 107.920 1.00 34.38 359 SER A C 1
ATOM 2751 O O . SER A 1 359 ? -38.033 -37.373 109.096 1.00 34.38 359 SER A O 1
ATOM 2753 N N . PRO A 1 360 ? -38.211 -37.915 106.928 1.00 47.03 360 PRO A N 1
ATOM 2754 C CA . PRO A 1 360 ? -38.381 -37.781 105.456 1.00 47.03 360 PRO A CA 1
ATOM 2755 C C . PRO A 1 360 ? -39.695 -38.397 104.830 1.00 47.03 360 PRO A C 1
ATOM 2757 O O . PRO A 1 360 ? -40.292 -39.294 105.410 1.00 47.03 360 PRO A O 1
ATOM 2760 N N . CYS A 1 361 ? -40.002 -38.017 103.563 1.00 28.94 361 CYS A N 1
ATOM 2761 C CA . CYS A 1 361 ? -40.653 -38.771 102.432 1.00 28.94 361 CYS A CA 1
ATOM 2762 C C . CYS A 1 361 ? -42.138 -39.260 102.505 1.00 28.94 361 CYS A C 1
ATOM 2764 O O . CYS A 1 361 ? -42.645 -39.363 103.616 1.00 28.94 361 CYS A O 1
ATOM 2766 N N . PRO A 1 362 ? -42.857 -39.595 101.375 1.00 42.91 362 PRO A N 1
ATOM 2767 C CA . PRO A 1 362 ? -42.370 -40.031 100.033 1.00 42.91 362 PRO A CA 1
ATOM 2768 C C . PRO A 1 362 ? -43.094 -39.540 98.721 1.00 42.91 362 PRO A C 1
ATOM 2770 O O . PRO A 1 362 ? -44.185 -38.989 98.766 1.00 42.91 362 PRO A O 1
ATOM 2773 N N . CYS A 1 363 ? -42.418 -39.789 97.568 1.00 25.75 363 CYS A N 1
ATOM 2774 C CA . CYS A 1 363 ? -42.807 -40.159 96.161 1.00 25.75 363 CYS A CA 1
ATOM 2775 C C . CYS A 1 363 ? -44.137 -39.680 95.500 1.00 25.75 363 CYS A C 1
ATOM 2777 O O . CYS A 1 363 ? -45.157 -39.680 96.161 1.00 25.75 363 CYS A O 1
ATOM 2779 N N . SER A 1 364 ? -44.355 -39.482 94.177 1.00 31.08 364 SER A N 1
ATOM 2780 C CA . SER A 1 364 ? -43.684 -39.334 92.841 1.00 31.08 364 SER A CA 1
ATOM 2781 C C . SER A 1 364 ? -44.845 -39.306 91.763 1.00 31.08 364 SER A C 1
ATOM 2783 O O . SER A 1 364 ? -45.983 -39.457 92.209 1.00 31.08 364 SER A O 1
ATOM 2785 N N . PRO A 1 365 ? -44.711 -39.321 90.399 1.00 50.81 365 PRO A N 1
ATOM 2786 C CA . PRO A 1 365 ? -43.726 -38.780 89.432 1.00 50.81 365 PRO A CA 1
ATOM 2787 C C . PRO A 1 365 ? -44.320 -38.190 88.090 1.00 50.81 365 PRO A C 1
ATOM 2789 O O . PRO A 1 365 ? -45.517 -38.238 87.832 1.00 50.81 365 PRO A O 1
ATOM 2792 N N . ALA A 1 366 ? -43.398 -37.793 87.181 1.00 31.30 366 ALA A N 1
ATOM 2793 C CA . ALA A 1 366 ? -43.451 -37.737 85.689 1.00 31.30 366 ALA A CA 1
ATOM 2794 C C . ALA A 1 366 ? -44.121 -36.510 85.006 1.00 31.30 366 ALA A C 1
ATOM 2796 O O . ALA A 1 366 ? -45.205 -36.105 85.380 1.00 31.30 366 ALA A O 1
ATOM 2797 N N . ARG A 1 367 ? -43.559 -35.843 83.975 1.00 30.05 367 ARG A N 1
ATOM 2798 C CA . ARG A 1 367 ? -42.689 -36.256 82.844 1.00 30.05 367 ARG A CA 1
ATOM 2799 C C . ARG A 1 367 ? -41.607 -35.205 82.475 1.00 30.05 367 ARG A C 1
ATOM 2801 O O . ARG A 1 367 ? -41.875 -34.010 82.453 1.00 30.05 367 ARG A O 1
ATOM 2808 N N . ARG A 1 368 ? -40.409 -35.689 82.098 1.00 33.34 368 ARG A N 1
ATOM 2809 C CA . ARG A 1 368 ? -39.357 -35.025 81.271 1.00 33.34 368 ARG A CA 1
ATOM 2810 C C . ARG A 1 368 ? -39.654 -35.284 79.773 1.00 33.34 368 ARG A C 1
ATOM 2812 O O . ARG A 1 368 ? -40.486 -36.141 79.500 1.00 33.34 368 ARG A O 1
ATOM 2819 N N . SER A 1 369 ? -39.097 -34.612 78.757 1.00 32.16 369 SER A N 1
ATOM 2820 C CA . SER A 1 369 ? -37.674 -34.428 78.364 1.00 32.16 369 SER A CA 1
ATOM 2821 C C . SER A 1 369 ? -37.621 -33.484 77.139 1.00 32.16 369 SER A C 1
ATOM 2823 O O . SER A 1 369 ? -38.438 -33.646 76.242 1.00 32.16 369 SER A O 1
ATOM 2825 N N . SER A 1 370 ? -36.857 -32.386 77.087 1.00 33.34 370 SER A N 1
ATOM 2826 C CA . SER A 1 370 ? -35.397 -32.196 76.914 1.00 33.34 370 SER A CA 1
ATOM 2827 C C . SER A 1 370 ? -34.813 -32.522 75.527 1.00 33.34 370 SER A C 1
ATOM 2829 O O . SER A 1 370 ? -34.744 -33.676 75.117 1.00 33.34 370 SER A O 1
ATOM 2831 N N . ALA A 1 371 ? -34.283 -31.473 74.893 1.00 33.44 371 ALA A N 1
ATOM 2832 C CA . ALA A 1 371 ? -33.323 -31.473 73.793 1.00 33.44 371 ALA A CA 1
ATOM 2833 C C . ALA A 1 371 ? -31.949 -32.055 74.188 1.00 33.44 371 ALA A C 1
ATOM 2835 O O . ALA A 1 371 ? -31.552 -31.911 75.344 1.00 33.44 371 ALA A O 1
ATOM 2836 N N . ARG A 1 372 ? -31.174 -32.563 73.212 1.00 30.78 372 ARG A N 1
ATOM 2837 C CA . ARG A 1 372 ? -29.798 -32.098 72.906 1.00 30.78 372 ARG A CA 1
ATOM 2838 C C . ARG A 1 372 ? -29.097 -32.906 71.809 1.00 30.78 372 ARG A C 1
ATOM 2840 O O . ARG A 1 372 ? -29.225 -34.117 71.708 1.00 30.78 372 ARG A O 1
ATOM 2847 N N . TRP A 1 373 ? -28.294 -32.149 71.068 1.00 30.39 373 TRP A N 1
ATOM 2848 C CA . TRP A 1 373 ? -27.174 -32.525 70.211 1.00 30.39 373 TRP A CA 1
ATOM 2849 C C . TRP A 1 373 ? -26.087 -33.339 70.927 1.00 30.39 373 TRP A C 1
ATOM 2851 O O . TRP A 1 373 ? -25.750 -33.006 72.062 1.00 30.39 373 TRP A O 1
ATOM 2861 N N . THR A 1 374 ? -25.408 -34.232 70.197 1.00 27.47 374 THR A N 1
ATOM 2862 C CA . THR A 1 374 ? -23.974 -34.535 70.380 1.00 27.47 374 THR A CA 1
ATOM 2863 C C . THR A 1 374 ? -23.311 -34.998 69.076 1.00 27.47 374 THR A C 1
ATOM 2865 O O . THR A 1 374 ? -23.906 -35.645 68.221 1.00 27.47 374 THR A O 1
ATOM 2868 N N . CYS A 1 375 ? -22.037 -34.630 68.956 1.00 26.08 375 CYS A N 1
ATOM 2869 C CA . CYS A 1 375 ? -21.085 -34.937 67.896 1.00 26.08 375 CYS A CA 1
ATOM 2870 C C . CYS A 1 375 ? -20.019 -35.897 68.459 1.00 26.08 375 CYS A C 1
ATOM 2872 O O . CYS A 1 375 ? -19.490 -35.599 69.529 1.00 26.08 375 CYS A O 1
ATOM 2874 N N . LYS A 1 376 ? -19.674 -36.998 67.761 1.00 27.94 376 LYS A N 1
ATOM 2875 C CA . LYS A 1 376 ? -18.297 -37.552 67.660 1.00 27.94 376 LYS A CA 1
ATOM 2876 C C . LYS A 1 376 ? -18.203 -38.842 66.819 1.00 27.94 376 LYS A C 1
ATOM 2878 O O . LYS A 1 376 ? -18.707 -39.888 67.192 1.00 27.94 376 LYS A O 1
ATOM 2883 N N . ALA A 1 377 ? -17.448 -38.724 65.726 1.00 29.28 377 ALA A N 1
ATOM 2884 C CA . ALA A 1 377 ? -16.279 -39.528 65.339 1.00 29.28 377 ALA A CA 1
ATOM 2885 C C . ALA A 1 377 ? -16.296 -41.087 65.342 1.00 29.28 377 ALA A C 1
ATOM 2887 O O . ALA A 1 377 ? -16.089 -41.722 66.366 1.00 29.28 377 ALA A O 1
ATOM 2888 N N . ARG A 1 378 ? -16.191 -41.620 64.107 1.00 27.50 378 ARG A N 1
ATOM 2889 C CA . ARG A 1 378 ? -15.033 -42.368 63.536 1.00 27.50 378 ARG A CA 1
ATOM 2890 C C . ARG A 1 378 ? -14.872 -43.882 63.809 1.00 27.50 378 ARG A C 1
ATOM 2892 O O . ARG A 1 378 ? -14.578 -44.285 64.925 1.00 27.50 378 ARG A O 1
ATOM 2899 N N . LYS A 1 379 ? -14.776 -44.614 62.674 1.00 27.67 379 LYS A N 1
ATOM 2900 C CA . LYS A 1 379 ? -14.118 -45.919 62.340 1.00 27.67 379 LYS A CA 1
ATOM 2901 C C . LYS A 1 379 ? -15.141 -47.002 61.937 1.00 27.67 379 LYS A C 1
ATOM 2903 O O . LYS A 1 379 ? -16.195 -47.056 62.535 1.00 27.67 379 LYS A O 1
ATOM 2908 N N . ARG A 1 380 ? -14.909 -47.941 61.011 1.00 28.47 380 ARG A N 1
ATOM 2909 C CA . ARG A 1 380 ? -13.984 -48.156 59.875 1.00 28.47 380 ARG A CA 1
ATOM 2910 C C . ARG A 1 380 ? -14.529 -49.433 59.175 1.00 28.47 380 ARG A C 1
ATOM 2912 O O . ARG A 1 380 ? -14.898 -50.354 59.886 1.00 28.47 380 ARG A O 1
ATOM 2919 N N . THR A 1 381 ? -14.525 -49.483 57.834 1.00 29.36 381 THR A N 1
ATOM 2920 C CA . THR A 1 381 ? -14.326 -50.676 56.953 1.00 29.36 381 THR A CA 1
ATOM 2921 C C . THR A 1 381 ? -15.125 -51.984 57.140 1.00 29.36 381 THR A C 1
ATOM 2923 O O . THR A 1 381 ? -14.933 -52.665 58.136 1.00 29.36 381 THR A O 1
ATOM 2926 N N . LEU A 1 382 ? -15.823 -52.423 56.073 1.00 29.44 382 LEU A N 1
ATOM 2927 C CA . LEU A 1 382 ? -15.755 -53.752 55.393 1.00 29.44 382 LEU A CA 1
ATOM 2928 C C . LEU A 1 382 ? -16.868 -53.797 54.315 1.00 29.44 382 LEU A C 1
ATOM 2930 O O . LEU A 1 382 ? -18.042 -53.689 54.629 1.00 29.44 382 LEU A O 1
ATOM 2934 N N . SER A 1 383 ? -16.557 -53.622 53.027 1.00 28.56 383 SER A N 1
ATOM 2935 C CA . SER A 1 383 ? -16.249 -54.648 52.007 1.00 28.56 383 SER A CA 1
ATOM 2936 C C . SER A 1 383 ? -17.422 -55.546 51.557 1.00 28.56 383 SER A C 1
ATOM 2938 O O . SER A 1 383 ? -17.834 -56.434 52.296 1.00 28.56 383 SER A O 1
ATOM 2940 N N . ARG A 1 384 ? -17.847 -55.390 50.293 1.00 31.84 384 ARG A N 1
ATOM 2941 C CA . ARG A 1 384 ? -18.181 -56.435 49.285 1.00 31.84 384 ARG A CA 1
ATOM 2942 C C . ARG A 1 384 ? -18.658 -55.699 48.015 1.00 31.84 384 ARG A C 1
ATOM 2944 O O . ARG A 1 384 ? -19.642 -54.985 48.081 1.00 31.84 384 ARG A O 1
ATOM 2951 N N . ARG A 1 385 ? -17.843 -55.509 46.969 1.00 31.66 385 ARG A N 1
ATOM 2952 C CA . ARG A 1 385 ? -17.389 -56.402 45.874 1.00 31.66 385 ARG A CA 1
ATOM 2953 C C . ARG A 1 385 ? -18.506 -56.888 44.926 1.00 31.66 385 ARG A C 1
ATOM 2955 O O . ARG A 1 385 ? -19.328 -57.689 45.344 1.00 31.66 385 ARG A O 1
ATOM 2962 N N . ARG A 1 386 ? -18.298 -56.538 43.637 1.00 31.56 386 ARG A N 1
ATOM 2963 C CA . ARG A 1 386 ? -18.771 -57.152 42.366 1.00 31.56 386 ARG A CA 1
ATOM 2964 C C . ARG A 1 386 ? -20.254 -56.946 42.044 1.00 31.56 386 ARG A C 1
ATOM 2966 O O . ARG A 1 386 ? -21.066 -56.969 42.945 1.00 31.56 386 ARG A O 1
ATOM 2973 N N . MET A 1 387 ? -20.701 -56.747 40.808 1.00 31.42 387 MET A N 1
ATOM 2974 C CA . MET A 1 387 ? -20.214 -56.862 39.414 1.00 31.42 387 MET A CA 1
ATOM 2975 C C . MET A 1 387 ? -21.279 -56.072 38.591 1.00 31.42 387 MET A C 1
ATOM 2977 O O . MET A 1 387 ? -22.365 -55.862 39.110 1.00 31.42 387 MET A O 1
ATOM 2981 N N . SER A 1 388 ? -21.150 -55.575 37.363 1.00 31.69 388 SER A N 1
ATOM 2982 C CA . SER A 1 388 ? -20.219 -55.730 36.249 1.00 31.69 388 SER A CA 1
ATOM 2983 C C . SER A 1 388 ? -20.657 -54.740 35.140 1.00 31.69 388 SER A C 1
ATOM 2985 O O . SER A 1 388 ? -21.855 -54.540 34.986 1.00 31.69 388 SER A O 1
ATOM 2987 N N . THR A 1 389 ? -19.691 -54.161 34.406 1.00 34.34 389 THR A N 1
ATOM 2988 C CA . THR A 1 389 ? -19.613 -54.007 32.919 1.00 34.34 389 THR A CA 1
ATOM 2989 C C . THR A 1 389 ? -20.874 -53.664 32.094 1.00 34.34 389 THR A C 1
ATOM 2991 O O . THR A 1 389 ? -21.908 -54.282 32.264 1.00 34.34 389 THR A O 1
ATOM 2994 N N . SER A 1 390 ? -20.845 -52.844 31.040 1.00 32.56 390 SER A N 1
ATOM 2995 C CA . SER A 1 390 ? -19.764 -52.176 30.303 1.00 32.56 390 SER A CA 1
ATOM 2996 C C . SER A 1 390 ? -20.370 -51.351 29.147 1.00 32.56 390 SER A C 1
ATOM 2998 O O . SER A 1 390 ? -21.439 -51.660 28.641 1.00 32.56 390 SER A O 1
ATOM 3000 N N . PHE A 1 391 ? -19.595 -50.357 28.697 1.00 29.80 391 PHE A N 1
ATOM 3001 C CA . PHE A 1 391 ? -19.400 -49.932 27.300 1.00 29.80 391 PHE A CA 1
ATOM 3002 C C . PHE A 1 391 ? -20.589 -49.476 26.425 1.00 29.80 391 PHE A C 1
ATOM 3004 O O . PHE A 1 391 ? -21.327 -50.286 25.878 1.00 29.80 391 PHE A O 1
ATOM 3011 N N . ARG A 1 392 ? -20.523 -48.204 25.996 1.00 33.16 392 ARG A N 1
ATOM 3012 C CA . ARG A 1 392 ? -20.171 -47.871 24.597 1.00 33.16 392 ARG A CA 1
ATOM 3013 C C . ARG A 1 392 ? -19.682 -46.422 24.444 1.00 33.16 392 ARG A C 1
ATOM 3015 O O . ARG A 1 392 ? -20.346 -45.475 24.841 1.00 33.16 392 ARG A O 1
ATOM 3022 N N . ARG A 1 393 ? -18.487 -46.299 23.849 1.00 34.19 393 ARG A N 1
ATOM 3023 C CA . ARG A 1 393 ? -17.963 -45.132 23.108 1.00 34.19 393 ARG A CA 1
ATOM 3024 C C . ARG A 1 393 ? -18.850 -44.822 21.896 1.00 34.19 393 ARG A C 1
ATOM 3026 O O . ARG A 1 393 ? -19.576 -45.714 21.494 1.00 34.19 393 ARG A O 1
ATOM 3033 N N . TRP A 1 394 ? -18.680 -43.642 21.292 1.00 32.31 394 TRP A N 1
ATOM 3034 C CA . TRP A 1 394 ? -18.536 -43.331 19.843 1.00 32.31 394 TRP A CA 1
ATOM 3035 C C . TRP A 1 394 ? -18.464 -41.782 19.751 1.00 32.31 394 TRP A C 1
ATOM 3037 O O . TRP A 1 394 ? -19.411 -41.117 20.140 1.00 32.31 394 TRP A O 1
ATOM 3047 N N . ARG A 1 395 ? -17.285 -41.141 19.691 1.00 36.00 395 ARG A N 1
ATOM 3048 C CA . ARG A 1 395 ? -16.420 -40.769 18.542 1.00 36.00 395 ARG A CA 1
ATOM 3049 C C . ARG A 1 395 ? -17.056 -39.852 17.468 1.00 36.00 395 ARG A C 1
ATOM 3051 O O . ARG A 1 395 ? -17.843 -40.315 16.657 1.00 36.00 395 ARG A O 1
ATOM 3058 N N . THR A 1 396 ? -16.555 -38.606 17.460 1.00 44.25 396 THR A N 1
ATOM 3059 C CA . THR A 1 396 ? -16.069 -37.769 16.329 1.00 44.25 396 THR A CA 1
ATOM 3060 C C . THR A 1 396 ? -16.984 -37.398 15.158 1.00 44.25 396 THR A C 1
ATOM 3062 O O . THR A 1 396 ? -17.389 -38.263 14.385 1.00 44.25 396 THR A O 1
ATOM 3065 N N . ARG A 1 397 ? -17.056 -36.086 14.898 1.00 45.69 397 ARG A N 1
ATOM 3066 C CA . ARG A 1 397 ? -16.436 -35.470 13.714 1.00 45.69 397 ARG A CA 1
ATOM 3067 C C . ARG A 1 397 ? -15.585 -34.286 14.142 1.00 45.69 397 ARG A C 1
ATOM 3069 O O . ARG A 1 397 ? -15.962 -33.677 15.166 1.00 45.69 397 ARG A O 1
#

Foldseek 3Di:
DADPVRHDDDDDDDDDDLVVVQVVQQPDPPFPPKWKFKAALQQFGSHGDPSRCVLQVHDDDDADPPDDGPDGSCPGPDPQSNVVRVCQNPDQWDWDWDQRVNFTWIWTWHADVPGRMIMIMIGTPVRVCVVVVVVVVVVVVVVVVVVVVVVVVVVVVVVVVVVVVVVCCVPPVVLVVQVVVLVVCVVVPNLVRARDQPDPDPSSVVSVVVNVVSVVVVVVVVVVVVVVVVVVVVVVVVVVVVVVVVVVVVVVVVVVVVVVVPDDPLPVQQVVQQVCCVVVVDQKDWDWDADPVSQKTWTRYMHHPVSVVCVVVRNIDGACPDDPRNPCSNVVDDDDPVNVVVPPPPDDDDDDDDDDDDDDDDDDDDDDDDDDDDDDDDDDDDDDDDDDDDDDDDDDD